Protein AF-A0A1F1ED07-F1 (afdb_monomer_lite)

Structure (mmCIF, N/CA/C/O backbone):
data_AF-A0A1F1ED07-F1
#
_entry.id   AF-A0A1F1ED07-F1
#
loop_
_atom_site.group_PDB
_atom_site.id
_atom_site.type_symbol
_atom_site.label_atom_id
_atom_site.label_alt_id
_atom_site.label_comp_id
_atom_site.label_asym_id
_atom_site.label_entity_id
_atom_site.label_seq_id
_atom_site.pdbx_PDB_ins_code
_atom_site.Cartn_x
_atom_site.Cartn_y
_atom_site.Cartn_z
_atom_site.occupancy
_atom_site.B_iso_or_equiv
_atom_site.auth_seq_id
_atom_site.auth_comp_id
_atom_site.auth_asym_id
_atom_site.auth_atom_id
_atom_site.pdbx_PDB_model_num
ATOM 1 N N . MET A 1 1 ? -35.419 11.311 30.584 1.00 83.19 1 MET A N 1
ATOM 2 C CA . MET A 1 1 ? -35.217 10.444 29.406 1.00 83.19 1 MET A CA 1
ATOM 3 C C . MET A 1 1 ? -33.750 10.515 29.001 1.00 83.19 1 MET A C 1
ATOM 5 O O . MET A 1 1 ? -33.151 11.576 29.150 1.00 83.19 1 MET A O 1
ATOM 9 N N . ARG A 1 2 ? -33.156 9.405 28.570 1.00 87.88 2 ARG A N 1
ATOM 10 C CA . ARG A 1 2 ? -31.762 9.287 28.128 1.00 87.88 2 ARG A CA 1
ATOM 11 C C . ARG A 1 2 ? -31.733 8.580 26.778 1.00 87.88 2 ARG A C 1
ATOM 13 O O . ARG A 1 2 ? -32.403 7.564 26.623 1.00 87.88 2 ARG A O 1
ATOM 20 N N . GLY A 1 3 ? -30.975 9.132 25.837 1.00 90.44 3 GLY A N 1
ATOM 21 C CA . GLY A 1 3 ? -30.715 8.497 24.551 1.00 90.44 3 GLY A CA 1
ATOM 22 C C . GLY A 1 3 ? -29.607 7.456 24.678 1.00 90.44 3 GLY A C 1
ATOM 23 O O . GLY A 1 3 ? -28.603 7.706 25.345 1.00 90.44 3 GLY A O 1
ATOM 24 N N . VAL A 1 4 ? -29.796 6.309 24.040 1.00 91.56 4 VAL A N 1
ATOM 25 C CA . VAL A 1 4 ? -28.757 5.310 23.787 1.00 91.56 4 VAL A CA 1
ATOM 26 C C . VAL A 1 4 ? -28.644 5.173 22.277 1.00 91.56 4 VAL A C 1
ATOM 28 O O . VAL A 1 4 ? -29.657 4.984 21.611 1.00 91.56 4 VAL A O 1
ATOM 31 N N . VAL A 1 5 ? -27.431 5.301 21.748 1.00 92.25 5 VAL A N 1
ATOM 32 C CA . VAL A 1 5 ? -27.147 5.128 20.321 1.00 92.25 5 VAL A CA 1
ATOM 33 C C . VAL A 1 5 ? -26.330 3.857 20.168 1.00 92.25 5 VAL A C 1
ATOM 35 O O . VAL A 1 5 ? -25.314 3.693 20.843 1.00 92.25 5 VAL A O 1
ATOM 38 N N . LEU A 1 6 ? -26.798 2.959 19.312 1.00 91.94 6 LEU A N 1
ATOM 39 C CA . LEU A 1 6 ? -26.163 1.687 19.006 1.00 91.94 6 LEU A CA 1
ATOM 40 C C . LEU A 1 6 ? -25.820 1.677 17.520 1.00 91.94 6 LEU A C 1
ATOM 42 O O . LEU A 1 6 ? -26.687 1.900 16.681 1.00 91.94 6 LEU A O 1
ATOM 46 N N . GLY A 1 7 ? -24.563 1.419 17.197 1.00 91.25 7 GLY A N 1
ATOM 47 C CA . GLY A 1 7 ? -24.087 1.321 15.824 1.00 91.25 7 GLY A CA 1
ATOM 48 C C . GLY A 1 7 ? -22.955 0.309 15.739 1.00 91.25 7 GLY A C 1
ATOM 49 O O . GLY A 1 7 ? -22.290 0.028 16.740 1.00 91.25 7 GLY A O 1
ATOM 50 N N . LEU A 1 8 ? -22.766 -0.239 14.544 1.00 88.38 8 LEU A N 1
ATOM 51 C CA . LEU A 1 8 ? -21.618 -1.079 14.208 1.00 88.38 8 LEU A CA 1
ATOM 52 C C . LEU A 1 8 ? -20.551 -0.229 13.514 1.00 88.38 8 LEU A C 1
ATOM 54 O O . LEU A 1 8 ? -20.803 0.924 13.153 1.00 88.38 8 LEU A O 1
ATOM 58 N N . SER A 1 9 ? -19.340 -0.769 13.381 1.00 84.12 9 SER A N 1
ATOM 59 C CA . SER A 1 9 ? -18.270 -0.035 12.710 1.00 84.12 9 SER A CA 1
ATOM 60 C C . SER A 1 9 ? -18.584 0.144 11.215 1.00 84.12 9 SER A C 1
ATOM 62 O O . SER A 1 9 ? -19.278 -0.701 10.636 1.00 84.12 9 SER A O 1
ATOM 64 N N . PRO A 1 10 ? -18.096 1.222 10.574 1.00 84.75 10 PRO A N 1
ATOM 65 C CA . PRO A 1 10 ? -18.278 1.429 9.138 1.00 84.75 10 PRO A CA 1
ATOM 66 C C . PRO A 1 10 ? -17.800 0.241 8.299 1.00 84.75 10 PRO A C 1
ATOM 68 O O . PRO A 1 10 ? -18.492 -0.163 7.373 1.00 84.75 10 PRO A O 1
ATOM 71 N N . GLU A 1 11 ? -16.675 -0.368 8.677 1.00 82.94 11 GLU A N 1
ATOM 72 C CA . GLU A 1 11 ? -16.077 -1.499 7.963 1.00 82.94 11 GLU A CA 1
ATOM 73 C C . GLU A 1 11 ? -17.014 -2.712 7.966 1.00 82.94 11 GLU A C 1
ATOM 75 O O . GLU A 1 11 ? -17.238 -3.333 6.928 1.00 82.94 11 GLU A O 1
ATOM 80 N N . TRP A 1 12 ? -17.637 -3.008 9.114 1.00 87.81 12 TRP A N 1
ATOM 81 C CA . TRP A 1 12 ? -18.601 -4.100 9.200 1.00 87.81 12 TRP A CA 1
ATOM 82 C C . TRP A 1 12 ? -19.818 -3.843 8.308 1.00 87.81 12 TRP A C 1
ATOM 84 O O . TRP A 1 12 ? -20.274 -4.745 7.604 1.00 87.81 12 TRP A O 1
ATOM 94 N N . VAL A 1 13 ? -20.334 -2.607 8.324 1.00 90.12 13 VAL A N 1
ATOM 95 C CA . VAL A 1 13 ? -21.500 -2.199 7.526 1.00 90.12 13 VAL A CA 1
ATOM 96 C C . VAL A 1 13 ? -21.211 -2.314 6.030 1.00 90.12 13 VAL A C 1
ATOM 98 O O . VAL A 1 13 ? -22.071 -2.800 5.293 1.00 90.12 13 VAL A O 1
ATOM 101 N N . GLU A 1 14 ? -20.024 -1.896 5.587 1.00 90.00 14 GLU A N 1
ATOM 102 C CA . GLU A 1 14 ? -19.582 -1.995 4.191 1.00 90.00 14 GLU A CA 1
ATOM 103 C C . GLU A 1 14 ? -19.434 -3.450 3.732 1.00 90.00 14 GLU A C 1
ATOM 105 O O . GLU A 1 14 ? -19.852 -3.792 2.628 1.00 90.00 14 GLU A O 1
ATOM 110 N N . GLU A 1 15 ? -18.890 -4.323 4.578 1.00 89.81 15 GLU A N 1
ATOM 111 C CA . GLU A 1 15 ? -18.686 -5.732 4.239 1.00 89.81 15 GLU A CA 1
ATOM 112 C C . GLU A 1 15 ? -19.998 -6.535 4.235 1.00 89.81 15 GLU A C 1
ATOM 114 O O . GLU A 1 15 ? -20.231 -7.366 3.354 1.00 89.81 15 GLU A O 1
ATOM 119 N N . HIS A 1 16 ? -20.873 -6.303 5.217 1.00 89.44 16 HIS A N 1
ATOM 120 C CA . HIS A 1 16 ? -22.004 -7.194 5.481 1.00 89.44 16 HIS A CA 1
ATOM 121 C C . HIS A 1 16 ? -23.338 -6.670 4.970 1.00 89.44 16 HIS A C 1
ATOM 123 O O . HIS A 1 16 ? -24.233 -7.482 4.717 1.00 89.44 16 HIS A O 1
ATOM 129 N N . THR A 1 17 ? -23.489 -5.354 4.860 1.00 92.44 17 THR A N 1
ATOM 130 C CA . THR A 1 17 ? -24.752 -4.695 4.512 1.00 92.44 17 THR A CA 1
ATOM 131 C C . THR A 1 17 ? -24.531 -3.531 3.538 1.00 92.44 17 THR A C 1
ATOM 133 O O . THR A 1 17 ? -25.056 -2.455 3.791 1.00 92.44 17 THR A O 1
ATOM 136 N N . PRO A 1 18 ? -23.748 -3.665 2.449 1.00 93.25 18 PRO A N 1
ATOM 137 C CA . PRO A 1 18 ? -23.302 -2.531 1.626 1.00 93.25 18 PRO A CA 1
ATOM 138 C C . PRO A 1 18 ? -24.440 -1.692 1.026 1.00 93.25 18 PRO A C 1
ATOM 140 O O . PRO A 1 18 ? -24.263 -0.504 0.753 1.00 93.25 18 PRO A O 1
ATOM 143 N N . ASN A 1 19 ? -25.620 -2.283 0.835 1.00 94.62 19 ASN A N 1
ATOM 144 C CA . ASN A 1 19 ? -26.769 -1.667 0.183 1.00 94.62 19 ASN A CA 1
ATOM 145 C C . ASN A 1 19 ? -27.874 -1.265 1.171 1.00 94.62 19 ASN A C 1
ATOM 147 O O . ASN A 1 19 ? -28.993 -0.977 0.743 1.00 94.62 19 ASN A O 1
ATOM 151 N N . TRP A 1 20 ? -27.580 -1.171 2.473 1.00 93.31 20 TRP A N 1
ATOM 152 C CA . TRP A 1 20 ? -28.532 -0.832 3.546 1.00 93.31 20 TRP A CA 1
ATOM 153 C C . TRP A 1 20 ? -29.416 0.401 3.277 1.00 93.31 20 TRP A C 1
ATOM 155 O O . TRP A 1 20 ? -30.546 0.494 3.767 1.00 93.31 20 TRP A O 1
ATOM 165 N N . LYS A 1 21 ? -28.948 1.365 2.473 1.00 92.25 21 LYS A N 1
ATOM 166 C CA . LYS A 1 21 ? -29.738 2.549 2.091 1.00 92.25 21 LYS A CA 1
ATOM 167 C C . LYS A 1 21 ? -30.899 2.226 1.162 1.00 92.25 21 LYS A C 1
ATOM 169 O O . LYS A 1 21 ? -31.931 2.889 1.236 1.00 92.25 21 LYS A O 1
ATOM 174 N N . THR A 1 22 ? -30.760 1.223 0.308 1.00 92.94 22 THR A N 1
ATOM 175 C CA . THR A 1 22 ? -31.717 0.911 -0.761 1.00 92.94 22 THR A CA 1
ATOM 176 C C . THR A 1 22 ? -32.373 -0.452 -0.599 1.00 92.94 22 THR A C 1
ATOM 178 O O . THR A 1 22 ? -33.501 -0.621 -1.053 1.00 92.94 22 THR A O 1
ATOM 181 N N . ASP A 1 23 ? -31.702 -1.398 0.056 1.00 94.75 23 ASP A N 1
ATOM 182 C CA . ASP A 1 23 ? -32.157 -2.774 0.218 1.00 94.75 23 ASP A CA 1
ATOM 183 C C . ASP A 1 23 ? -32.705 -3.015 1.639 1.00 94.75 23 ASP A C 1
ATOM 185 O O . ASP A 1 23 ? -31.962 -2.899 2.619 1.00 94.75 23 ASP A O 1
ATOM 189 N N . PRO A 1 24 ? -34.002 -3.346 1.790 1.00 93.94 24 PRO A N 1
ATOM 190 C CA . PRO A 1 24 ? -34.579 -3.729 3.073 1.00 93.94 24 PRO A CA 1
ATOM 191 C C . PRO A 1 24 ? -33.921 -4.952 3.725 1.00 93.94 24 PRO A C 1
ATOM 193 O O . PRO A 1 24 ? -33.869 -4.993 4.952 1.00 93.94 24 PRO A O 1
ATOM 196 N N . ALA A 1 25 ? -33.404 -5.910 2.948 1.00 95.31 25 ALA A N 1
ATOM 197 C CA . ALA A 1 25 ? -32.777 -7.116 3.495 1.00 95.31 25 ALA A CA 1
ATOM 198 C C . ALA A 1 25 ? -31.485 -6.785 4.259 1.00 95.31 25 ALA A C 1
ATOM 200 O O . ALA A 1 25 ? -31.231 -7.322 5.336 1.00 95.31 25 ALA A O 1
ATOM 201 N N . ASP A 1 26 ? -30.707 -5.826 3.755 1.00 94.94 26 ASP A N 1
ATOM 202 C CA . ASP A 1 26 ? -29.511 -5.333 4.440 1.00 94.94 26 ASP A CA 1
ATOM 203 C C . ASP A 1 26 ? -29.864 -4.590 5.736 1.00 94.94 26 ASP A C 1
ATOM 205 O O . ASP A 1 26 ? -29.148 -4.696 6.733 1.00 94.94 26 ASP A O 1
ATOM 209 N N . ARG A 1 27 ? -30.996 -3.872 5.765 1.00 94.75 27 ARG A N 1
ATOM 210 C CA . ARG A 1 27 ? -31.488 -3.233 6.998 1.00 94.75 27 ARG A CA 1
ATOM 211 C C . ARG A 1 27 ? -31.900 -4.271 8.032 1.00 94.75 27 ARG A C 1
ATOM 213 O O . ARG A 1 27 ? -31.568 -4.110 9.201 1.00 94.75 27 ARG A O 1
ATOM 220 N N . GLU A 1 28 ? -32.600 -5.321 7.613 1.00 94.31 28 GLU A N 1
ATOM 221 C CA . GLU A 1 28 ? -32.991 -6.434 8.484 1.00 94.31 28 GLU A CA 1
ATOM 222 C C . GLU A 1 28 ? -31.755 -7.125 9.064 1.00 94.31 28 GLU A C 1
ATOM 224 O O . GLU A 1 28 ? -31.624 -7.216 10.280 1.00 94.31 28 GLU A O 1
ATOM 229 N N . LYS A 1 29 ? -30.769 -7.451 8.223 1.00 93.12 29 LYS A N 1
ATOM 230 C CA . LYS A 1 29 ? -29.494 -8.036 8.657 1.00 93.12 29 LYS A CA 1
ATOM 231 C C . LYS A 1 29 ? -28.734 -7.154 9.655 1.00 93.12 29 LYS A C 1
ATOM 233 O O . LYS A 1 29 ? -28.160 -7.664 10.616 1.00 93.12 29 LYS A O 1
ATOM 238 N N . PHE A 1 30 ? -28.731 -5.833 9.457 1.00 93.44 30 PHE A N 1
ATOM 239 C CA . PHE A 1 30 ? -28.154 -4.890 10.419 1.00 93.44 30 PHE A CA 1
ATOM 240 C C . PHE A 1 30 ? -28.908 -4.899 11.760 1.00 93.44 30 PHE A C 1
ATOM 242 O O . PHE A 1 30 ? -28.288 -4.911 12.825 1.00 93.44 30 PHE A O 1
ATOM 249 N N . MET A 1 31 ? -30.244 -4.913 11.720 1.00 92.88 31 MET A N 1
ATOM 250 C CA . MET A 1 31 ? -31.073 -4.982 12.926 1.00 92.88 31 MET A CA 1
ATOM 251 C C . MET A 1 31 ? -30.874 -6.303 13.675 1.00 92.88 31 MET A C 1
ATOM 253 O O . MET A 1 31 ? -30.755 -6.275 14.899 1.00 92.88 31 MET A O 1
ATOM 257 N N . ASP A 1 32 ? -30.772 -7.425 12.962 1.00 91.88 32 ASP A N 1
ATOM 258 C CA . ASP A 1 32 ? -30.513 -8.751 13.532 1.00 91.88 32 ASP A CA 1
ATOM 259 C C . ASP A 1 32 ? -29.156 -8.802 14.239 1.00 91.88 32 ASP A C 1
ATOM 261 O O . ASP A 1 32 ? -29.056 -9.300 15.360 1.00 91.88 32 ASP A O 1
ATOM 265 N N . ALA A 1 33 ? -28.121 -8.208 13.637 1.00 90.00 33 ALA A N 1
ATOM 266 C CA . ALA A 1 33 ? -26.795 -8.125 14.245 1.00 90.00 33 ALA A CA 1
ATOM 267 C C . ALA A 1 33 ? -26.795 -7.317 15.559 1.00 90.00 33 ALA A C 1
ATOM 269 O O . ALA A 1 33 ? -26.066 -7.645 16.496 1.00 90.00 33 ALA A O 1
ATOM 270 N N . LEU A 1 34 ? -27.626 -6.272 15.660 1.00 91.12 34 LEU A N 1
ATOM 271 C CA . LEU A 1 34 ? -27.756 -5.459 16.875 1.00 91.12 34 LEU A CA 1
ATOM 272 C C . LEU A 1 34 ? -28.820 -5.960 17.857 1.00 91.12 34 LEU A C 1
ATOM 274 O O . LEU A 1 34 ? -28.861 -5.477 18.994 1.00 91.12 34 LEU A O 1
ATOM 278 N N . HIS A 1 35 ? -29.658 -6.921 17.470 1.00 91.31 35 HIS A N 1
ATOM 279 C CA . HIS A 1 35 ? -30.757 -7.412 18.296 1.00 91.31 35 HIS A CA 1
ATOM 280 C C . HIS A 1 35 ? -30.307 -7.859 19.703 1.00 91.31 35 HIS A C 1
ATOM 282 O O . HIS A 1 35 ? -30.886 -7.368 20.678 1.00 91.31 35 HIS A O 1
ATOM 288 N N . PRO A 1 36 ? -29.222 -8.649 19.871 1.00 88.25 36 PRO A N 1
ATOM 289 C CA . PRO A 1 36 ? -28.747 -9.042 21.202 1.00 88.25 36 PRO A CA 1
ATOM 290 C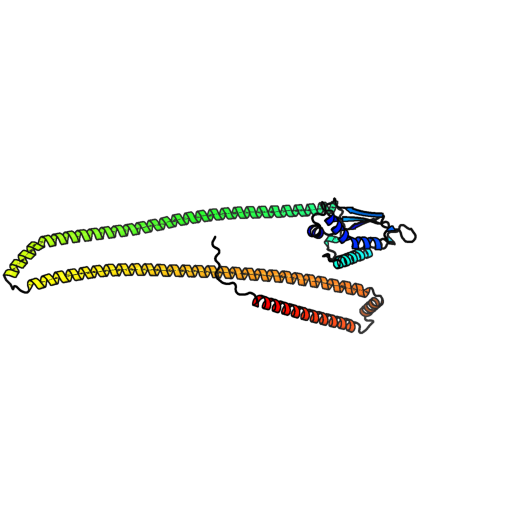 C . PRO A 1 36 ? -28.359 -7.844 22.085 1.00 88.25 36 PRO A C 1
ATOM 292 O O . PRO A 1 36 ? -28.562 -7.847 23.302 1.00 88.25 36 PRO A O 1
ATOM 295 N N . VAL A 1 37 ? -27.835 -6.777 21.473 1.00 89.94 37 VAL A N 1
ATOM 296 C CA . VAL A 1 37 ? -27.458 -5.540 22.173 1.00 89.94 37 VAL A CA 1
ATOM 297 C C . VAL A 1 37 ? -28.694 -4.791 22.644 1.00 89.94 37 VAL A C 1
ATOM 299 O O . VAL A 1 37 ? -28.739 -4.323 23.784 1.00 89.94 37 VAL A O 1
ATOM 302 N N . VAL A 1 38 ? -29.707 -4.692 21.782 1.00 92.38 38 VAL A N 1
ATOM 303 C CA . VAL A 1 38 ? -30.988 -4.056 22.106 1.00 92.38 38 VAL A CA 1
ATOM 304 C C . VAL A 1 38 ? -31.644 -4.769 23.287 1.00 92.38 38 VAL A C 1
ATOM 306 O O . VAL A 1 38 ? -32.016 -4.108 24.260 1.00 92.38 38 VAL A O 1
ATOM 309 N N . GLU A 1 39 ? -31.720 -6.102 23.262 1.00 91.88 39 GLU A N 1
ATOM 310 C CA . GLU A 1 39 ? -32.265 -6.889 24.375 1.00 91.88 39 GLU A CA 1
ATOM 311 C C . GLU A 1 39 ? -31.506 -6.636 25.682 1.00 91.88 39 GLU A C 1
ATOM 313 O O . GLU A 1 39 ? -32.114 -6.421 26.736 1.00 91.88 39 GLU A O 1
ATOM 318 N N . ARG A 1 40 ? -30.172 -6.568 25.620 1.00 89.25 40 ARG A N 1
ATOM 319 C CA . ARG A 1 40 ? -29.338 -6.285 26.793 1.00 89.25 40 ARG A CA 1
ATOM 320 C C . ARG A 1 40 ? -29.591 -4.892 27.364 1.00 89.25 40 ARG A C 1
ATOM 322 O O . ARG A 1 40 ? -29.651 -4.728 28.586 1.00 89.25 40 ARG A O 1
ATOM 329 N N . VAL A 1 41 ? -29.737 -3.884 26.505 1.00 90.56 41 VAL A N 1
ATOM 330 C CA . VAL A 1 41 ? -30.070 -2.516 26.929 1.00 90.56 41 VAL A CA 1
ATOM 331 C C . VAL A 1 41 ? -31.451 -2.486 27.583 1.00 90.56 41 VAL A C 1
ATOM 333 O O . VAL A 1 41 ? -31.598 -1.858 28.630 1.00 90.56 41 VAL A O 1
ATOM 336 N N . ILE A 1 42 ? -32.435 -3.203 27.031 1.00 92.56 42 ILE A N 1
ATOM 337 C CA . ILE A 1 42 ? -33.781 -3.327 27.612 1.00 92.56 42 ILE A CA 1
ATOM 338 C C . ILE A 1 42 ? -33.727 -3.992 28.993 1.00 92.56 42 ILE A C 1
ATOM 340 O O . ILE A 1 42 ? -34.328 -3.486 29.941 1.00 92.56 42 ILE A O 1
ATOM 344 N N . GLU A 1 43 ? -32.980 -5.087 29.142 1.00 90.81 43 GLU A N 1
ATOM 345 C CA . GLU A 1 43 ? -32.787 -5.759 30.432 1.00 90.81 43 GLU A CA 1
ATOM 346 C C . GLU A 1 43 ? -32.196 -4.789 31.467 1.00 90.81 43 GLU A C 1
ATOM 348 O O . GLU A 1 43 ? -32.742 -4.625 32.559 1.00 90.81 43 GLU A O 1
ATOM 353 N N . LYS A 1 44 ? -31.116 -4.080 31.113 1.00 89.25 44 LYS A N 1
ATOM 354 C CA . LYS A 1 44 ? -30.463 -3.108 32.008 1.00 89.25 44 LYS A CA 1
ATOM 355 C C . LYS A 1 44 ? -31.278 -1.848 32.252 1.00 89.25 44 LYS A C 1
ATOM 357 O O . LYS A 1 44 ? -31.072 -1.186 33.269 1.00 89.25 44 LYS A O 1
ATOM 362 N N . ALA A 1 45 ? -32.224 -1.542 31.373 1.00 88.38 45 ALA A N 1
ATOM 363 C CA . ALA A 1 45 ? -33.221 -0.513 31.598 1.00 88.38 45 ALA A CA 1
ATOM 364 C C . ALA A 1 45 ? -34.306 -0.938 32.611 1.00 88.38 45 ALA A C 1
ATOM 366 O O . ALA A 1 45 ? -35.224 -0.168 32.873 1.00 88.38 45 ALA A O 1
ATOM 367 N N . GLY A 1 46 ? -34.254 -2.137 33.198 1.00 88.56 46 GLY A N 1
ATOM 368 C CA . GLY A 1 46 ? -35.327 -2.632 34.068 1.00 88.56 46 GLY A CA 1
ATOM 369 C C . GLY A 1 46 ? -36.570 -3.064 33.279 1.00 88.56 46 GLY A C 1
ATOM 370 O O . GLY A 1 46 ? -37.691 -3.010 33.794 1.00 88.56 46 GLY A O 1
ATOM 371 N N . GLY A 1 47 ? -36.366 -3.472 32.023 1.00 90.38 47 GLY A N 1
ATOM 372 C CA . GLY A 1 47 ? -37.380 -4.011 31.125 1.00 90.38 47 GLY A CA 1
ATOM 373 C C . GLY A 1 47 ? -37.952 -3.003 30.126 1.00 90.38 47 GLY A C 1
ATOM 374 O O . GLY A 1 47 ? -37.747 -1.792 30.214 1.00 90.38 47 GLY A O 1
ATOM 375 N N . ALA A 1 48 ? -38.733 -3.526 29.177 1.00 93.19 48 ALA A N 1
ATOM 376 C CA . ALA A 1 48 ? -39.280 -2.765 28.049 1.00 93.19 48 ALA A CA 1
ATOM 377 C C . ALA A 1 48 ? -40.179 -1.592 28.475 1.00 93.19 48 ALA A C 1
ATOM 379 O O . ALA A 1 48 ? -40.227 -0.583 27.785 1.00 93.19 48 ALA A O 1
ATOM 380 N N . LYS A 1 49 ? -40.821 -1.671 29.650 1.00 93.31 49 LYS A N 1
ATOM 381 C CA . LYS A 1 49 ? -41.636 -0.583 30.230 1.00 93.31 49 LYS A CA 1
ATOM 382 C C . LYS A 1 49 ? -40.878 0.741 30.397 1.00 93.31 49 LYS A C 1
ATOM 384 O O . LYS A 1 49 ? -41.494 1.800 30.422 1.00 93.31 49 LYS A O 1
ATOM 389 N N . ASN A 1 50 ? -39.553 0.671 30.529 1.00 93.62 50 ASN A N 1
ATOM 390 C CA . ASN A 1 50 ? -38.681 1.828 30.698 1.00 93.62 50 ASN A CA 1
ATOM 391 C C . ASN A 1 50 ? -38.075 2.310 29.372 1.00 93.62 50 ASN A C 1
ATOM 393 O O . ASN A 1 50 ? -37.347 3.303 29.363 1.00 93.62 50 ASN A O 1
ATOM 397 N N . VAL A 1 51 ? -38.383 1.650 28.253 1.00 94.31 51 VAL A N 1
ATOM 398 C CA . VAL A 1 51 ? -37.983 2.058 26.904 1.00 94.31 51 VAL A CA 1
ATOM 399 C C . VAL A 1 51 ? -39.189 2.673 26.205 1.00 94.31 51 VAL A C 1
ATOM 401 O O . VAL A 1 51 ? -40.198 2.019 25.977 1.00 94.31 51 VAL A O 1
ATOM 404 N N . ILE A 1 52 ? -39.089 3.960 25.888 1.00 94.69 52 ILE A N 1
ATOM 405 C CA . ILE A 1 52 ? -40.174 4.738 25.277 1.00 94.69 52 ILE A CA 1
ATOM 406 C C . ILE A 1 52 ? -40.147 4.609 23.756 1.00 94.69 52 ILE A C 1
ATOM 408 O O . ILE A 1 52 ? -41.189 4.640 23.109 1.00 94.69 52 ILE A O 1
ATOM 412 N N . LEU A 1 53 ? -38.949 4.503 23.185 1.00 93.75 53 LEU A N 1
ATOM 413 C CA . LEU A 1 53 ? -38.740 4.531 21.746 1.00 93.75 53 LEU A CA 1
ATOM 414 C C . LEU A 1 53 ? -37.537 3.670 21.377 1.00 93.75 53 LEU A C 1
ATOM 416 O O . LEU A 1 53 ? -36.526 3.702 22.080 1.00 93.75 53 LEU A O 1
ATOM 420 N N . VAL A 1 54 ? -37.653 2.965 20.254 1.00 94.88 54 VAL A N 1
ATOM 421 C CA . VAL A 1 54 ? -36.550 2.336 19.525 1.00 94.88 54 VAL A CA 1
ATOM 422 C C . VAL A 1 54 ? -36.738 2.691 18.050 1.00 94.88 54 VAL A C 1
ATOM 424 O O . VAL A 1 54 ? -37.779 2.373 17.480 1.00 94.88 54 VAL A O 1
ATOM 427 N N . THR A 1 55 ? -35.773 3.379 17.444 1.00 94.81 55 THR A N 1
ATOM 428 C CA . THR A 1 55 ? -35.817 3.800 16.035 1.00 94.81 55 THR A CA 1
ATOM 429 C C . THR A 1 55 ? -34.538 3.405 15.319 1.00 94.81 55 THR A C 1
ATOM 431 O O . THR A 1 55 ? -33.442 3.672 15.803 1.00 94.81 55 THR A O 1
ATOM 434 N N . GLY A 1 56 ? -34.672 2.789 14.145 1.00 93.25 56 GLY A N 1
ATOM 435 C CA . GLY A 1 56 ? -33.558 2.582 13.222 1.00 93.25 56 GLY A CA 1
ATOM 436 C C . GLY A 1 56 ? -33.407 3.794 12.307 1.00 93.25 56 GLY A C 1
ATOM 437 O O . GLY A 1 56 ? -34.373 4.208 11.668 1.00 93.25 56 GLY A O 1
ATOM 438 N N . HIS A 1 57 ? -32.216 4.377 12.267 1.00 94.50 57 HIS A N 1
ATOM 439 C CA . HIS A 1 57 ? -31.861 5.500 11.409 1.00 94.50 57 HIS A CA 1
ATOM 440 C C . HIS A 1 57 ? -31.078 4.943 10.221 1.00 94.50 57 HIS A C 1
ATOM 442 O O . HIS A 1 57 ? -29.938 4.503 10.374 1.00 94.50 57 HIS A O 1
ATOM 448 N N . PHE A 1 58 ? -31.719 4.929 9.050 1.00 93.75 58 PHE A N 1
ATOM 449 C CA . PHE A 1 58 ? -31.173 4.385 7.798 1.00 93.75 58 PHE A CA 1
ATOM 450 C C . PHE A 1 58 ? -31.028 5.449 6.695 1.00 93.75 58 PHE A C 1
ATOM 452 O O . PHE A 1 58 ? -30.833 5.132 5.523 1.00 93.75 58 PHE A O 1
ATOM 459 N N . ASP A 1 59 ? -31.116 6.718 7.066 1.00 91.94 59 ASP A N 1
ATOM 460 C CA . ASP A 1 59 ? -30.994 7.892 6.204 1.00 91.94 59 ASP A CA 1
ATOM 461 C C . ASP A 1 59 ? -29.709 8.699 6.468 1.00 91.94 59 ASP A C 1
ATOM 463 O O . ASP A 1 59 ? -29.418 9.661 5.758 1.00 91.94 59 ASP A O 1
ATOM 467 N N . GLU A 1 60 ? -28.904 8.287 7.450 1.00 88.38 60 GLU A N 1
ATOM 468 C CA . GLU A 1 60 ? -27.670 8.969 7.851 1.00 88.38 60 GLU A CA 1
ATOM 469 C C . GLU A 1 60 ? -26.426 8.495 7.055 1.00 88.38 60 GLU A C 1
ATOM 471 O O . GLU A 1 60 ? -26.508 7.859 5.995 1.00 88.38 60 GLU A O 1
ATOM 476 N N . THR A 1 61 ? -25.228 8.861 7.521 1.00 85.38 61 THR A N 1
ATOM 477 C CA . THR A 1 61 ? -23.954 8.399 6.940 1.00 85.38 61 THR A CA 1
ATOM 478 C C . THR A 1 61 ? -23.679 6.933 7.269 1.00 85.38 61 THR A C 1
ATOM 480 O O . THR A 1 61 ? -23.148 6.222 6.424 1.00 85.38 61 THR A O 1
ATOM 483 N N . ALA A 1 62 ? -24.076 6.481 8.461 1.00 87.44 62 ALA A N 1
ATOM 484 C CA . ALA A 1 62 ? -23.975 5.098 8.913 1.00 87.44 62 ALA A CA 1
ATOM 485 C C . ALA A 1 62 ? -25.300 4.682 9.576 1.00 87.44 62 ALA A C 1
ATOM 487 O O . ALA A 1 62 ? -25.927 5.524 10.228 1.00 87.44 62 ALA A O 1
ATOM 488 N N . PRO A 1 63 ? -25.742 3.423 9.416 1.00 93.38 63 PRO A N 1
ATOM 489 C CA . PRO A 1 63 ? -26.960 2.947 10.048 1.00 93.38 63 PRO A CA 1
ATOM 490 C C . PRO A 1 63 ? -26.764 2.859 11.567 1.00 93.38 63 PRO A C 1
ATOM 492 O O . PRO A 1 63 ? -25.712 2.434 12.050 1.00 93.38 63 PRO A O 1
ATOM 495 N N . GLN A 1 64 ? -27.777 3.264 12.332 1.00 94.75 64 GLN A N 1
ATOM 496 C CA . GLN A 1 64 ? -27.742 3.222 13.797 1.00 94.75 64 GLN A CA 1
ATOM 497 C C . GLN A 1 64 ? -29.132 2.995 14.393 1.00 94.75 64 GLN A C 1
ATOM 499 O O . GLN A 1 64 ? -30.144 3.352 13.796 1.00 94.75 64 GLN A O 1
ATOM 504 N N . ILE A 1 65 ? -29.191 2.442 15.601 1.00 95.44 65 ILE A N 1
ATOM 505 C CA . ILE A 1 65 ? -30.410 2.327 16.402 1.00 95.44 65 ILE A CA 1
ATOM 506 C C . ILE A 1 65 ? -30.343 3.355 17.528 1.00 95.44 65 ILE A C 1
ATOM 508 O O . ILE A 1 65 ? -29.397 3.369 18.315 1.00 95.44 65 ILE A O 1
ATOM 512 N N . GLN A 1 66 ? -31.369 4.193 17.641 1.00 95.38 66 GLN A N 1
ATOM 513 C CA . GLN A 1 66 ? -31.545 5.100 18.767 1.00 95.38 66 GLN A CA 1
ATOM 514 C C . GLN A 1 66 ? -32.641 4.580 19.694 1.00 95.38 66 GLN A C 1
ATOM 516 O O . GLN A 1 66 ? -33.726 4.198 19.261 1.00 95.38 66 GLN A O 1
ATOM 521 N N . MET A 1 67 ? -32.361 4.573 20.994 1.00 95.94 67 MET A N 1
ATOM 522 C CA . MET A 1 67 ? -33.311 4.174 22.027 1.00 95.94 67 MET A CA 1
ATOM 523 C C . MET A 1 67 ? -33.511 5.305 23.028 1.00 95.94 67 MET A C 1
ATOM 525 O O . MET A 1 67 ? -32.546 5.911 23.495 1.00 95.94 67 MET A O 1
ATOM 529 N N . ALA A 1 68 ? -34.760 5.560 23.414 1.00 94.62 68 ALA A N 1
ATOM 530 C CA . ALA A 1 68 ? -35.095 6.512 24.466 1.00 94.62 68 ALA A CA 1
ATOM 531 C C . ALA A 1 68 ? -35.492 5.769 25.745 1.00 94.62 68 ALA A C 1
ATOM 533 O O . ALA A 1 68 ? -36.556 5.156 25.816 1.00 94.62 68 ALA A O 1
ATOM 534 N N . VAL A 1 69 ? -34.654 5.853 26.777 1.00 94.19 69 VAL A N 1
ATOM 535 C CA . VAL A 1 69 ? -34.852 5.157 28.056 1.00 94.19 69 VAL A CA 1
ATOM 536 C C . VAL A 1 69 ? -35.245 6.149 29.148 1.00 94.19 69 VAL A C 1
ATOM 538 O O . VAL A 1 69 ? -34.633 7.211 29.302 1.00 94.19 69 VAL A O 1
ATOM 541 N N . THR A 1 70 ? -36.252 5.815 29.949 1.00 93.81 70 THR A N 1
ATOM 542 C CA . THR A 1 70 ? -36.626 6.590 31.136 1.00 93.81 70 THR A CA 1
ATOM 543 C C . THR A 1 70 ? -36.300 5.802 32.396 1.00 93.81 70 THR A C 1
ATOM 545 O O . THR A 1 70 ? -36.821 4.705 32.574 1.00 93.81 70 THR A O 1
ATOM 548 N N . PRO A 1 71 ? -35.446 6.344 33.284 1.00 90.31 71 PRO A N 1
ATOM 549 C CA . PRO A 1 71 ? -34.991 5.624 34.461 1.00 90.31 71 PRO A CA 1
ATOM 550 C C . PRO A 1 71 ? -36.045 5.663 35.573 1.00 90.31 71 PRO A C 1
ATOM 552 O O . PRO A 1 71 ? -35.931 6.458 36.510 1.00 90.31 71 PRO A O 1
ATOM 555 N N . VAL A 1 72 ? -37.092 4.847 35.434 1.00 90.81 72 VAL A N 1
ATOM 556 C CA . VAL A 1 72 ? -38.116 4.649 36.466 1.00 90.81 72 VAL A CA 1
ATOM 557 C C . VAL A 1 72 ? -37.750 3.420 37.293 1.00 90.81 72 VAL A C 1
ATOM 559 O O . VAL A 1 72 ? -37.624 2.313 36.761 1.00 90.81 72 VAL A O 1
ATOM 562 N N . THR A 1 73 ? -37.546 3.623 38.591 1.00 87.50 73 THR A N 1
ATOM 563 C CA . THR A 1 73 ? -37.278 2.562 39.567 1.00 87.50 73 THR A CA 1
ATOM 564 C C . THR A 1 73 ? -38.554 1.782 39.895 1.00 87.50 73 THR A C 1
ATOM 566 O O . THR A 1 73 ? -39.662 2.199 39.558 1.00 87.50 73 THR A O 1
ATOM 569 N N . GLU A 1 74 ? -38.425 0.630 40.557 1.00 86.50 74 GLU A N 1
ATOM 570 C CA . GLU A 1 74 ? -39.576 -0.221 40.904 1.00 86.50 74 GLU A CA 1
ATOM 571 C C . GLU A 1 74 ? -40.608 0.483 41.800 1.00 86.50 74 GLU A C 1
ATOM 573 O O . GLU A 1 74 ? -41.802 0.228 41.670 1.00 86.50 74 GLU A O 1
ATOM 578 N N . ASP A 1 75 ? -40.169 1.423 42.645 1.00 89.44 75 ASP A N 1
ATOM 579 C CA . ASP A 1 75 ? -41.033 2.273 43.479 1.00 89.44 75 ASP A CA 1
ATOM 580 C C . ASP A 1 75 ? -41.681 3.443 42.705 1.00 89.44 75 ASP A C 1
ATOM 582 O O . ASP A 1 75 ? -42.305 4.318 43.306 1.00 89.44 75 ASP A O 1
ATOM 586 N N . GLY A 1 76 ? -41.536 3.481 41.375 1.00 88.81 76 GLY A N 1
ATOM 587 C CA . GLY A 1 76 ? -42.150 4.475 40.492 1.00 88.81 76 GLY A CA 1
ATOM 588 C C . GLY A 1 76 ? -41.432 5.825 40.454 1.00 88.81 76 GLY A C 1
ATOM 589 O O . GLY A 1 76 ? -41.931 6.771 39.842 1.00 88.81 76 GLY A O 1
ATOM 590 N N . ARG A 1 77 ? -40.265 5.956 41.095 1.00 89.88 77 ARG A N 1
ATOM 591 C CA . ARG A 1 77 ? -39.504 7.210 41.102 1.00 89.88 77 ARG A CA 1
ATOM 592 C C . ARG A 1 77 ? -38.631 7.344 39.860 1.00 89.88 77 ARG A C 1
ATOM 594 O O . ARG A 1 77 ? -38.065 6.382 39.356 1.00 89.88 77 ARG A O 1
ATOM 601 N N . LEU A 1 78 ? -38.457 8.578 39.393 1.00 90.38 78 LEU A N 1
ATOM 602 C CA . LEU A 1 78 ? -37.501 8.891 38.334 1.00 90.38 78 LEU A CA 1
ATOM 603 C C . LEU A 1 78 ? -36.128 9.145 38.960 1.00 90.38 78 LEU A C 1
ATOM 605 O O . LEU A 1 78 ? -35.882 10.216 39.518 1.00 90.38 78 LEU A O 1
ATOM 609 N N . ARG A 1 79 ? -35.237 8.152 38.904 1.00 85.25 79 ARG A N 1
ATOM 610 C CA . ARG A 1 79 ? -33.905 8.227 39.521 1.00 85.25 79 ARG A CA 1
ATOM 611 C C . ARG A 1 79 ? -32.854 7.562 38.655 1.00 85.25 79 ARG A C 1
ATOM 613 O O . ARG A 1 79 ? -32.786 6.348 38.563 1.00 85.25 79 ARG A O 1
ATOM 620 N N . GLN A 1 80 ? -31.976 8.371 38.071 1.00 83.06 80 GLN A N 1
ATOM 621 C CA . GLN A 1 80 ? -30.896 7.866 37.224 1.00 83.06 80 GLN A CA 1
ATOM 622 C C . GLN A 1 80 ? -29.806 7.125 38.011 1.00 83.06 80 GLN A C 1
ATOM 624 O O . GLN A 1 80 ? -29.304 6.110 37.544 1.00 83.06 80 GLN A O 1
ATOM 629 N N . ASN A 1 81 ? -29.432 7.625 39.191 1.00 80.38 81 ASN A N 1
ATOM 630 C CA . ASN A 1 81 ? -28.319 7.060 39.963 1.00 80.38 81 ASN A CA 1
ATOM 631 C C . ASN A 1 81 ? -28.644 5.675 40.539 1.00 80.38 81 ASN A C 1
ATOM 633 O O . ASN A 1 81 ? -27.736 4.888 40.779 1.00 80.38 81 ASN A O 1
ATOM 637 N N . ASP A 1 82 ? -29.930 5.374 40.712 1.00 77.81 82 ASP A N 1
ATOM 638 C CA . ASP A 1 82 ? -30.419 4.084 41.205 1.00 77.81 82 ASP A CA 1
ATOM 639 C C . ASP A 1 82 ? -30.759 3.122 40.044 1.00 77.81 82 ASP A C 1
ATOM 641 O O . ASP A 1 82 ? -31.245 2.019 40.271 1.00 77.81 82 ASP A O 1
ATOM 645 N N . PHE A 1 83 ? -30.496 3.527 38.794 1.00 80.12 83 PHE A N 1
ATOM 646 C CA . PHE A 1 83 ? -30.877 2.804 37.584 1.00 80.12 83 PHE A CA 1
ATOM 647 C C . PHE A 1 83 ? -29.687 2.066 36.973 1.00 80.12 83 PHE A C 1
ATOM 649 O O . PHE A 1 83 ? -28.718 2.698 36.552 1.00 80.12 83 PHE A O 1
ATOM 656 N N . ASP A 1 84 ? -29.758 0.739 36.884 1.00 78.31 84 ASP A N 1
ATOM 657 C CA . ASP A 1 84 ? -28.606 -0.116 36.560 1.00 78.31 84 ASP A CA 1
ATOM 658 C C . ASP A 1 84 ? -27.898 0.230 35.241 1.00 78.31 84 ASP A C 1
ATOM 660 O O . ASP A 1 84 ? -26.666 0.156 35.174 1.00 78.31 84 ASP A O 1
ATOM 664 N N . LEU A 1 85 ? -28.634 0.697 34.226 1.00 80.31 85 LEU A N 1
ATOM 665 C CA . LEU A 1 85 ? -28.052 1.160 32.962 1.00 80.31 85 LEU A CA 1
ATOM 666 C C . LEU A 1 85 ? -27.132 2.386 33.134 1.00 80.31 85 LEU A C 1
ATOM 668 O O . LEU A 1 85 ? -26.100 2.470 32.476 1.00 80.31 85 LEU A O 1
ATOM 672 N N . PHE A 1 86 ? -27.460 3.322 34.033 1.00 82.81 86 PHE A N 1
ATOM 673 C CA . PHE A 1 86 ? -26.773 4.621 34.175 1.00 82.81 86 PHE A CA 1
ATOM 674 C C . PHE A 1 86 ? -26.188 4.879 35.571 1.00 82.81 86 PHE A C 1
ATOM 676 O O . PHE A 1 86 ? -25.770 5.998 35.869 1.00 82.81 86 PHE A O 1
ATOM 683 N N . LYS A 1 87 ? -26.137 3.845 36.414 1.00 83.38 87 LYS A N 1
ATOM 684 C CA . LYS A 1 87 ? -25.749 3.905 37.828 1.00 83.38 87 LYS A CA 1
ATOM 685 C C . LYS A 1 87 ? -24.371 4.517 38.065 1.00 83.38 87 LYS A C 1
ATOM 687 O O . LYS A 1 87 ? -24.167 5.245 39.031 1.00 83.38 87 LYS A O 1
ATOM 692 N N . SER A 1 88 ? -23.397 4.193 37.215 1.00 83.31 88 SER A N 1
ATOM 693 C CA . SER A 1 88 ? -22.022 4.679 37.348 1.00 83.31 88 SER A CA 1
ATOM 694 C C . SER A 1 88 ? -21.228 4.540 36.040 1.00 83.31 88 SER A C 1
ATOM 696 O O . SER A 1 88 ? -21.554 3.700 35.200 1.00 83.31 88 SER A O 1
ATOM 698 N N . PRO A 1 89 ? -20.100 5.256 35.883 1.00 80.94 89 PRO A N 1
ATOM 699 C CA . PRO A 1 89 ? -19.167 4.989 34.785 1.00 80.94 89 PRO A CA 1
ATOM 700 C C . PRO A 1 89 ? -18.656 3.538 34.769 1.00 80.94 89 PRO A C 1
ATOM 702 O O . PRO A 1 89 ? -18.401 2.968 33.712 1.00 80.94 89 PRO A O 1
ATOM 705 N N . GLY A 1 90 ? -18.524 2.912 35.944 1.00 82.06 90 GLY A N 1
ATOM 706 C CA . GLY A 1 90 ? -18.096 1.520 36.067 1.00 82.06 90 GLY A CA 1
ATOM 707 C C . GLY A 1 90 ? -19.123 0.521 35.530 1.00 82.06 90 GLY A C 1
ATOM 708 O O . GLY A 1 90 ? -18.735 -0.458 34.896 1.00 82.06 90 GLY A O 1
ATOM 709 N N . SER A 1 91 ? -20.421 0.765 35.740 1.00 80.75 91 SER A N 1
ATOM 710 C CA . SER A 1 91 ? -21.489 -0.089 35.202 1.00 80.75 91 SER A CA 1
ATOM 711 C C . SER A 1 91 ? -21.588 0.024 33.685 1.00 80.75 91 SER A C 1
ATOM 713 O O . SER A 1 91 ? -21.723 -1.002 33.026 1.00 80.75 91 SER A O 1
ATOM 715 N N . LEU A 1 92 ? -21.409 1.224 33.126 1.00 82.00 92 LEU A N 1
ATOM 716 C CA . LEU A 1 92 ? -21.339 1.425 31.675 1.00 82.00 92 LEU A CA 1
ATOM 717 C C . LEU A 1 92 ? -20.145 0.695 31.049 1.00 82.00 92 LEU A C 1
ATOM 719 O O . LEU A 1 92 ? -20.312 -0.001 30.055 1.00 82.00 92 LEU A O 1
ATOM 723 N N . ARG A 1 93 ? -18.955 0.760 31.667 1.00 82.94 93 ARG A N 1
ATOM 724 C CA . ARG A 1 93 ? -17.788 -0.013 31.201 1.00 82.94 93 ARG A CA 1
ATOM 725 C C . ARG A 1 93 ? -18.041 -1.520 31.217 1.00 82.94 93 ARG A C 1
ATOM 727 O O . ARG A 1 93 ? -17.710 -2.201 30.252 1.00 82.94 93 ARG A O 1
ATOM 734 N N . LYS A 1 94 ? -18.654 -2.038 32.287 1.00 84.12 94 LYS A N 1
ATOM 735 C CA . LYS A 1 94 ? -19.032 -3.459 32.381 1.00 84.12 94 LYS A CA 1
ATOM 736 C C . LYS A 1 94 ? -20.055 -3.845 31.316 1.00 84.12 94 LYS A C 1
ATOM 738 O O . LYS A 1 94 ? -19.923 -4.904 30.717 1.00 84.12 94 LYS A O 1
ATOM 743 N N . LEU A 1 95 ? -21.043 -2.985 31.072 1.00 84.44 95 LEU A N 1
ATOM 744 C CA . LEU A 1 95 ? -22.038 -3.190 30.028 1.00 84.44 95 LEU A CA 1
ATOM 745 C C . LEU A 1 95 ? -21.389 -3.220 28.641 1.00 84.44 95 LEU A C 1
ATOM 747 O O . LEU A 1 95 ? -21.643 -4.150 27.889 1.00 84.44 95 LEU A O 1
ATOM 751 N N . HIS A 1 96 ? -20.506 -2.266 28.332 1.00 84.19 96 HIS A N 1
ATOM 752 C CA . HIS A 1 96 ? -19.769 -2.238 27.067 1.00 84.19 96 HIS A CA 1
ATOM 753 C C . HIS A 1 96 ? -18.931 -3.505 26.875 1.00 84.19 96 HIS A C 1
ATOM 755 O O . HIS A 1 96 ? -18.975 -4.098 25.803 1.00 84.19 96 HIS A O 1
ATOM 761 N N . LYS A 1 97 ? -18.202 -3.946 27.910 1.00 85.38 97 LYS A N 1
ATOM 762 C CA . LYS A 1 97 ? -17.416 -5.187 27.856 1.00 85.38 97 LYS A CA 1
ATOM 763 C C . LYS A 1 97 ? -18.309 -6.395 27.562 1.00 85.38 97 LYS A C 1
ATOM 765 O O . LYS A 1 97 ? -18.038 -7.121 26.615 1.00 85.38 97 LYS A O 1
ATOM 770 N N . LYS A 1 98 ? -19.407 -6.543 28.307 1.00 84.38 98 LYS A N 1
ATOM 771 C CA . LYS A 1 98 ? -20.341 -7.661 28.142 1.00 84.38 98 LYS A CA 1
ATOM 772 C C . LYS A 1 98 ? -21.008 -7.673 26.762 1.00 84.38 98 LYS A C 1
ATOM 774 O O . LYS A 1 98 ? -21.103 -8.721 26.144 1.00 84.38 98 LYS A O 1
ATOM 779 N N . ILE A 1 99 ? -21.429 -6.508 26.261 1.00 85.00 99 ILE A N 1
ATOM 780 C CA . ILE A 1 99 ? -21.994 -6.376 24.909 1.00 85.00 99 ILE A CA 1
ATOM 781 C C . ILE A 1 99 ? -20.984 -6.851 23.861 1.00 85.00 99 ILE A C 1
ATOM 783 O O . ILE A 1 99 ? -21.347 -7.593 22.958 1.00 85.00 99 ILE A O 1
ATOM 787 N N . ARG A 1 100 ? -19.711 -6.459 23.980 1.00 85.31 100 ARG A N 1
ATOM 788 C CA . ARG A 1 100 ? -18.673 -6.883 23.030 1.00 85.31 100 ARG A CA 1
ATOM 789 C C . ARG A 1 100 ? -18.378 -8.380 23.102 1.00 85.31 100 ARG A C 1
ATOM 791 O O . ARG A 1 100 ? -18.151 -8.988 22.064 1.00 85.31 100 ARG A O 1
ATOM 798 N N . GLU A 1 101 ? -18.388 -8.964 24.299 1.00 84.94 101 GLU A N 1
ATOM 799 C CA . GLU A 1 101 ? -18.250 -10.414 24.494 1.00 84.94 101 GLU A CA 1
ATOM 800 C C . GLU A 1 101 ? -19.399 -11.172 23.813 1.00 84.94 101 GLU A C 1
ATOM 802 O O . GLU A 1 101 ? -19.149 -12.089 23.039 1.00 84.94 101 GLU A O 1
ATOM 807 N N . GLU A 1 102 ? -20.641 -10.726 24.007 1.00 80.38 102 GLU A N 1
ATOM 808 C CA . GLU A 1 102 ? -21.831 -11.334 23.395 1.00 80.38 102 GLU A CA 1
ATOM 809 C C . GLU A 1 102 ? -21.843 -11.180 21.865 1.00 80.38 102 GLU A C 1
ATOM 811 O O . GLU A 1 102 ? -22.150 -12.128 21.144 1.00 80.38 102 GLU A O 1
ATOM 816 N N . LEU A 1 103 ? -21.445 -10.013 21.345 1.00 81.50 103 LEU A N 1
ATOM 817 C CA . LEU A 1 103 ? -21.305 -9.810 19.901 1.00 81.50 103 LEU A CA 1
ATOM 818 C C . LEU A 1 103 ? -20.221 -10.724 19.312 1.00 81.50 103 LEU A C 1
ATOM 820 O O . LEU A 1 103 ? -20.428 -11.326 18.258 1.00 81.50 103 LEU A O 1
ATOM 824 N N . LYS A 1 104 ? -19.104 -10.911 20.020 1.00 83.19 104 LYS A N 1
ATOM 825 C CA . LYS A 1 104 ? -18.063 -11.859 19.613 1.00 83.19 104 LYS A CA 1
ATOM 826 C C . LYS A 1 104 ? -18.569 -13.303 19.599 1.00 83.19 104 LYS A C 1
ATOM 828 O O . LYS A 1 104 ? -18.282 -14.038 18.659 1.00 83.19 104 LYS A O 1
ATOM 833 N N . GLU A 1 105 ? -19.345 -13.710 20.603 1.00 78.56 105 GLU A N 1
ATOM 834 C CA . GLU A 1 105 ? -19.986 -15.034 20.644 1.00 78.56 105 GLU A CA 1
ATOM 835 C C . GLU A 1 105 ? -20.983 -15.236 19.494 1.00 78.56 105 GLU A C 1
ATOM 837 O O . GLU A 1 105 ? -21.098 -16.344 18.973 1.00 78.56 105 GLU A O 1
ATOM 842 N N . SER A 1 106 ? -21.648 -14.166 19.046 1.00 72.00 106 SER A N 1
ATOM 843 C CA . SER A 1 106 ? -22.533 -14.191 17.872 1.00 72.00 106 SER A CA 1
ATOM 844 C C . SER A 1 106 ? -21.798 -14.261 16.523 1.00 72.00 106 SER A C 1
ATOM 846 O O . SER A 1 106 ? -22.440 -14.347 15.480 1.00 72.00 106 SER A O 1
ATOM 848 N N . GLY A 1 107 ? -20.459 -14.267 16.532 1.00 72.44 107 GLY A N 1
ATOM 849 C CA . GLY A 1 107 ? -19.622 -14.395 15.338 1.00 72.44 107 GLY A CA 1
ATOM 850 C C . GLY A 1 107 ? -19.193 -13.067 14.709 1.00 72.44 107 GLY A C 1
ATOM 851 O O . GLY A 1 107 ? -18.634 -13.081 13.615 1.00 72.44 107 GLY A O 1
ATOM 852 N N . LEU A 1 108 ? -19.427 -11.933 15.377 1.00 76.25 108 LEU A N 1
ATOM 853 C CA . LEU A 1 108 ? -18.943 -10.626 14.930 1.00 76.25 108 LEU A CA 1
ATOM 854 C C . LEU A 1 108 ? -17.483 -10.431 15.351 1.00 76.25 108 LEU A C 1
ATOM 856 O O . LEU A 1 108 ? -17.115 -10.702 16.497 1.00 76.25 108 LEU A O 1
ATOM 860 N N . ASP A 1 109 ? -16.653 -9.920 14.443 1.00 74.69 109 ASP A N 1
ATOM 861 C CA . ASP A 1 109 ? -15.275 -9.566 14.775 1.00 74.69 109 ASP A CA 1
ATOM 862 C C . ASP A 1 109 ? -15.252 -8.250 15.565 1.00 74.69 109 ASP A C 1
ATOM 864 O O . ASP A 1 109 ? -15.412 -7.157 15.020 1.00 74.69 109 ASP A O 1
ATOM 868 N N . VAL A 1 110 ? -15.148 -8.362 16.892 1.00 75.50 110 VAL A N 1
ATOM 869 C CA . VAL A 1 110 ? -15.241 -7.227 17.815 1.00 75.50 110 VAL A CA 1
ATOM 870 C C . VAL A 1 110 ? -13.935 -7.033 18.570 1.00 75.50 110 VAL A C 1
ATOM 872 O O . VAL A 1 110 ? -13.475 -7.905 19.313 1.00 75.50 110 VAL A O 1
ATOM 875 N N . ILE A 1 111 ? -13.395 -5.818 18.476 1.00 74.62 111 ILE A N 1
ATOM 876 C CA . ILE A 1 111 ? -12.262 -5.371 19.286 1.00 74.62 111 ILE A CA 1
ATOM 877 C C . ILE A 1 111 ? -12.742 -5.164 20.729 1.00 74.62 111 ILE A C 1
ATOM 879 O O . ILE A 1 111 ? -13.536 -4.268 21.025 1.00 74.62 111 ILE A O 1
ATOM 883 N N . LEU A 1 112 ? -12.268 -6.012 21.645 1.00 72.25 112 LEU A N 1
ATOM 884 C CA . LEU A 1 112 ? -12.651 -5.962 23.062 1.00 72.25 112 LEU A CA 1
ATOM 885 C C . LEU A 1 112 ? -12.007 -4.776 23.797 1.00 72.25 112 LEU A C 1
ATOM 887 O O . LEU A 1 112 ? -12.612 -4.201 24.711 1.00 72.25 112 LEU A O 1
ATOM 891 N N . GLU A 1 113 ? -10.800 -4.401 23.376 1.00 66.06 113 GLU A N 1
ATOM 892 C CA . GLU A 1 113 ? -9.996 -3.341 23.977 1.00 66.06 113 GLU A CA 1
ATOM 893 C C . GLU A 1 113 ? -10.569 -1.948 23.687 1.00 66.06 113 GLU A C 1
ATOM 895 O O . GLU A 1 113 ? -11.088 -1.654 22.610 1.00 66.06 113 GLU A O 1
ATOM 900 N N . SER A 1 114 ? -10.486 -1.051 24.670 1.00 59.00 114 SER A N 1
ATOM 901 C CA . SER A 1 114 ? -10.771 0.364 24.438 1.00 59.00 114 SER A CA 1
ATOM 902 C C . SER A 1 114 ? -9.552 1.024 23.801 1.00 59.00 114 SER A C 1
ATOM 904 O O . SER A 1 114 ? -8.512 1.113 24.452 1.00 59.00 114 SER A O 1
ATOM 906 N N . SER A 1 115 ? -9.679 1.538 22.579 1.00 56.06 115 SER A N 1
ATOM 907 C CA . SER A 1 115 ? -8.606 2.320 21.961 1.00 56.06 115 SER A CA 1
ATOM 908 C C . SER A 1 115 ? -8.349 3.617 22.740 1.00 56.06 115 SER A C 1
ATOM 910 O O . SER A 1 115 ? -9.274 4.226 23.285 1.00 56.06 115 SER A O 1
ATOM 912 N N . GLU A 1 116 ? -7.101 4.096 22.774 1.00 50.09 116 GLU A N 1
ATOM 913 C CA . GLU A 1 116 ? -6.768 5.390 23.399 1.00 50.09 116 GLU A CA 1
ATOM 914 C C . GLU A 1 116 ? -7.535 6.566 22.767 1.00 50.09 116 GLU A C 1
ATOM 916 O O . GLU A 1 116 ? -7.860 7.539 23.452 1.00 50.09 116 GLU A O 1
ATOM 921 N N . ARG A 1 117 ? -7.928 6.423 21.490 1.00 49.47 117 ARG A N 1
ATOM 922 C CA . ARG A 1 117 ? -8.796 7.344 20.730 1.00 49.47 117 ARG A CA 1
ATOM 923 C C . ARG A 1 117 ? -10.187 7.539 21.370 1.00 49.47 117 ARG A C 1
ATOM 925 O O . ARG A 1 117 ? -10.856 8.512 21.044 1.00 49.47 117 ARG A O 1
ATOM 932 N N . SER A 1 118 ? -10.611 6.651 22.279 1.00 51.47 118 SER A N 1
ATOM 933 C CA . SER A 1 118 ? -11.955 6.587 22.882 1.00 51.47 118 SER A CA 1
ATOM 934 C C . SER A 1 118 ? -12.148 7.425 24.160 1.00 51.47 118 SER A C 1
ATOM 936 O O . SER A 1 118 ? -13.229 7.370 24.753 1.00 51.47 118 SER A O 1
ATOM 938 N N . ARG A 1 119 ? -11.133 8.149 24.656 1.00 53.31 119 ARG A N 1
ATOM 939 C CA . ARG A 1 119 ? -11.234 8.821 25.972 1.00 53.31 119 ARG A CA 1
ATOM 940 C C . ARG A 1 119 ? -12.101 10.086 25.980 1.00 53.31 119 ARG A C 1
ATOM 942 O O . ARG A 1 119 ? -12.599 10.444 27.045 1.00 53.31 119 ARG A O 1
ATOM 949 N N . GLU A 1 120 ? -12.338 10.715 24.830 1.00 59.91 120 GLU A N 1
ATOM 950 C CA . GLU A 1 120 ? -13.160 11.926 24.721 1.00 59.91 120 GLU A CA 1
ATOM 951 C C . GLU A 1 120 ? -14.368 11.689 23.811 1.00 59.91 120 GLU A C 1
ATOM 953 O O . GLU A 1 120 ? -14.230 11.301 22.651 1.00 59.91 120 GLU A O 1
ATOM 958 N N . HIS A 1 121 ? -15.569 11.924 24.344 1.00 63.47 121 HIS A N 1
ATOM 959 C CA . HIS A 1 121 ? -16.779 11.958 23.534 1.00 63.47 121 HIS A CA 1
ATOM 960 C C . HIS A 1 121 ? -16.786 13.262 22.736 1.00 63.47 121 HIS A C 1
ATOM 962 O O . HIS A 1 121 ? -16.945 14.337 23.310 1.00 63.47 121 HIS A O 1
ATOM 968 N N . LEU A 1 122 ? -16.599 13.153 21.425 1.00 70.19 122 LEU A N 1
ATOM 969 C CA . LEU A 1 122 ? -16.753 14.275 20.510 1.00 70.19 122 LEU A CA 1
ATOM 970 C C . LEU A 1 122 ? -18.221 14.386 20.112 1.00 70.19 122 LEU A C 1
ATOM 972 O O . LEU A 1 122 ? -18.857 13.385 19.781 1.00 70.19 122 LEU A O 1
ATOM 976 N N . SER A 1 123 ? -18.750 15.605 20.098 1.00 73.44 123 SER A N 1
ATOM 977 C CA . SER A 1 123 ? -20.027 15.859 19.433 1.00 73.44 123 SER A CA 1
ATOM 978 C C . SER A 1 123 ? -19.916 15.569 17.930 1.00 73.44 123 SER A C 1
ATOM 980 O O . SER A 1 123 ? -18.832 15.660 17.350 1.00 73.44 123 SER A O 1
ATOM 982 N N . ASN A 1 124 ? -21.038 15.282 17.259 1.00 68.69 124 ASN A N 1
ATOM 983 C CA . ASN A 1 124 ? -21.052 15.004 15.812 1.00 68.69 124 ASN A CA 1
ATOM 984 C C . ASN A 1 124 ? -20.363 16.110 14.990 1.00 68.69 124 ASN A C 1
ATOM 986 O O . ASN A 1 124 ? -19.655 15.821 14.028 1.00 68.69 124 ASN A O 1
ATOM 990 N N . LEU A 1 125 ? -20.518 17.376 15.397 1.00 72.19 125 LEU A N 1
ATOM 991 C CA . LEU A 1 125 ? -19.879 18.519 14.739 1.00 72.19 125 LEU A CA 1
ATOM 992 C C . LEU A 1 125 ? -18.357 18.537 14.947 1.00 72.19 125 LEU A C 1
ATOM 994 O O . LEU A 1 125 ? -17.610 18.879 14.032 1.00 72.19 125 LEU A O 1
ATOM 998 N N . GLU A 1 126 ? -17.885 18.188 16.142 1.00 73.81 126 GLU A N 1
ATOM 999 C CA . GLU A 1 126 ? -16.452 18.099 16.438 1.00 73.81 126 GLU A CA 1
ATOM 1000 C C . GLU A 1 126 ? -15.805 16.913 15.729 1.00 73.81 126 GLU A C 1
ATOM 1002 O O . GLU A 1 126 ? -14.708 17.059 15.190 1.00 73.81 126 GLU A O 1
ATOM 1007 N N . TYR A 1 127 ? -16.499 15.772 15.673 1.00 74.31 127 TYR A N 1
ATOM 1008 C CA . TYR A 1 127 ? -16.059 14.612 14.907 1.00 74.31 127 TYR A CA 1
ATOM 1009 C C . TYR A 1 127 ? -15.944 14.949 13.417 1.00 74.31 127 TYR A C 1
ATOM 1011 O O . TYR A 1 127 ? -14.883 14.734 12.837 1.00 74.31 127 TYR A O 1
ATOM 1019 N N . ALA A 1 128 ? -16.972 15.572 12.825 1.00 71.19 128 ALA A N 1
ATOM 1020 C CA . ALA A 1 128 ? -16.945 16.010 11.428 1.00 71.19 128 ALA A CA 1
ATOM 1021 C C . ALA A 1 128 ? -15.771 16.964 11.152 1.00 71.19 128 ALA A C 1
ATOM 1023 O O . ALA A 1 128 ? -14.971 16.718 10.257 1.00 71.19 128 ALA A O 1
ATOM 1024 N N . ARG A 1 129 ? -15.574 17.987 11.996 1.00 75.31 129 ARG A N 1
ATOM 1025 C CA . ARG A 1 129 ? -14.442 18.925 11.865 1.00 75.31 129 ARG A CA 1
ATOM 1026 C C . ARG A 1 129 ? -13.079 18.247 11.988 1.00 75.31 129 ARG A C 1
ATOM 1028 O O . ARG A 1 129 ? -12.119 18.692 11.361 1.00 75.31 129 ARG A O 1
ATOM 1035 N N . LYS A 1 130 ? -12.955 17.228 12.841 1.00 75.00 130 LYS A N 1
ATOM 1036 C CA . LYS A 1 130 ? -11.707 16.476 13.009 1.00 75.00 130 LYS A CA 1
ATOM 1037 C C . LYS A 1 130 ? -11.443 15.580 11.800 1.00 75.00 130 LYS A C 1
ATOM 1039 O O . LYS A 1 130 ? -10.323 15.594 11.302 1.00 75.00 130 LYS A O 1
ATOM 1044 N N . ALA A 1 131 ? -12.466 14.885 11.307 1.00 74.12 131 ALA A N 1
ATOM 1045 C CA . ALA A 1 131 ? -12.390 14.081 10.093 1.00 74.12 131 ALA A CA 1
ATOM 1046 C C . ALA A 1 131 ? -12.037 14.941 8.869 1.00 74.12 131 ALA A C 1
ATOM 1048 O O . ALA A 1 131 ? -11.152 14.576 8.103 1.00 74.12 131 ALA A O 1
ATOM 1049 N N . ASP A 1 132 ? -12.643 16.123 8.729 1.00 73.81 132 ASP A N 1
ATOM 1050 C CA . ASP A 1 132 ? -12.318 17.066 7.654 1.00 73.81 132 ASP A CA 1
ATOM 1051 C C . ASP A 1 132 ? -10.863 17.541 7.744 1.00 73.81 132 ASP A C 1
ATOM 1053 O O . ASP A 1 132 ? -10.156 17.564 6.741 1.00 73.81 132 ASP A O 1
ATOM 1057 N N . LYS A 1 133 ? -10.364 17.848 8.949 1.00 77.50 133 LYS A N 1
ATOM 1058 C CA . LYS A 1 133 ? -8.947 18.198 9.151 1.00 77.50 133 LYS A CA 1
ATOM 1059 C C . LYS A 1 133 ? -7.993 17.054 8.808 1.00 77.50 133 LYS A C 1
ATOM 1061 O O . LYS A 1 133 ? -6.909 17.325 8.301 1.00 77.50 133 LYS A O 1
ATOM 1066 N N . GLU A 1 134 ? -8.340 15.809 9.133 1.00 76.62 134 GLU A N 1
ATOM 1067 C CA . GLU A 1 134 ? -7.529 14.638 8.767 1.00 76.62 134 GLU A CA 1
ATOM 1068 C C . GLU A 1 134 ? -7.523 14.446 7.240 1.00 76.62 134 GLU A C 1
ATOM 1070 O O . GLU A 1 134 ? -6.448 14.337 6.654 1.00 76.62 134 GLU A O 1
ATOM 1075 N N . ARG A 1 135 ? -8.683 14.564 6.581 1.00 75.06 135 ARG A N 1
ATOM 1076 C CA . ARG A 1 135 ? -8.800 14.500 5.113 1.00 75.06 135 ARG A CA 1
ATOM 1077 C C . ARG A 1 135 ? -8.018 15.598 4.398 1.00 75.06 135 ARG A C 1
ATOM 1079 O O . ARG A 1 135 ? -7.385 15.332 3.383 1.00 75.06 135 ARG A O 1
ATOM 1086 N N . GLU A 1 136 ? -8.052 16.831 4.898 1.00 79.31 136 GLU A N 1
ATOM 1087 C CA . GLU A 1 136 ? -7.276 17.927 4.305 1.00 79.31 136 GLU A CA 1
ATOM 1088 C C . GLU A 1 136 ? -5.767 17.697 4.460 1.00 79.31 136 GLU A C 1
ATOM 1090 O O . GLU A 1 136 ? -5.021 17.913 3.510 1.00 79.31 136 GLU A O 1
ATOM 1095 N N . LYS A 1 137 ? -5.309 17.152 5.595 1.00 82.19 137 LYS A N 1
ATOM 1096 C CA . LYS A 1 137 ? -3.900 16.757 5.762 1.00 82.19 137 LYS A CA 1
ATOM 1097 C C . LYS A 1 137 ? -3.483 15.646 4.802 1.00 82.19 137 LYS A C 1
ATOM 1099 O O . LYS A 1 137 ? -2.387 15.711 4.256 1.00 82.19 137 LYS A O 1
ATOM 1104 N N . GLU A 1 138 ? -4.331 14.641 4.595 1.00 79.75 138 GLU A N 1
ATOM 1105 C CA . GLU A 1 138 ? -4.070 13.579 3.616 1.00 79.75 138 GLU A CA 1
ATOM 1106 C C . GLU A 1 138 ? -4.000 14.135 2.193 1.00 79.75 138 GLU A C 1
ATOM 1108 O O . GLU A 1 138 ? -3.080 13.801 1.451 1.00 79.75 138 GLU A O 1
ATOM 1113 N N . LYS A 1 139 ? -4.912 15.041 1.818 1.00 78.81 139 LYS A N 1
ATOM 1114 C CA . LYS A 1 139 ? -4.855 15.724 0.518 1.00 78.81 139 LYS A CA 1
ATOM 1115 C C . LYS A 1 139 ? -3.587 16.554 0.359 1.00 78.81 139 LYS A C 1
ATOM 1117 O O . LYS A 1 139 ? -2.986 16.521 -0.709 1.00 78.81 139 LYS A O 1
ATOM 1122 N N . GLU A 1 140 ? -3.173 17.290 1.390 1.00 83.69 140 GLU A N 1
ATOM 1123 C CA . GLU A 1 140 ? -1.919 18.050 1.370 1.00 83.69 140 GLU A CA 1
ATOM 1124 C C . GLU A 1 140 ? -0.698 17.130 1.241 1.00 83.69 140 GLU A C 1
ATOM 1126 O O . GLU A 1 140 ? 0.230 17.451 0.499 1.00 83.69 140 GLU A O 1
ATOM 1131 N N . ALA A 1 141 ? -0.695 15.980 1.922 1.00 81.88 141 ALA A N 1
ATOM 1132 C CA . ALA A 1 141 ? 0.369 14.985 1.813 1.00 81.88 141 ALA A CA 1
ATOM 1133 C C . ALA A 1 141 ? 0.434 14.380 0.402 1.00 81.88 141 ALA A C 1
ATOM 1135 O O . ALA A 1 141 ? 1.496 14.400 -0.216 1.00 81.88 141 ALA A O 1
ATOM 1136 N N . LEU A 1 142 ? -0.707 13.955 -0.147 1.00 80.81 142 LEU A N 1
ATOM 1137 C CA . LEU A 1 142 ? -0.813 13.452 -1.520 1.00 80.81 142 LEU A CA 1
ATOM 1138 C C . LEU A 1 142 ? -0.422 14.515 -2.554 1.00 80.81 142 LEU A C 1
ATOM 1140 O O . LEU A 1 142 ? 0.195 14.201 -3.569 1.00 80.81 142 LEU A O 1
ATOM 1144 N N . ALA A 1 143 ? -0.762 15.784 -2.318 1.00 84.25 143 ALA A N 1
ATOM 1145 C CA . ALA A 1 143 ? -0.369 16.880 -3.197 1.00 84.25 143 ALA A CA 1
ATOM 1146 C C . ALA A 1 143 ? 1.152 17.095 -3.196 1.00 84.25 143 ALA A C 1
ATOM 1148 O O . ALA A 1 143 ? 1.722 17.323 -4.263 1.00 84.25 143 ALA A O 1
ATOM 1149 N N . LYS A 1 144 ? 1.809 16.988 -2.033 1.00 85.75 144 LYS A N 1
ATOM 1150 C CA . LYS A 1 144 ? 3.275 17.046 -1.927 1.00 85.75 144 LYS A CA 1
ATOM 1151 C C . LYS A 1 144 ? 3.941 15.863 -2.615 1.00 85.75 144 LYS A C 1
ATOM 1153 O O . LYS A 1 144 ? 4.820 16.079 -3.438 1.00 85.75 144 LYS A O 1
ATOM 1158 N N . GLU A 1 145 ? 3.472 14.646 -2.355 1.00 83.62 145 GLU A N 1
ATOM 1159 C CA . GLU A 1 145 ? 3.981 13.436 -3.011 1.00 83.62 145 GLU A CA 1
ATOM 1160 C C . GLU A 1 145 ? 3.848 13.540 -4.537 1.00 83.62 145 GLU A C 1
ATOM 1162 O O . GLU A 1 145 ? 4.776 13.240 -5.285 1.00 83.62 145 GLU A O 1
ATOM 1167 N N . ARG A 1 146 ? 2.718 14.066 -5.023 1.00 83.62 146 ARG A N 1
ATOM 1168 C CA . ARG A 1 146 ? 2.505 14.298 -6.453 1.00 83.62 146 ARG A CA 1
ATOM 1169 C C . ARG A 1 146 ? 3.473 15.332 -7.034 1.00 83.62 146 ARG A C 1
ATOM 1171 O O . ARG A 1 146 ? 3.933 15.137 -8.154 1.00 83.62 146 ARG A O 1
ATOM 1178 N N . GLN A 1 147 ? 3.784 16.401 -6.298 1.00 86.19 147 GLN A N 1
ATOM 1179 C CA . GLN A 1 147 ? 4.785 17.392 -6.711 1.00 86.19 147 GLN A CA 1
ATOM 1180 C C . GLN A 1 147 ? 6.202 16.807 -6.734 1.00 86.19 147 GLN A C 1
ATOM 1182 O O . GLN A 1 147 ? 6.956 17.087 -7.663 1.00 86.19 147 GLN A O 1
ATOM 1187 N N . GLU A 1 148 ? 6.560 15.981 -5.751 1.00 84.12 148 GLU A N 1
ATOM 1188 C CA . GLU A 1 148 ? 7.856 15.294 -5.699 1.00 84.12 148 GLU A CA 1
ATOM 1189 C C . GLU A 1 148 ? 8.018 14.321 -6.875 1.00 84.12 148 GLU A C 1
ATOM 1191 O O . GLU A 1 148 ? 9.026 14.374 -7.578 1.00 84.12 148 GLU A O 1
ATOM 1196 N N . LEU A 1 149 ? 6.988 13.519 -7.165 1.00 82.00 149 LEU A N 1
ATOM 1197 C CA . LEU A 1 149 ? 6.968 12.618 -8.321 1.00 82.00 149 LEU A CA 1
ATOM 1198 C C . LEU A 1 149 ? 7.034 13.369 -9.657 1.00 82.00 149 LEU A C 1
ATOM 1200 O O . LEU A 1 149 ? 7.660 12.900 -10.609 1.00 82.00 149 LEU A O 1
ATOM 1204 N N . GLU A 1 150 ? 6.383 14.529 -9.761 1.00 84.62 150 GLU A N 1
ATOM 1205 C CA . GLU A 1 150 ? 6.446 15.363 -10.963 1.00 84.62 150 GLU A CA 1
ATOM 1206 C C . GLU A 1 150 ? 7.853 15.944 -11.165 1.00 84.62 150 GLU A C 1
ATOM 1208 O O . GLU A 1 150 ? 8.389 15.870 -12.273 1.00 84.62 150 GLU A O 1
ATOM 1213 N N . ALA A 1 151 ? 8.499 16.411 -10.093 1.00 85.88 151 ALA A N 1
ATOM 1214 C CA . ALA A 1 151 ? 9.884 16.877 -10.129 1.00 85.88 151 ALA A CA 1
ATOM 1215 C C . ALA A 1 151 ? 10.875 15.753 -10.486 1.00 85.88 151 ALA A C 1
ATOM 1217 O O . ALA A 1 151 ? 11.779 15.959 -11.299 1.00 85.88 151 ALA A O 1
ATOM 1218 N N . GLU A 1 152 ? 10.693 14.550 -9.934 1.00 81.38 152 GLU A N 1
ATOM 1219 C CA . GLU A 1 152 ? 11.504 13.377 -10.275 1.00 81.38 152 GLU A CA 1
ATOM 1220 C C . GLU A 1 152 ? 11.331 12.990 -11.749 1.00 81.38 152 GLU A C 1
ATOM 1222 O O . GLU A 1 152 ? 12.307 12.724 -12.454 1.00 81.38 152 GLU A O 1
ATOM 1227 N N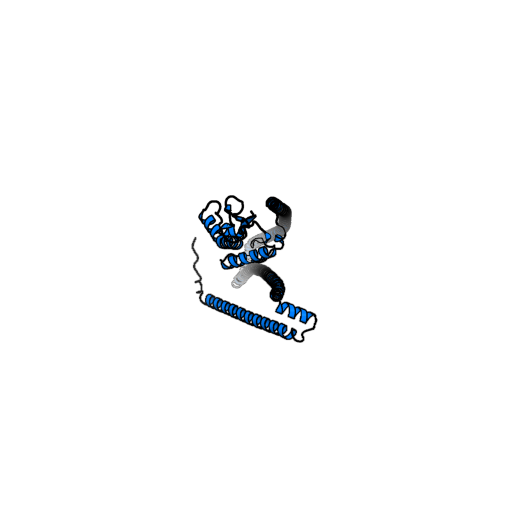 . ARG A 1 153 ? 10.095 13.033 -12.256 1.00 82.69 153 ARG A N 1
ATOM 1228 C CA . ARG A 1 153 ? 9.803 12.761 -13.665 1.00 82.69 153 ARG A CA 1
ATOM 1229 C C . ARG A 1 153 ? 10.458 13.782 -14.592 1.00 82.69 153 ARG A C 1
ATOM 1231 O O . ARG A 1 153 ? 11.011 13.388 -15.618 1.00 82.69 153 ARG A O 1
ATOM 1238 N N . GLU A 1 154 ? 10.424 15.068 -14.248 1.00 85.38 154 GLU A N 1
ATOM 1239 C CA . GLU A 1 154 ? 11.136 16.099 -15.009 1.00 85.38 154 GLU A CA 1
ATOM 1240 C C . GLU A 1 154 ? 12.648 15.856 -15.024 1.00 85.38 154 GLU A C 1
ATOM 1242 O O . GLU A 1 154 ? 13.280 15.980 -16.076 1.00 85.38 154 GLU A O 1
ATOM 1247 N N . GLN A 1 155 ? 13.231 15.486 -13.882 1.00 80.88 155 GLN A N 1
ATOM 1248 C CA . GLN A 1 155 ? 14.655 15.178 -13.792 1.00 80.88 155 GLN A CA 1
ATOM 1249 C C . GLN A 1 155 ? 15.019 13.967 -14.661 1.00 80.88 155 GLN A C 1
ATOM 1251 O O . GLN A 1 155 ? 15.976 14.029 -15.432 1.00 80.88 155 GLN A O 1
ATOM 1256 N N . LEU A 1 156 ? 14.207 12.908 -14.623 1.00 80.31 156 LEU A N 1
ATOM 1257 C CA . LEU A 1 156 ? 14.401 11.714 -15.440 1.00 80.31 156 LEU A CA 1
ATOM 1258 C C . LEU A 1 156 ? 14.349 12.030 -16.944 1.00 80.31 156 LEU A C 1
ATOM 1260 O O . LEU A 1 156 ? 15.138 11.495 -17.722 1.00 80.31 156 LEU A O 1
ATOM 1264 N N . GLU A 1 157 ? 13.431 12.897 -17.376 1.00 80.94 157 GLU A N 1
ATOM 1265 C CA . GLU A 1 157 ? 13.351 13.316 -18.780 1.00 80.94 157 GLU A CA 1
ATOM 1266 C C . GLU A 1 157 ? 14.567 14.157 -19.202 1.00 80.94 157 GLU A C 1
ATOM 1268 O O . GLU A 1 157 ? 15.092 13.959 -20.302 1.00 80.94 157 GLU A O 1
ATOM 1273 N N . ARG A 1 158 ? 15.091 15.023 -18.322 1.00 82.62 158 ARG A N 1
ATOM 1274 C CA . ARG A 1 158 ? 16.360 15.736 -18.570 1.00 82.62 158 ARG A CA 1
ATOM 1275 C C . ARG A 1 158 ? 17.533 14.767 -18.703 1.00 82.62 158 ARG A C 1
ATOM 1277 O O . ARG A 1 158 ? 18.326 14.902 -19.635 1.00 82.62 158 ARG A O 1
ATOM 1284 N N . ASP A 1 159 ? 17.614 13.768 -17.832 1.00 77.31 159 ASP A N 1
ATOM 1285 C CA . ASP A 1 159 ? 18.685 12.770 -17.857 1.00 77.31 159 ASP A CA 1
ATOM 1286 C C . ASP A 1 159 ? 18.609 11.888 -19.113 1.00 77.31 159 ASP A C 1
ATOM 1288 O O . ASP A 1 159 ? 19.632 11.616 -19.748 1.00 77.31 159 ASP A O 1
ATOM 1292 N N . LYS A 1 160 ? 17.400 11.500 -19.543 1.00 78.44 160 LYS A N 1
ATOM 1293 C CA . LYS A 1 160 ? 17.187 10.797 -20.819 1.00 78.44 160 LYS A CA 1
ATOM 1294 C C . LYS A 1 160 ? 17.627 11.635 -22.011 1.00 78.44 160 LYS A C 1
ATOM 1296 O O . LYS A 1 160 ? 18.294 11.105 -22.899 1.00 78.44 160 LYS A O 1
ATOM 1301 N N . ALA A 1 161 ? 17.272 12.919 -22.040 1.00 79.12 161 ALA A N 1
ATOM 1302 C CA . ALA A 1 161 ? 17.681 13.824 -23.109 1.00 79.12 161 ALA A CA 1
ATOM 1303 C C . ALA A 1 161 ? 19.211 13.976 -23.151 1.00 79.12 161 ALA A C 1
ATOM 1305 O O . ALA A 1 161 ? 19.814 13.855 -24.217 1.00 79.12 161 ALA A O 1
ATOM 1306 N N . ALA A 1 162 ? 19.854 14.140 -21.992 1.00 76.88 162 ALA A N 1
ATOM 1307 C CA . ALA A 1 162 ? 21.310 14.203 -21.886 1.00 76.88 162 ALA A CA 1
ATOM 1308 C C . ALA A 1 162 ? 21.986 12.896 -22.336 1.00 76.88 162 ALA A C 1
ATOM 1310 O O . ALA A 1 162 ? 23.006 12.927 -23.026 1.00 76.88 162 ALA A O 1
ATOM 1311 N N . LEU A 1 163 ? 21.416 11.739 -21.989 1.00 69.75 163 LEU A N 1
ATOM 1312 C CA . LEU A 1 163 ? 21.916 10.437 -22.429 1.00 69.75 163 LEU A CA 1
ATOM 1313 C C . LEU A 1 163 ? 21.749 10.243 -23.941 1.00 69.75 163 LEU A C 1
ATOM 1315 O O . LEU A 1 163 ? 22.645 9.704 -24.588 1.00 69.75 163 LEU A O 1
ATOM 1319 N N . ALA A 1 164 ? 20.622 10.674 -24.510 1.00 70.56 164 ALA A N 1
ATOM 1320 C CA . ALA A 1 164 ? 20.384 10.633 -25.948 1.00 70.56 164 ALA A CA 1
ATOM 1321 C C . ALA A 1 164 ? 21.396 11.502 -26.707 1.00 70.56 164 ALA A C 1
ATOM 1323 O O . ALA A 1 164 ? 21.964 11.041 -27.695 1.00 70.56 164 ALA A O 1
ATOM 1324 N N . GLU A 1 165 ? 21.687 12.703 -26.204 1.00 75.06 165 GLU A N 1
ATOM 1325 C CA . GLU A 1 165 ? 22.694 13.587 -26.795 1.00 75.06 165 GLU A CA 1
ATOM 1326 C C . GLU A 1 165 ? 24.100 12.985 -26.693 1.00 75.06 165 GLU A C 1
ATOM 1328 O O . GLU A 1 165 ? 24.814 12.922 -27.690 1.00 75.06 165 GLU A O 1
ATOM 1333 N N . ARG A 1 166 ? 24.476 12.428 -25.532 1.00 69.44 166 ARG A N 1
ATOM 1334 C CA . ARG A 1 166 ? 25.751 11.703 -25.373 1.00 69.44 166 ARG A CA 1
ATOM 1335 C C . ARG A 1 166 ? 25.870 10.519 -26.330 1.00 69.44 166 ARG A C 1
ATOM 1337 O O . ARG A 1 166 ? 26.937 10.293 -26.886 1.00 69.44 166 ARG A O 1
ATOM 1344 N N . ARG A 1 167 ? 24.782 9.772 -26.547 1.00 68.00 167 ARG A N 1
ATOM 1345 C CA . ARG A 1 167 ? 24.740 8.673 -27.525 1.00 68.00 167 ARG A CA 1
ATOM 1346 C C . ARG A 1 167 ? 24.873 9.173 -28.959 1.00 68.00 167 ARG A C 1
ATOM 1348 O O . ARG A 1 167 ? 25.475 8.473 -29.765 1.00 68.00 167 ARG A O 1
ATOM 1355 N N . ARG A 1 168 ? 24.311 10.343 -29.280 1.00 74.25 168 ARG A N 1
ATOM 1356 C CA . ARG A 1 168 ? 24.466 10.967 -30.599 1.00 74.25 168 ARG A CA 1
ATOM 1357 C C . ARG A 1 168 ? 25.918 11.374 -30.827 1.00 74.25 168 ARG A C 1
ATOM 1359 O O . ARG A 1 168 ? 26.492 10.938 -31.809 1.00 74.25 168 ARG A O 1
ATOM 1366 N N . ILE A 1 169 ? 26.518 12.089 -29.874 1.00 73.44 169 ILE A N 1
ATOM 1367 C CA . ILE A 1 169 ? 27.930 12.499 -29.925 1.00 73.44 169 ILE A CA 1
ATOM 1368 C C . ILE A 1 169 ? 28.841 11.276 -30.081 1.00 73.44 169 ILE A C 1
ATOM 1370 O O . ILE A 1 169 ? 29.607 11.218 -31.030 1.00 73.44 169 ILE A O 1
ATOM 1374 N N . ALA A 1 170 ? 28.686 10.250 -29.238 1.00 65.00 170 ALA A N 1
ATOM 1375 C CA . ALA A 1 170 ? 29.499 9.035 -29.327 1.00 65.00 170 ALA A CA 1
ATOM 1376 C C . ALA A 1 170 ? 29.296 8.263 -30.645 1.00 65.00 170 ALA A C 1
ATOM 1378 O O . ALA A 1 170 ? 30.224 7.628 -31.142 1.00 65.00 170 ALA A O 1
ATOM 1379 N N . ARG A 1 171 ? 28.085 8.297 -31.221 1.00 68.12 171 ARG A N 1
ATOM 1380 C CA . ARG A 1 171 ? 27.818 7.722 -32.546 1.00 68.12 171 ARG A CA 1
ATOM 1381 C C . ARG A 1 171 ? 28.522 8.523 -33.636 1.00 68.12 171 ARG A C 1
ATOM 1383 O O . ARG A 1 171 ? 29.099 7.902 -34.516 1.00 68.12 171 ARG A O 1
ATOM 1390 N N . ASP A 1 172 ? 28.438 9.847 -33.598 1.00 71.88 172 ASP A N 1
ATOM 1391 C CA . ASP A 1 172 ? 29.007 10.720 -34.624 1.00 71.88 172 ASP A CA 1
ATOM 1392 C C . ASP A 1 172 ? 30.546 10.684 -34.570 1.00 71.88 172 ASP A C 1
ATOM 1394 O O . ASP A 1 172 ? 31.184 10.497 -35.602 1.00 71.88 172 ASP A O 1
ATOM 1398 N N . GLU A 1 173 ? 31.137 10.738 -33.371 1.00 69.62 173 GLU A N 1
ATOM 1399 C CA . GLU A 1 173 ? 32.585 10.603 -33.148 1.00 69.62 173 GLU A CA 1
ATOM 1400 C C . GLU A 1 173 ? 33.091 9.208 -33.540 1.00 69.62 173 GLU A C 1
ATOM 1402 O O . GLU A 1 173 ? 34.036 9.093 -34.316 1.00 69.62 173 GLU A O 1
ATOM 1407 N N . GLY A 1 174 ? 32.422 8.137 -33.096 1.00 64.25 174 GLY A N 1
ATOM 1408 C CA . GLY A 1 174 ? 32.803 6.769 -33.464 1.00 64.25 174 GLY A CA 1
ATOM 1409 C C . GLY A 1 174 ? 32.590 6.451 -34.950 1.00 64.25 174 GLY A C 1
ATOM 1410 O O . GLY A 1 174 ? 33.326 5.650 -35.526 1.00 64.25 174 GLY A O 1
ATOM 1411 N N . PHE A 1 175 ? 31.606 7.082 -35.599 1.00 54.00 175 PHE A N 1
ATOM 1412 C CA . PHE A 1 175 ? 31.406 6.985 -37.046 1.00 54.00 175 PHE A CA 1
ATOM 1413 C C . PHE A 1 175 ? 32.501 7.731 -37.806 1.00 54.00 175 PHE A C 1
ATOM 1415 O O . PHE A 1 175 ? 32.971 7.225 -38.819 1.00 54.00 175 PHE A O 1
ATOM 1422 N N . GLN A 1 176 ? 32.934 8.893 -37.316 1.00 56.22 176 GLN A N 1
ATOM 1423 C CA . GLN A 1 176 ? 33.996 9.672 -37.939 1.00 56.22 176 GLN A CA 1
ATOM 1424 C C . GLN A 1 176 ? 35.368 9.000 -37.786 1.00 56.22 176 GLN A C 1
ATOM 1426 O O . GLN A 1 176 ? 36.064 8.841 -38.785 1.00 56.22 176 GLN A O 1
ATOM 1431 N N . GLU A 1 177 ? 35.714 8.496 -36.597 1.00 54.75 177 GLU A N 1
ATOM 1432 C CA . GLU A 1 177 ? 36.939 7.705 -36.394 1.00 54.75 177 GLU A CA 1
ATOM 1433 C C . GLU A 1 177 ? 36.944 6.429 -37.252 1.00 54.75 177 GLU A C 1
ATOM 1435 O O . GLU A 1 177 ? 37.948 6.099 -37.885 1.00 54.75 177 GLU A O 1
ATOM 1440 N N . GLY A 1 178 ? 35.808 5.725 -37.328 1.00 53.34 178 GLY A N 1
ATOM 1441 C CA . GLY A 1 178 ? 35.665 4.541 -38.178 1.00 53.34 178 GLY A CA 1
ATOM 1442 C C . GLY A 1 178 ? 35.725 4.853 -39.678 1.00 53.34 178 GLY A C 1
ATOM 1443 O O . GLY A 1 178 ? 36.271 4.062 -40.447 1.00 53.34 178 GLY A O 1
ATOM 1444 N N . TYR A 1 179 ? 35.191 6.001 -40.102 1.00 50.88 179 TYR A N 1
ATOM 1445 C CA . TYR A 1 179 ? 35.230 6.457 -41.490 1.00 50.88 179 TYR A CA 1
ATOM 1446 C C . TYR A 1 179 ? 36.650 6.846 -41.910 1.00 50.88 179 TYR A C 1
ATOM 1448 O O . TYR A 1 179 ? 37.111 6.390 -42.951 1.00 50.88 179 TYR A O 1
ATOM 1456 N N . GLU A 1 180 ? 37.370 7.614 -41.089 1.00 56.44 180 GLU A N 1
ATOM 1457 C CA . GLU A 1 180 ? 38.755 8.016 -41.362 1.00 56.44 180 GLU A CA 1
ATOM 1458 C C . GLU A 1 180 ? 39.699 6.802 -41.394 1.00 56.44 180 GLU A C 1
ATOM 1460 O O . GLU A 1 180 ? 40.504 6.667 -42.317 1.00 56.44 180 GLU A O 1
ATOM 1465 N N . ALA A 1 181 ? 39.558 5.863 -40.451 1.00 54.31 181 ALA A N 1
ATOM 1466 C CA . ALA A 1 181 ? 40.323 4.615 -40.464 1.00 54.31 181 ALA A CA 1
ATOM 1467 C C . ALA A 1 181 ? 40.014 3.764 -41.709 1.00 54.31 181 ALA A C 1
ATOM 1469 O O . ALA A 1 181 ? 40.929 3.257 -42.361 1.00 54.31 181 ALA A O 1
ATOM 1470 N N . GLY A 1 182 ? 38.733 3.663 -42.078 1.00 44.69 182 GLY A N 1
ATOM 1471 C CA . GLY A 1 182 ? 38.291 2.950 -43.274 1.00 44.69 182 GLY A CA 1
ATOM 1472 C C . GLY A 1 182 ? 38.750 3.604 -44.579 1.00 44.69 182 GLY A C 1
ATOM 1473 O O . GLY A 1 182 ? 39.059 2.896 -45.532 1.00 44.69 182 GLY A O 1
ATOM 1474 N N . GLU A 1 183 ? 38.844 4.933 -44.637 1.00 54.00 183 GLU A N 1
ATOM 1475 C CA . GLU A 1 183 ? 39.321 5.665 -45.815 1.00 54.00 183 GLU A CA 1
ATOM 1476 C C . GLU A 1 183 ? 40.840 5.514 -45.994 1.00 54.00 183 GLU A C 1
ATOM 1478 O O . GLU A 1 183 ? 41.315 5.326 -47.116 1.00 54.00 183 GLU A O 1
ATOM 1483 N N . VAL A 1 184 ? 41.603 5.492 -44.894 1.00 62.41 184 VAL A N 1
ATOM 1484 C CA . VAL A 1 184 ? 43.044 5.186 -44.912 1.00 62.41 184 VAL A CA 1
ATOM 1485 C C . VAL A 1 184 ? 43.293 3.743 -45.356 1.00 62.41 184 VAL A C 1
ATOM 1487 O O . VAL A 1 184 ? 44.146 3.503 -46.213 1.00 62.41 184 VAL A O 1
ATOM 1490 N N . GLU A 1 185 ? 42.536 2.782 -44.826 1.00 60.22 185 GLU A N 1
ATOM 1491 C CA . GLU A 1 185 ? 42.671 1.366 -45.181 1.00 60.22 185 GLU A CA 1
ATOM 1492 C C . GLU A 1 185 ? 42.227 1.094 -46.628 1.00 60.22 185 GLU A C 1
ATOM 1494 O O . GLU A 1 185 ? 42.935 0.426 -47.384 1.00 60.22 185 GLU A O 1
ATOM 1499 N N . ALA A 1 186 ? 41.112 1.685 -47.068 1.00 52.91 186 ALA A N 1
ATOM 1500 C CA . ALA A 1 186 ? 40.652 1.610 -48.452 1.00 52.91 186 ALA A CA 1
ATOM 1501 C C . ALA A 1 186 ? 41.620 2.302 -49.423 1.00 52.91 186 ALA A C 1
ATOM 1503 O O . ALA A 1 186 ? 41.852 1.792 -50.519 1.00 52.91 186 ALA A O 1
ATOM 1504 N N . GLY A 1 187 ? 42.219 3.430 -49.030 1.00 63.62 187 GLY A N 1
ATOM 1505 C CA . GLY A 1 187 ? 43.257 4.110 -49.803 1.00 63.62 187 GLY A CA 1
ATOM 1506 C C . GLY A 1 187 ? 44.527 3.269 -49.946 1.00 63.62 187 GLY A C 1
ATOM 1507 O O . GLY A 1 187 ? 45.068 3.163 -51.048 1.00 63.62 187 GLY A O 1
ATOM 1508 N N . ALA A 1 188 ? 44.965 2.611 -48.868 1.00 67.44 188 ALA A N 1
ATOM 1509 C CA . ALA A 1 188 ? 46.103 1.693 -48.888 1.00 67.44 188 ALA A CA 1
ATOM 1510 C C . ALA A 1 188 ? 45.833 0.462 -49.770 1.00 67.44 188 ALA A C 1
ATOM 1512 O O . ALA A 1 188 ? 46.665 0.110 -50.605 1.00 67.44 188 ALA A O 1
ATOM 1513 N N . LEU A 1 189 ? 44.643 -0.137 -49.659 1.00 60.50 189 LEU A N 1
ATOM 1514 C CA . LEU A 1 189 ? 44.209 -1.243 -50.518 1.00 60.50 189 LEU A CA 1
ATOM 1515 C C . LEU A 1 189 ? 44.112 -0.824 -51.988 1.00 60.50 189 LEU A C 1
ATOM 1517 O O . LEU A 1 189 ? 44.520 -1.569 -52.875 1.00 60.50 189 LEU A O 1
ATOM 1521 N N . TYR A 1 190 ? 43.599 0.375 -52.271 1.00 62.25 190 TYR A N 1
ATOM 1522 C CA . TYR A 1 190 ? 43.521 0.885 -53.637 1.00 62.25 190 TYR A CA 1
ATOM 1523 C C . TYR A 1 190 ? 44.915 1.114 -54.235 1.00 62.25 190 TYR A C 1
ATOM 1525 O O . TYR A 1 190 ? 45.136 0.786 -55.401 1.00 62.25 190 TYR A O 1
ATOM 1533 N N . ALA A 1 191 ? 45.864 1.627 -53.447 1.00 71.00 191 ALA A N 1
ATOM 1534 C CA . ALA A 1 191 ? 47.253 1.789 -53.868 1.00 71.00 191 ALA A CA 1
ATOM 1535 C C . ALA A 1 191 ? 47.932 0.438 -54.154 1.00 71.00 191 ALA A C 1
ATOM 1537 O O . ALA A 1 191 ? 48.559 0.292 -55.203 1.00 71.00 191 ALA A O 1
ATOM 1538 N N . ASP A 1 192 ? 47.735 -0.560 -53.288 1.00 70.69 192 ASP A N 1
ATOM 1539 C CA . ASP A 1 192 ? 48.276 -1.913 -53.472 1.00 70.69 192 ASP A CA 1
ATOM 1540 C C . ASP A 1 192 ? 47.706 -2.584 -54.736 1.00 70.69 192 ASP A C 1
ATOM 1542 O O . ASP A 1 192 ? 48.441 -3.116 -55.565 1.00 70.69 192 ASP A O 1
ATOM 1546 N N . VAL A 1 193 ? 46.397 -2.447 -54.981 1.00 64.75 193 VAL A N 1
ATOM 1547 C CA . VAL A 1 193 ? 45.753 -2.954 -56.206 1.00 64.75 193 VAL A CA 1
ATOM 1548 C C . VAL A 1 193 ? 46.267 -2.244 -57.465 1.00 64.75 193 VAL A C 1
ATOM 1550 O O . VAL A 1 193 ? 46.396 -2.877 -58.515 1.00 64.75 193 VAL A O 1
ATOM 1553 N N . GLN A 1 194 ? 46.553 -0.941 -57.405 1.00 68.25 194 GLN A N 1
ATOM 1554 C CA . GLN A 1 194 ? 47.143 -0.214 -58.537 1.00 68.25 194 GLN A CA 1
ATOM 1555 C C . GLN A 1 194 ? 48.579 -0.665 -58.808 1.00 68.25 194 GLN A C 1
ATOM 1557 O O . GLN A 1 194 ? 48.940 -0.858 -59.970 1.00 68.25 194 GLN A O 1
ATOM 1562 N N . GLN A 1 195 ? 49.366 -0.895 -57.758 1.00 72.44 195 GLN A N 1
ATOM 1563 C CA . GLN A 1 195 ? 50.724 -1.408 -57.883 1.00 72.44 195 GLN A CA 1
ATOM 1564 C C . GLN A 1 195 ? 50.726 -2.824 -58.474 1.00 72.44 195 GLN A C 1
ATOM 1566 O O . GLN A 1 195 ? 51.403 -3.064 -59.468 1.00 72.44 195 GLN A O 1
ATOM 1571 N N . GLN A 1 196 ? 49.876 -3.723 -57.972 1.00 69.06 196 GLN A N 1
ATOM 1572 C CA . GLN A 1 196 ? 49.716 -5.069 -58.532 1.00 69.06 196 GLN A CA 1
ATOM 1573 C C . GLN A 1 196 ? 49.255 -5.037 -59.996 1.00 69.06 196 GLN A C 1
ATOM 1575 O O . GLN A 1 196 ? 49.693 -5.847 -60.808 1.00 69.06 196 GLN A O 1
ATOM 1580 N N . ARG A 1 197 ? 48.383 -4.093 -60.378 1.00 63.38 197 ARG A N 1
ATOM 1581 C CA . ARG A 1 197 ? 47.987 -3.913 -61.785 1.00 63.38 197 ARG A CA 1
ATOM 1582 C C . ARG A 1 197 ? 49.147 -3.460 -62.661 1.00 63.38 197 ARG A C 1
ATOM 1584 O O . ARG A 1 197 ? 49.252 -3.959 -63.777 1.00 63.38 197 ARG A O 1
ATOM 1591 N N . GLN A 1 198 ? 49.982 -2.542 -62.177 1.00 72.44 198 GLN A N 1
ATOM 1592 C CA . GLN A 1 198 ? 51.183 -2.110 -62.891 1.00 72.44 198 GLN A CA 1
ATOM 1593 C C . GLN A 1 198 ? 52.179 -3.258 -63.035 1.00 72.44 198 GLN A C 1
ATOM 1595 O O . GLN A 1 198 ? 52.625 -3.516 -64.146 1.00 72.44 198 GLN A O 1
ATOM 1600 N N . GLU A 1 199 ? 52.433 -4.014 -61.966 1.00 74.50 199 GLU A N 1
ATOM 1601 C CA . GLU A 1 199 ? 53.299 -5.197 -62.000 1.00 74.50 199 GLU A CA 1
ATOM 1602 C C . GLU A 1 199 ? 52.783 -6.237 -63.004 1.00 74.50 199 GLU A C 1
ATOM 1604 O O . GLU A 1 199 ? 53.541 -6.707 -63.846 1.00 74.50 199 GLU A O 1
ATOM 1609 N N . VAL A 1 200 ? 51.477 -6.527 -63.012 1.00 68.06 200 VAL A N 1
ATOM 1610 C CA . VAL A 1 200 ? 50.860 -7.426 -64.004 1.00 68.06 200 VAL A CA 1
ATOM 1611 C C . VAL A 1 200 ? 50.956 -6.863 -65.427 1.00 68.06 200 VAL A C 1
ATOM 1613 O O . VAL A 1 200 ? 51.111 -7.622 -66.384 1.00 68.06 200 VAL A O 1
ATOM 1616 N N . GLU A 1 201 ? 50.835 -5.550 -65.616 1.00 69.44 201 GLU A N 1
ATOM 1617 C CA . GLU A 1 201 ? 50.963 -4.925 -66.935 1.00 69.44 201 GLU A CA 1
ATOM 1618 C C . GLU A 1 201 ? 52.407 -4.972 -67.450 1.00 69.44 201 GLU A C 1
ATOM 1620 O O . GLU A 1 201 ? 52.628 -5.270 -68.626 1.00 69.44 201 GLU A O 1
ATOM 1625 N N . ASP A 1 202 ? 53.380 -4.743 -66.573 1.00 75.88 202 ASP A N 1
ATOM 1626 C CA . ASP A 1 202 ? 54.805 -4.835 -66.874 1.00 75.88 202 ASP A CA 1
ATOM 1627 C C . ASP A 1 202 ? 55.216 -6.287 -67.142 1.00 75.88 202 ASP A C 1
ATOM 1629 O O . ASP A 1 202 ? 55.876 -6.561 -68.146 1.00 75.88 202 ASP A O 1
ATOM 1633 N N . GLU A 1 203 ? 54.716 -7.242 -66.351 1.00 72.88 203 GLU A N 1
ATOM 1634 C CA . GLU A 1 203 ? 54.860 -8.671 -66.629 1.00 72.88 203 GLU A CA 1
ATOM 1635 C C . GLU A 1 203 ? 54.255 -9.034 -67.988 1.00 72.88 203 GLU A C 1
ATOM 1637 O O . GLU A 1 203 ? 54.884 -9.755 -68.759 1.00 72.88 203 GLU A O 1
ATOM 1642 N N . ARG A 1 204 ? 53.069 -8.513 -68.343 1.00 68.81 204 ARG A N 1
ATOM 1643 C CA . ARG A 1 204 ? 52.461 -8.749 -69.667 1.00 68.81 204 ARG A CA 1
ATOM 1644 C C . ARG A 1 204 ? 53.302 -8.170 -70.798 1.00 68.81 204 ARG A C 1
ATOM 1646 O O . ARG A 1 204 ? 53.486 -8.864 -71.796 1.00 68.81 204 ARG A O 1
ATOM 1653 N N . LYS A 1 205 ? 53.826 -6.950 -70.651 1.00 76.81 205 LYS A N 1
ATOM 1654 C CA . LYS A 1 205 ? 54.732 -6.338 -71.639 1.00 76.81 205 LYS A CA 1
ATOM 1655 C C . LYS A 1 205 ? 55.981 -7.188 -71.821 1.00 76.81 205 LYS A C 1
ATOM 1657 O O . LYS A 1 205 ? 56.346 -7.492 -72.953 1.00 76.81 205 LYS A O 1
ATOM 1662 N N . GLN A 1 206 ? 56.576 -7.644 -70.725 1.00 72.25 206 GLN A N 1
ATOM 1663 C CA . GLN A 1 206 ? 57.757 -8.495 -70.763 1.00 72.25 206 GLN A CA 1
ATOM 1664 C C . GLN A 1 206 ? 57.463 -9.854 -71.414 1.00 72.25 206 GLN A C 1
ATOM 1666 O O . GLN A 1 206 ? 58.229 -10.323 -72.252 1.00 72.25 206 GLN A O 1
ATOM 1671 N N . LEU A 1 207 ? 56.302 -10.445 -71.127 1.00 69.25 207 LEU A N 1
ATOM 1672 C CA . LEU A 1 207 ? 55.848 -11.697 -71.734 1.00 69.25 207 LEU A CA 1
ATOM 1673 C C . LEU A 1 207 ? 55.576 -11.536 -73.239 1.00 69.25 207 LEU A C 1
ATOM 1675 O O . LEU A 1 207 ? 55.848 -12.451 -74.018 1.00 69.25 207 LEU A O 1
ATOM 1679 N N . ASP A 1 208 ? 55.064 -10.383 -73.668 1.00 72.06 208 ASP A N 1
ATOM 1680 C CA . ASP A 1 208 ? 54.856 -10.063 -75.081 1.00 72.06 208 ASP A CA 1
ATOM 1681 C C . ASP A 1 208 ? 56.182 -9.780 -75.811 1.00 72.06 208 ASP A C 1
ATOM 1683 O O . ASP A 1 208 ? 56.365 -10.248 -76.939 1.00 72.06 208 ASP A O 1
ATOM 1687 N N . GLU A 1 209 ? 57.154 -9.128 -75.164 1.00 75.75 209 GLU A N 1
ATOM 1688 C CA . GLU A 1 209 ? 58.525 -9.001 -75.675 1.00 75.75 209 GLU A CA 1
ATOM 1689 C C . GLU A 1 209 ? 59.223 -10.360 -75.806 1.00 75.75 209 GLU A C 1
ATOM 1691 O O . GLU A 1 209 ? 59.864 -10.648 -76.821 1.00 75.75 209 GLU A O 1
ATOM 1696 N N . ASP A 1 210 ? 59.081 -11.227 -74.807 1.00 70.81 210 ASP A N 1
ATOM 1697 C CA . ASP A 1 210 ? 59.661 -12.568 -74.815 1.00 70.81 210 ASP A CA 1
ATOM 1698 C C . ASP A 1 210 ? 58.987 -13.457 -75.869 1.00 70.81 210 ASP A C 1
ATOM 1700 O O . ASP A 1 210 ? 59.664 -14.186 -76.604 1.00 70.81 210 ASP A O 1
ATOM 1704 N N . LYS A 1 211 ? 57.664 -13.333 -76.049 1.00 70.25 211 LYS A N 1
ATOM 1705 C CA . LYS A 1 211 ? 56.941 -13.939 -77.180 1.00 70.25 211 LYS A CA 1
ATOM 1706 C C . LYS A 1 211 ? 57.423 -13.406 -78.523 1.00 70.25 211 LYS A C 1
ATOM 1708 O O . LYS A 1 211 ? 57.500 -14.192 -79.465 1.00 70.25 211 LYS A O 1
ATOM 1713 N N . ALA A 1 212 ? 57.751 -12.119 -78.633 1.00 73.12 212 ALA A N 1
ATOM 1714 C CA . ALA A 1 212 ? 58.278 -11.526 -79.861 1.00 73.12 212 ALA A CA 1
ATOM 1715 C C . ALA A 1 212 ? 59.706 -12.008 -80.179 1.00 73.12 212 ALA A C 1
ATOM 1717 O O . ALA A 1 212 ? 60.048 -12.159 -81.351 1.00 73.12 212 ALA A O 1
ATOM 1718 N N . LYS A 1 213 ? 60.512 -12.327 -79.156 1.00 74.25 213 LYS A N 1
ATOM 1719 C CA . LYS A 1 213 ? 61.851 -12.942 -79.284 1.00 74.25 213 LYS A CA 1
ATOM 1720 C C . LYS A 1 213 ? 61.790 -14.456 -79.533 1.00 74.25 213 LYS A C 1
ATOM 1722 O O . LYS A 1 213 ? 62.735 -15.044 -80.064 1.00 74.25 213 LYS A O 1
ATOM 1727 N N . LEU A 1 214 ? 60.670 -15.108 -79.212 1.00 67.19 214 LEU A N 1
ATOM 1728 C CA . LEU A 1 214 ? 60.465 -16.552 -79.370 1.00 67.19 214 LEU A CA 1
ATOM 1729 C C . LEU A 1 214 ? 60.716 -17.085 -80.800 1.00 67.19 214 LEU A C 1
ATOM 1731 O O . LEU A 1 214 ? 61.311 -18.156 -80.921 1.00 67.19 214 LEU A O 1
ATOM 1735 N N . PRO A 1 215 ? 60.320 -16.414 -81.902 1.00 70.44 215 PRO A N 1
ATOM 1736 C CA . PRO A 1 215 ? 60.627 -16.853 -83.262 1.00 70.44 215 PRO A CA 1
ATOM 1737 C C . PRO A 1 215 ? 62.123 -16.783 -83.580 1.00 70.44 215 PRO A C 1
ATOM 1739 O O . PRO A 1 215 ? 62.630 -17.658 -84.282 1.00 70.44 215 PRO A O 1
ATOM 1742 N N . GLU A 1 216 ? 62.844 -15.784 -83.061 1.00 68.88 216 GLU A N 1
ATOM 1743 C CA . GLU A 1 216 ? 64.299 -15.680 -83.220 1.00 68.88 216 GLU A CA 1
ATOM 1744 C C . GLU A 1 216 ? 65.027 -16.745 -82.409 1.00 68.88 216 GLU A C 1
ATOM 1746 O O . GLU A 1 216 ? 65.896 -17.424 -82.951 1.00 68.88 216 GLU A O 1
ATOM 1751 N N . LEU A 1 217 ? 64.613 -16.976 -81.160 1.00 64.62 217 LEU A N 1
ATOM 1752 C CA . LEU A 1 217 ? 65.125 -18.067 -80.331 1.00 64.62 217 LEU A CA 1
ATOM 1753 C C . LEU A 1 217 ? 64.834 -19.433 -80.961 1.00 64.62 217 LEU A C 1
ATOM 1755 O O . LEU A 1 217 ? 65.732 -20.268 -81.030 1.00 64.62 217 LEU A O 1
ATOM 1759 N N . LYS A 1 218 ? 63.632 -19.653 -81.512 1.00 64.25 218 LYS A N 1
ATOM 1760 C CA . LYS A 1 218 ? 63.285 -20.875 -82.261 1.00 64.25 218 LYS A CA 1
ATOM 1761 C C . LYS A 1 218 ? 64.135 -21.033 -83.519 1.00 64.25 218 LYS A C 1
ATOM 1763 O O . LYS A 1 218 ? 64.577 -22.141 -83.804 1.00 64.25 218 LYS A O 1
ATOM 1768 N N . ARG A 1 219 ? 64.411 -19.952 -84.258 1.00 64.56 219 ARG A N 1
ATOM 1769 C CA . ARG A 1 219 ? 65.306 -19.979 -85.430 1.00 64.56 219 ARG A CA 1
ATOM 1770 C C . ARG A 1 219 ? 66.757 -20.237 -85.027 1.00 64.56 219 ARG A C 1
ATOM 1772 O O . ARG A 1 219 ? 67.413 -21.041 -85.677 1.00 64.56 219 ARG A O 1
ATOM 1779 N N . ALA A 1 220 ? 67.253 -19.622 -83.955 1.00 60.75 220 ALA A N 1
ATOM 1780 C CA . ALA A 1 220 ? 68.604 -19.825 -83.433 1.00 60.75 220 ALA A CA 1
ATOM 1781 C C . ALA A 1 220 ? 68.795 -21.239 -82.856 1.00 60.75 220 ALA A C 1
ATOM 1783 O O . ALA A 1 220 ? 69.815 -21.877 -83.120 1.00 60.75 220 ALA A O 1
ATOM 1784 N N . ALA A 1 221 ? 67.796 -21.762 -82.142 1.00 55.78 221 ALA A N 1
ATOM 1785 C CA . ALA A 1 221 ? 67.758 -23.132 -81.638 1.00 55.78 221 ALA A CA 1
ATOM 1786 C C . ALA A 1 221 ? 67.618 -24.154 -82.773 1.00 55.78 221 ALA A C 1
ATOM 1788 O O . ALA A 1 221 ? 68.312 -25.163 -82.752 1.00 55.78 221 ALA A O 1
ATOM 1789 N N . ALA A 1 222 ? 66.820 -23.877 -83.812 1.00 54.78 222 ALA A N 1
ATOM 1790 C CA . ALA A 1 222 ? 66.766 -24.707 -85.018 1.00 54.78 222 ALA A CA 1
ATOM 1791 C C . ALA A 1 222 ? 68.108 -24.702 -85.769 1.00 54.78 222 ALA A C 1
ATOM 1793 O O . ALA A 1 222 ? 68.553 -25.746 -86.234 1.00 54.78 222 ALA A O 1
ATOM 1794 N N . LYS A 1 223 ? 68.803 -23.556 -85.823 1.00 55.28 223 LYS A N 1
ATOM 1795 C CA . LYS A 1 223 ? 70.123 -23.415 -86.462 1.00 55.28 223 LYS A CA 1
ATOM 1796 C C . LYS A 1 223 ? 71.246 -24.092 -85.661 1.00 55.28 223 LYS A C 1
ATOM 1798 O O . LYS A 1 223 ? 72.155 -24.648 -86.267 1.00 55.28 223 LYS A O 1
ATOM 1803 N N . LYS A 1 224 ? 71.170 -24.111 -84.321 1.00 52.31 224 LYS A N 1
ATOM 1804 C CA . LYS A 1 224 ? 72.068 -24.898 -83.447 1.00 52.31 224 LYS A CA 1
ATOM 1805 C C . LYS A 1 224 ? 71.716 -26.395 -83.428 1.00 52.31 224 LYS A C 1
ATOM 1807 O O . LYS A 1 224 ? 72.619 -27.224 -83.428 1.00 52.31 224 LYS A O 1
ATOM 1812 N N . GLY A 1 225 ? 70.433 -26.750 -83.482 1.00 46.66 225 GLY A N 1
ATOM 1813 C CA . GLY A 1 225 ? 69.939 -28.132 -83.510 1.00 46.66 225 GLY A CA 1
ATOM 1814 C C . GLY A 1 225 ? 70.173 -28.852 -84.841 1.00 46.66 225 GLY A C 1
ATOM 1815 O O . GLY A 1 225 ? 70.329 -30.069 -84.848 1.00 46.66 225 GLY A O 1
ATOM 1816 N N . TYR A 1 226 ? 70.297 -28.119 -85.956 1.00 43.53 226 TYR A N 1
ATOM 1817 C CA . TYR A 1 226 ? 70.713 -28.693 -87.245 1.00 43.53 226 TYR A CA 1
ATOM 1818 C C . TYR A 1 226 ? 72.210 -29.058 -87.299 1.00 43.53 226 TYR A C 1
ATOM 1820 O O . TYR A 1 226 ? 72.617 -29.806 -88.183 1.00 43.53 226 TYR A O 1
ATOM 1828 N N . ALA A 1 227 ? 73.027 -28.568 -86.356 1.00 48.94 227 ALA A N 1
ATOM 1829 C CA . ALA A 1 227 ? 74.460 -28.870 -86.266 1.00 48.94 227 ALA A CA 1
ATOM 1830 C C . ALA A 1 227 ? 74.828 -29.801 -85.091 1.00 48.94 227 ALA A C 1
ATOM 1832 O O . ALA A 1 227 ? 75.946 -30.308 -85.046 1.00 48.94 227 ALA A O 1
ATOM 1833 N N . ALA A 1 228 ? 73.909 -30.075 -84.159 1.00 44.97 228 ALA A N 1
ATOM 1834 C CA . ALA A 1 228 ? 74.148 -30.990 -83.048 1.00 44.97 228 ALA A CA 1
ATOM 1835 C C . ALA A 1 228 ? 72.876 -31.758 -82.657 1.00 44.97 228 ALA A C 1
ATOM 1837 O O . ALA A 1 228 ? 72.018 -31.259 -81.936 1.00 44.97 228 ALA A O 1
ATOM 1838 N N . GLY A 1 229 ? 72.814 -33.019 -83.088 1.00 40.12 229 GLY A N 1
ATOM 1839 C CA . GLY A 1 229 ? 72.222 -34.095 -82.293 1.00 40.12 229 GLY A CA 1
ATOM 1840 C C . GLY A 1 229 ? 70.709 -34.047 -82.092 1.00 40.12 229 GLY A C 1
ATOM 1841 O O . GLY A 1 229 ? 70.204 -33.712 -81.020 1.00 40.12 229 GLY A O 1
ATOM 1842 N N . HIS A 1 230 ? 69.999 -34.544 -83.099 1.00 45.12 230 HIS A N 1
ATOM 1843 C CA . HIS A 1 230 ? 68.612 -34.991 -83.046 1.00 45.12 230 HIS A CA 1
ATOM 1844 C C . HIS A 1 230 ? 68.415 -36.101 -81.984 1.00 45.12 230 HIS A C 1
ATOM 1846 O O . HIS A 1 230 ? 68.424 -37.283 -82.314 1.00 45.12 230 HIS A O 1
ATOM 1852 N N . LYS A 1 231 ? 68.287 -35.726 -80.699 1.00 48.94 231 LYS A N 1
ATOM 1853 C CA . LYS A 1 231 ? 67.625 -36.499 -79.616 1.00 48.94 231 LYS A CA 1
ATOM 1854 C C . LYS A 1 231 ? 67.582 -35.806 -78.240 1.00 48.94 231 LYS A C 1
ATOM 1856 O O . LYS A 1 231 ? 66.866 -36.307 -77.383 1.00 48.94 231 LYS A O 1
ATOM 1861 N N . LYS A 1 232 ? 68.299 -34.692 -78.003 1.00 49.94 232 LYS A N 1
ATOM 1862 C CA . LYS A 1 232 ? 68.389 -34.068 -76.657 1.00 49.94 232 LYS A CA 1
ATOM 1863 C C . LYS A 1 232 ? 67.600 -32.756 -76.483 1.00 49.94 232 LYS A C 1
ATOM 1865 O O . LYS A 1 232 ? 66.961 -32.567 -75.461 1.00 49.94 232 LYS A O 1
ATOM 1870 N N . GLY A 1 233 ? 67.530 -31.904 -77.511 1.00 48.25 233 GLY A N 1
ATOM 1871 C CA . GLY A 1 233 ? 66.942 -30.555 -77.392 1.00 48.25 233 GLY A CA 1
ATOM 1872 C C . GLY A 1 233 ? 65.411 -30.467 -77.275 1.00 48.25 233 GLY A C 1
ATOM 1873 O O . GLY A 1 233 ? 64.895 -29.409 -76.934 1.00 48.25 233 GLY A O 1
ATOM 1874 N N . TYR A 1 234 ? 64.673 -31.551 -77.543 1.00 47.78 234 TYR A N 1
ATOM 1875 C CA . TYR A 1 234 ? 63.224 -31.602 -77.280 1.00 47.78 234 TYR A CA 1
ATOM 1876 C C . TYR A 1 234 ? 62.914 -31.906 -75.803 1.00 47.78 234 TYR A C 1
ATOM 1878 O O . TYR A 1 234 ? 61.854 -31.519 -75.322 1.00 47.78 234 TYR A O 1
ATOM 1886 N N . GLY A 1 235 ? 63.843 -32.558 -75.089 1.00 52.34 235 GLY A N 1
ATOM 1887 C CA . GLY A 1 235 ? 63.725 -32.830 -73.655 1.00 52.34 235 GLY A CA 1
ATOM 1888 C C . GLY A 1 235 ? 63.903 -31.558 -72.833 1.00 52.34 235 GLY A C 1
ATOM 1889 O O . GLY A 1 235 ? 63.009 -31.199 -72.077 1.00 52.34 235 GLY A O 1
ATOM 1890 N N . ASP A 1 236 ? 64.982 -30.815 -73.085 1.00 52.38 236 ASP A N 1
ATOM 1891 C CA . ASP A 1 236 ? 65.330 -29.618 -72.305 1.00 52.38 236 ASP A CA 1
ATOM 1892 C C . ASP A 1 236 ? 64.241 -28.522 -72.382 1.00 52.38 236 ASP A C 1
ATOM 1894 O O . ASP A 1 236 ? 63.960 -27.831 -71.405 1.00 52.38 236 ASP A O 1
ATOM 1898 N N . GLY A 1 237 ? 63.568 -28.387 -73.533 1.00 53.44 237 GLY A N 1
ATOM 1899 C CA . GLY A 1 237 ? 62.452 -27.448 -73.701 1.00 53.44 237 GLY A CA 1
ATOM 1900 C C . GLY A 1 237 ? 61.151 -27.896 -73.020 1.00 53.44 237 GLY A C 1
ATOM 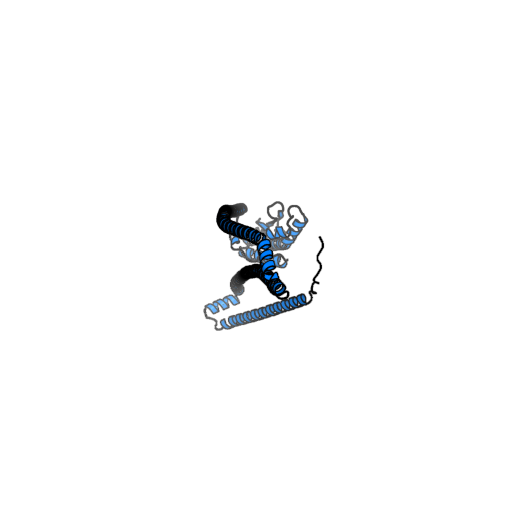1901 O O . GLY A 1 237 ? 60.411 -27.060 -72.506 1.00 53.44 237 GLY A O 1
ATOM 1902 N N . GLN A 1 238 ? 60.865 -29.204 -72.983 1.00 56.69 238 GLN A N 1
ATOM 1903 C CA . GLN A 1 238 ? 59.735 -29.737 -72.211 1.00 56.69 238 GLN A CA 1
ATOM 1904 C C . GLN A 1 238 ? 59.994 -29.655 -70.706 1.00 56.69 238 GLN A C 1
ATOM 1906 O O . GLN A 1 238 ? 59.062 -29.401 -69.948 1.00 56.69 238 GLN A O 1
ATOM 1911 N N . GLU A 1 239 ? 61.247 -29.809 -70.286 1.00 58.44 239 GLU A N 1
ATOM 1912 C CA . GLU A 1 239 ? 61.661 -29.675 -68.893 1.00 58.44 239 GLU A CA 1
ATOM 1913 C C . GLU A 1 239 ? 61.496 -28.230 -68.403 1.00 58.44 239 GLU A C 1
ATOM 1915 O O . GLU A 1 239 ? 60.871 -28.016 -67.370 1.00 58.44 239 GLU A O 1
ATOM 1920 N N . GLN A 1 240 ? 61.911 -27.230 -69.192 1.00 61.72 240 GLN A N 1
ATOM 1921 C CA . GLN A 1 240 ? 61.724 -25.807 -68.859 1.00 61.72 240 GLN A CA 1
ATOM 1922 C C . GLN A 1 240 ? 60.253 -25.364 -68.824 1.00 61.72 240 GLN A C 1
ATOM 1924 O O . GLN A 1 240 ? 59.854 -24.559 -67.984 1.00 61.72 240 GLN A O 1
ATOM 1929 N N . VAL A 1 241 ? 59.416 -25.877 -69.729 1.00 62.03 241 VAL A N 1
ATOM 1930 C CA . VAL A 1 241 ? 57.968 -25.609 -69.678 1.00 62.03 241 VAL A CA 1
ATOM 1931 C C . VAL A 1 241 ? 57.326 -26.339 -68.495 1.00 62.03 241 VAL A C 1
ATOM 1933 O O . VAL A 1 241 ? 56.420 -25.803 -67.857 1.00 62.03 241 VAL A O 1
ATOM 1936 N N . GLY A 1 242 ? 57.814 -27.539 -68.171 1.00 68.00 242 GLY A N 1
ATOM 1937 C CA . GLY A 1 242 ? 57.397 -28.312 -67.007 1.00 68.00 242 GLY A CA 1
ATOM 1938 C C . GLY A 1 242 ? 57.704 -27.606 -65.687 1.00 68.00 242 GLY A C 1
ATOM 1939 O O . GLY A 1 242 ? 56.827 -27.551 -64.827 1.00 68.00 242 GLY A O 1
ATOM 1940 N N . THR A 1 243 ? 58.894 -27.014 -65.543 1.00 70.75 243 THR A N 1
ATOM 1941 C CA . THR A 1 243 ? 59.272 -26.253 -64.342 1.00 70.75 243 THR A CA 1
ATOM 1942 C C . THR A 1 243 ? 58.457 -24.972 -64.199 1.00 70.75 243 THR A C 1
ATOM 1944 O O . THR A 1 243 ? 57.914 -24.731 -63.129 1.00 70.75 243 THR A O 1
ATOM 1947 N N . LEU A 1 244 ? 58.248 -24.206 -65.276 1.00 66.00 244 LEU A N 1
ATOM 1948 C CA . LEU A 1 244 ? 57.404 -23.003 -65.226 1.00 66.00 244 LEU A CA 1
ATOM 1949 C C . LEU A 1 244 ? 55.944 -23.316 -64.861 1.00 66.00 244 LEU A C 1
ATOM 1951 O O . LEU A 1 244 ? 55.318 -22.579 -64.101 1.00 66.00 244 LEU A O 1
ATOM 1955 N N . LEU A 1 245 ? 55.390 -24.421 -65.374 1.00 65.31 245 LEU A N 1
ATOM 1956 C CA . LEU A 1 245 ? 54.051 -24.885 -64.995 1.00 65.31 245 LEU A CA 1
ATOM 1957 C C . LEU A 1 245 ? 53.992 -25.380 -63.546 1.00 65.31 245 LEU A C 1
ATOM 1959 O O . LEU A 1 245 ? 52.963 -25.201 -62.892 1.00 65.31 245 LEU A O 1
ATOM 1963 N N . ALA A 1 246 ? 55.060 -26.006 -63.048 1.00 71.81 246 ALA A N 1
ATOM 1964 C CA . ALA A 1 246 ? 55.162 -26.425 -61.655 1.00 71.81 246 ALA A CA 1
ATOM 1965 C C . ALA A 1 246 ? 55.216 -25.211 -60.715 1.00 71.81 246 ALA A C 1
ATOM 1967 O O . ALA A 1 246 ? 54.420 -25.151 -59.780 1.00 71.81 246 ALA A O 1
ATOM 1968 N N . ASP A 1 247 ? 56.040 -24.209 -61.026 1.00 72.62 247 ASP A N 1
ATOM 1969 C CA . ASP A 1 247 ? 56.156 -22.969 -60.250 1.00 72.62 247 ASP A CA 1
ATOM 1970 C C . ASP A 1 247 ? 54.844 -22.174 -60.250 1.00 72.62 247 ASP A C 1
ATOM 1972 O O . ASP A 1 247 ? 54.396 -21.702 -59.206 1.00 72.62 247 ASP A O 1
ATOM 1976 N N . ALA A 1 248 ? 54.172 -22.067 -61.403 1.00 62.91 248 ALA A N 1
ATOM 1977 C CA . ALA A 1 248 ? 52.875 -21.397 -61.496 1.00 62.91 248 ALA A CA 1
ATOM 1978 C C . ALA A 1 248 ? 51.792 -22.118 -60.674 1.00 62.91 248 ALA A C 1
ATOM 1980 O O . ALA A 1 248 ? 50.983 -21.471 -60.006 1.00 62.91 248 ALA A O 1
ATOM 1981 N N . ARG A 1 249 ? 51.784 -23.459 -60.683 1.00 75.75 249 ARG A N 1
ATOM 1982 C CA . ARG A 1 249 ? 50.880 -24.257 -59.838 1.00 75.75 249 ARG A CA 1
ATOM 1983 C C . ARG A 1 249 ? 51.204 -24.102 -58.360 1.00 75.75 249 ARG A C 1
ATOM 1985 O O . ARG A 1 249 ? 50.280 -24.019 -57.559 1.00 75.75 249 ARG A O 1
ATOM 1992 N N . GLN A 1 250 ? 52.483 -24.052 -58.004 1.00 81.69 250 GLN A N 1
ATOM 1993 C CA . GLN A 1 250 ? 52.907 -23.854 -56.626 1.00 81.69 250 GLN A CA 1
ATOM 1994 C C . GLN A 1 250 ? 52.464 -22.482 -56.110 1.00 81.69 250 GLN A C 1
ATOM 1996 O O . GLN A 1 250 ? 51.772 -22.429 -55.101 1.00 81.69 250 GLN A O 1
ATOM 2001 N N . LYS A 1 251 ? 52.707 -21.403 -56.864 1.00 74.81 251 LYS A N 1
ATOM 2002 C CA . LYS A 1 251 ? 52.211 -20.060 -56.518 1.00 74.81 251 LYS A CA 1
ATOM 2003 C C . LYS A 1 251 ? 50.687 -20.017 -56.378 1.00 74.81 251 LYS A C 1
ATOM 2005 O O . LYS A 1 251 ? 50.178 -19.425 -55.434 1.00 74.81 251 LYS A O 1
ATOM 2010 N N . ALA A 1 252 ? 49.949 -20.662 -57.284 1.00 65.00 252 ALA A N 1
ATOM 2011 C CA . ALA A 1 252 ? 48.490 -20.733 -57.181 1.00 65.00 252 ALA A CA 1
ATOM 2012 C C . ALA A 1 252 ? 48.037 -21.466 -55.904 1.00 65.00 252 ALA A C 1
ATOM 2014 O O . ALA A 1 252 ? 47.113 -21.013 -55.230 1.00 65.00 252 ALA A O 1
ATOM 2015 N N . ASN A 1 253 ? 48.707 -22.564 -55.544 1.00 78.69 253 ASN A N 1
ATOM 2016 C CA . ASN A 1 253 ? 48.431 -23.291 -54.307 1.00 78.69 253 ASN A CA 1
ATOM 2017 C C . ASN A 1 253 ? 48.778 -22.460 -53.064 1.00 78.69 253 ASN A C 1
ATOM 2019 O O . ASN A 1 253 ? 48.018 -22.491 -52.101 1.00 78.69 253 ASN A O 1
ATOM 2023 N N . ASP A 1 254 ? 49.866 -21.689 -53.097 1.00 79.44 254 ASP A N 1
ATOM 2024 C CA . ASP A 1 254 ? 50.278 -20.822 -51.990 1.00 79.44 254 ASP A CA 1
ATOM 2025 C C . ASP A 1 254 ? 49.260 -19.696 -51.750 1.00 79.44 254 ASP A C 1
ATOM 2027 O O . ASP A 1 254 ? 48.888 -19.439 -50.605 1.00 79.44 254 ASP A O 1
ATOM 2031 N N . ILE A 1 255 ? 48.729 -19.083 -52.816 1.00 69.06 255 ILE A N 1
ATOM 2032 C CA . ILE A 1 255 ? 47.664 -18.067 -52.721 1.00 69.06 255 ILE A CA 1
ATOM 2033 C C . ILE A 1 255 ? 46.394 -18.671 -52.112 1.00 69.06 255 ILE A C 1
ATOM 2035 O O . ILE A 1 255 ? 45.790 -18.088 -51.212 1.00 69.06 255 ILE A O 1
ATOM 2039 N N . VAL A 1 256 ? 45.993 -19.861 -52.570 1.00 73.75 256 VAL A N 1
ATOM 2040 C CA . VAL A 1 256 ? 44.822 -20.566 -52.026 1.00 73.75 256 VAL A CA 1
ATOM 2041 C C . VAL A 1 256 ? 45.043 -20.934 -50.554 1.00 73.75 256 VAL A C 1
ATOM 2043 O O . VAL A 1 256 ? 44.137 -20.765 -49.738 1.00 73.75 256 VAL A O 1
ATOM 2046 N N . ALA A 1 257 ? 46.247 -21.374 -50.183 1.00 77.94 257 ALA A N 1
ATOM 2047 C CA . ALA A 1 257 ? 46.598 -21.684 -48.800 1.00 77.94 257 ALA A CA 1
ATOM 2048 C C . ALA A 1 257 ? 46.569 -20.438 -47.897 1.00 77.94 257 ALA A C 1
ATOM 2050 O O . ALA A 1 257 ? 46.032 -20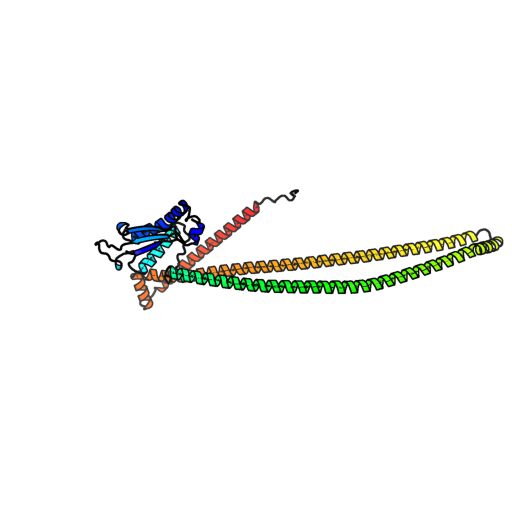.499 -46.790 1.00 77.94 257 ALA A O 1
ATOM 2051 N N . GLN A 1 258 ? 47.079 -19.298 -48.372 1.00 77.25 258 GLN A N 1
ATOM 2052 C CA . GLN A 1 258 ? 47.013 -18.022 -47.651 1.00 77.25 258 GLN A CA 1
ATOM 2053 C C . GLN A 1 258 ? 45.569 -17.547 -47.459 1.00 77.25 258 GLN A C 1
ATOM 2055 O O . GLN A 1 258 ? 45.199 -17.152 -46.352 1.00 77.25 258 GLN A O 1
ATOM 2060 N N . ALA A 1 259 ? 44.732 -17.650 -48.496 1.00 66.50 259 ALA A N 1
ATOM 2061 C CA . ALA A 1 259 ? 43.315 -17.306 -48.405 1.00 66.50 259 ALA A CA 1
ATOM 2062 C C . ALA A 1 259 ? 42.577 -18.190 -47.384 1.00 66.50 259 ALA A C 1
ATOM 2064 O O . ALA A 1 259 ? 41.806 -17.685 -46.567 1.00 66.50 259 ALA A O 1
ATOM 2065 N N . HIS A 1 260 ? 42.851 -19.500 -47.367 1.00 74.81 260 HIS A N 1
ATOM 2066 C CA . HIS A 1 260 ? 42.294 -20.399 -46.354 1.00 74.81 260 HIS A CA 1
ATOM 2067 C C . HIS A 1 260 ? 42.745 -20.033 -44.934 1.00 74.81 260 HIS A C 1
ATOM 2069 O O . HIS A 1 260 ? 41.905 -19.955 -44.038 1.00 74.81 260 HIS A O 1
ATOM 2075 N N . ALA A 1 261 ? 44.028 -19.720 -44.734 1.00 80.88 261 ALA A N 1
ATOM 2076 C CA . ALA A 1 261 ? 44.545 -19.312 -43.429 1.00 80.88 261 ALA A CA 1
ATOM 2077 C C . ALA A 1 261 ? 43.883 -18.023 -42.903 1.00 80.88 261 ALA A C 1
ATOM 2079 O O . ALA A 1 261 ? 43.586 -17.921 -41.711 1.00 80.88 261 ALA A O 1
ATOM 2080 N N . GLN A 1 262 ? 43.606 -17.052 -43.779 1.00 74.38 262 GLN A N 1
ATOM 2081 C CA . GLN A 1 262 ? 42.892 -15.824 -43.411 1.00 74.38 262 GLN A CA 1
ATOM 2082 C C . GLN A 1 262 ? 41.434 -16.096 -43.016 1.00 74.38 262 GLN A C 1
ATOM 2084 O O . GLN A 1 262 ? 40.959 -15.568 -42.009 1.00 74.38 262 GLN A O 1
ATOM 2089 N N . VAL A 1 263 ? 40.729 -16.955 -43.761 1.00 75.69 263 VAL A N 1
ATOM 2090 C CA . VAL A 1 263 ? 39.350 -17.353 -43.427 1.00 75.69 263 VAL A CA 1
ATOM 2091 C C . VAL A 1 263 ? 39.293 -18.067 -42.075 1.00 75.69 263 VAL A C 1
ATOM 2093 O O . VAL A 1 263 ? 38.411 -17.772 -41.265 1.00 75.69 263 VAL A O 1
ATOM 2096 N N . ASP A 1 264 ? 40.246 -18.956 -41.793 1.00 83.31 264 ASP A N 1
ATOM 2097 C CA . ASP A 1 264 ? 40.321 -19.656 -40.508 1.00 83.31 264 ASP A CA 1
ATOM 2098 C C . ASP A 1 264 ? 40.619 -18.697 -39.343 1.00 83.31 264 ASP A C 1
ATOM 2100 O O . ASP A 1 264 ? 40.031 -18.830 -38.266 1.00 83.31 264 ASP A O 1
ATOM 2104 N N . ALA A 1 265 ? 41.462 -17.681 -39.558 1.00 82.06 265 ALA A N 1
ATOM 2105 C CA . ALA A 1 265 ? 41.729 -16.643 -38.561 1.00 82.06 265 ALA A CA 1
ATOM 2106 C C . ALA A 1 265 ? 40.468 -15.824 -38.224 1.00 82.06 265 ALA A C 1
ATOM 2108 O O . ALA A 1 265 ? 40.161 -15.630 -37.045 1.00 82.06 265 ALA A O 1
ATOM 2109 N N . ILE A 1 266 ? 39.698 -15.413 -39.238 1.00 75.38 266 ILE A N 1
ATOM 2110 C CA . ILE A 1 266 ? 38.426 -14.692 -39.055 1.00 75.38 266 ILE A CA 1
ATOM 2111 C C . ILE A 1 266 ? 37.408 -15.571 -38.320 1.00 75.38 266 ILE A C 1
ATOM 2113 O O . ILE A 1 266 ? 36.712 -15.109 -37.412 1.00 75.38 266 ILE A O 1
ATOM 2117 N N . ARG A 1 267 ? 37.327 -16.860 -38.674 1.00 81.12 267 ARG A N 1
ATOM 2118 C CA . ARG A 1 267 ? 36.429 -17.811 -38.007 1.00 81.12 267 ARG A CA 1
ATOM 2119 C C . ARG A 1 267 ? 36.758 -17.940 -36.522 1.00 81.12 267 ARG A C 1
ATOM 2121 O O . ARG A 1 267 ? 35.852 -17.869 -35.697 1.00 81.12 267 ARG A O 1
ATOM 2128 N N . LYS A 1 268 ? 38.046 -18.050 -36.188 1.00 87.62 268 LYS A N 1
ATOM 2129 C CA . LYS A 1 268 ? 38.520 -18.115 -34.803 1.00 87.62 268 LYS A CA 1
ATOM 2130 C C . LYS A 1 268 ? 38.188 -16.841 -34.020 1.00 87.62 268 LYS A C 1
ATOM 2132 O O . LYS A 1 268 ? 37.675 -16.935 -32.911 1.00 87.62 268 LYS A O 1
ATOM 2137 N N . GLN A 1 269 ? 38.408 -15.663 -34.607 1.00 81.38 269 GLN A N 1
ATOM 2138 C CA . GLN A 1 269 ? 38.030 -14.391 -33.976 1.00 81.38 269 GLN A CA 1
ATOM 2139 C C . GLN A 1 269 ? 36.529 -14.323 -33.673 1.00 81.38 269 GLN A C 1
ATOM 2141 O O . GLN A 1 269 ? 36.134 -13.892 -32.591 1.00 81.38 269 GLN A O 1
ATOM 2146 N N . ARG A 1 270 ? 35.681 -14.795 -34.595 1.00 79.25 270 ARG A N 1
ATOM 2147 C CA . ARG A 1 270 ? 34.232 -14.851 -34.376 1.00 79.25 270 ARG A CA 1
ATOM 2148 C C . ARG A 1 270 ? 33.848 -15.801 -33.238 1.00 79.25 270 ARG A C 1
ATOM 2150 O O . ARG A 1 270 ? 33.001 -15.446 -32.425 1.00 79.25 270 ARG A O 1
ATOM 2157 N N . GLU A 1 271 ? 34.456 -16.984 -33.174 1.00 86.44 271 GLU A N 1
ATOM 2158 C CA . GLU A 1 271 ? 34.214 -17.943 -32.087 1.00 86.44 271 GLU A CA 1
ATOM 2159 C C . GLU A 1 271 ? 34.619 -17.382 -30.718 1.00 86.44 271 GLU A C 1
ATOM 2161 O O . GLU A 1 271 ? 33.933 -17.621 -29.724 1.00 86.44 271 GLU A O 1
ATOM 2166 N N . ASP A 1 272 ? 35.714 -16.625 -30.647 1.00 86.75 272 ASP A N 1
ATOM 2167 C CA . ASP A 1 272 ? 36.164 -16.013 -29.397 1.00 86.75 272 ASP A CA 1
ATOM 2168 C C . ASP A 1 272 ? 35.233 -14.868 -28.951 1.00 86.75 272 ASP A C 1
ATOM 2170 O O . ASP A 1 272 ? 34.891 -14.796 -27.769 1.00 86.75 272 ASP A O 1
ATOM 2174 N N . LEU A 1 273 ? 34.712 -14.064 -29.887 1.00 79.31 273 LEU A N 1
ATOM 2175 C CA . LEU A 1 273 ? 33.685 -13.049 -29.604 1.00 79.31 273 LEU A CA 1
ATOM 2176 C C . LEU A 1 273 ? 32.354 -13.660 -29.135 1.00 79.31 273 LEU A C 1
ATOM 2178 O O . LEU A 1 273 ? 31.712 -13.131 -28.226 1.00 79.31 273 LEU A O 1
ATOM 2182 N N . GLU A 1 274 ? 31.924 -14.781 -29.723 1.00 83.62 274 GLU A N 1
ATOM 2183 C CA . GLU A 1 274 ? 30.717 -15.488 -29.271 1.00 83.62 274 GLU A CA 1
ATOM 2184 C C . GLU A 1 274 ? 30.887 -16.013 -27.832 1.00 83.62 274 GLU A C 1
ATOM 2186 O O . GLU A 1 274 ? 29.987 -15.838 -27.008 1.00 83.62 274 GLU A O 1
ATOM 2191 N N . LYS A 1 275 ? 32.071 -16.536 -27.476 1.00 88.44 275 LYS A N 1
ATOM 2192 C CA . LYS A 1 275 ? 32.381 -16.942 -26.091 1.00 88.44 275 LYS A CA 1
ATOM 2193 C C . LYS A 1 275 ? 32.381 -15.769 -25.111 1.00 88.44 275 LYS A C 1
ATOM 2195 O O . LYS A 1 275 ? 31.963 -15.946 -23.968 1.00 88.44 275 LYS A O 1
ATOM 2200 N N . GLU A 1 276 ? 32.876 -14.593 -25.501 1.00 85.56 276 GLU A N 1
ATOM 2201 C CA . GLU A 1 276 ? 32.821 -13.400 -24.642 1.00 85.56 276 GLU A CA 1
ATOM 2202 C C . GLU A 1 276 ? 31.384 -12.949 -24.389 1.00 85.56 276 GLU A C 1
ATOM 2204 O O . GLU A 1 276 ? 31.017 -12.691 -23.243 1.00 85.56 276 GLU A O 1
ATOM 2209 N N . LYS A 1 277 ? 30.543 -12.959 -25.426 1.00 83.81 277 LYS A N 1
ATOM 2210 C CA . LYS A 1 277 ? 29.118 -12.641 -25.301 1.00 83.81 277 LYS A CA 1
ATOM 2211 C C . LYS A 1 277 ? 28.384 -13.614 -24.375 1.00 83.81 277 LYS A C 1
ATOM 2213 O O . LYS A 1 277 ? 27.543 -13.197 -23.577 1.00 83.81 277 LYS A O 1
ATOM 2218 N N . ASP A 1 278 ? 28.711 -14.902 -24.447 1.00 85.56 278 ASP A N 1
ATOM 2219 C CA . ASP A 1 278 ? 28.144 -15.909 -23.547 1.00 85.56 278 ASP A CA 1
ATOM 2220 C C . ASP A 1 278 ? 28.602 -15.707 -22.093 1.00 85.56 278 ASP A C 1
ATOM 2222 O O . ASP A 1 278 ? 27.792 -15.846 -21.172 1.00 85.56 278 ASP A O 1
ATOM 2226 N N . LYS A 1 279 ? 29.864 -15.308 -21.866 1.00 86.88 279 LYS A N 1
ATOM 2227 C CA . LYS A 1 279 ? 30.362 -14.934 -20.529 1.00 86.88 279 LYS A CA 1
ATOM 2228 C C . LYS A 1 279 ? 29.649 -13.703 -19.974 1.00 86.88 279 LYS A C 1
ATOM 2230 O O . LYS A 1 279 ? 29.252 -13.713 -18.812 1.00 86.88 279 LYS A O 1
ATOM 2235 N N . GLU A 1 280 ? 29.460 -12.664 -20.784 1.00 83.62 280 GLU A N 1
ATOM 2236 C CA . GLU A 1 280 ? 28.737 -11.451 -20.381 1.00 83.62 280 GLU A CA 1
ATOM 2237 C C . GLU A 1 280 ? 27.283 -11.773 -20.009 1.00 83.62 280 GLU A C 1
ATOM 2239 O O . GLU A 1 280 ? 26.783 -11.342 -18.969 1.00 83.62 280 GLU A O 1
ATOM 2244 N N . LYS A 1 281 ? 26.619 -12.618 -20.805 1.00 84.75 281 LYS A N 1
ATOM 2245 C CA . LYS A 1 281 ? 25.263 -13.090 -20.508 1.00 84.75 281 LYS A CA 1
ATOM 2246 C C . LYS A 1 281 ? 25.199 -13.897 -19.206 1.00 84.75 281 LYS A C 1
ATOM 2248 O O . LYS A 1 281 ? 24.239 -13.742 -18.454 1.00 84.75 281 LYS A O 1
ATOM 2253 N N . ALA A 1 282 ? 26.202 -14.730 -18.927 1.00 86.44 282 ALA A N 1
ATOM 2254 C CA . ALA A 1 282 ? 26.292 -15.472 -17.670 1.00 86.44 282 ALA A CA 1
ATOM 2255 C C . ALA A 1 282 ? 26.470 -14.537 -16.461 1.00 86.44 282 ALA A C 1
ATOM 2257 O O . ALA A 1 282 ? 25.768 -14.699 -15.467 1.00 86.44 282 ALA A O 1
ATOM 2258 N N . LEU A 1 283 ? 27.328 -13.516 -16.574 1.00 84.75 283 LEU A N 1
ATOM 2259 C CA . LEU A 1 283 ? 27.526 -12.486 -15.544 1.00 84.75 283 LEU A CA 1
ATOM 2260 C C . LEU A 1 283 ? 26.243 -11.693 -15.258 1.00 84.75 283 LEU A C 1
ATOM 2262 O O . LEU A 1 283 ? 25.919 -11.447 -14.095 1.00 84.75 283 LEU A O 1
ATOM 2266 N N . LEU A 1 284 ? 25.493 -11.319 -16.301 1.00 80.00 284 LEU A N 1
ATOM 2267 C CA . LEU A 1 284 ? 24.199 -10.640 -16.161 1.00 80.00 284 LEU A CA 1
ATOM 2268 C C . LEU A 1 284 ? 23.152 -11.525 -15.473 1.00 80.00 284 LEU A C 1
ATOM 2270 O O . LEU A 1 284 ? 22.379 -11.041 -14.646 1.00 80.00 284 LEU A O 1
ATOM 2274 N N . GLN A 1 285 ? 23.136 -12.824 -15.784 1.00 85.12 285 GLN A N 1
ATOM 2275 C CA . GLN A 1 285 ? 22.249 -13.769 -15.111 1.00 85.12 285 GLN A CA 1
ATOM 2276 C C . GLN A 1 285 ? 22.625 -13.925 -13.631 1.00 85.12 285 GLN A C 1
ATOM 2278 O O . GLN A 1 285 ? 21.751 -13.841 -12.776 1.00 85.12 285 GLN A O 1
ATOM 2283 N N . GLU A 1 286 ? 23.915 -14.066 -13.318 1.00 87.75 286 GLU A N 1
ATOM 2284 C CA . GLU A 1 286 ? 24.405 -14.176 -11.940 1.00 87.75 286 GLU A CA 1
ATOM 2285 C C . GLU A 1 286 ? 24.063 -12.929 -11.109 1.00 87.75 286 GLU A C 1
ATOM 2287 O O . GLU A 1 286 ? 23.588 -13.040 -9.978 1.00 87.75 286 GLU A O 1
ATOM 2292 N N . THR A 1 287 ? 24.225 -11.731 -11.681 1.00 83.19 287 THR A N 1
ATOM 2293 C CA . THR A 1 287 ? 23.824 -10.485 -11.006 1.00 83.19 287 THR A CA 1
ATOM 2294 C C . THR A 1 287 ? 22.312 -10.393 -10.815 1.00 83.19 287 THR A C 1
ATOM 2296 O O . THR A 1 287 ? 21.865 -9.995 -9.739 1.00 83.19 287 THR A O 1
ATOM 2299 N N . SER A 1 288 ? 21.513 -10.799 -11.806 1.00 84.38 288 SER A N 1
ATOM 2300 C CA . SER A 1 288 ? 20.051 -10.872 -11.678 1.00 84.38 288 SER A CA 1
ATOM 2301 C C . SER A 1 288 ? 19.617 -11.830 -10.560 1.00 84.38 288 SER A C 1
ATOM 2303 O O . SER A 1 288 ? 18.747 -11.497 -9.746 1.00 84.38 288 SER A O 1
ATOM 2305 N N . ASP A 1 289 ? 20.241 -13.004 -10.480 1.00 86.44 289 ASP A N 1
ATOM 2306 C CA . ASP A 1 289 ? 19.947 -14.010 -9.459 1.00 86.44 289 ASP A CA 1
ATOM 2307 C C . ASP A 1 289 ? 20.357 -13.510 -8.062 1.00 86.44 289 ASP A C 1
ATOM 2309 O O . ASP A 1 289 ? 19.594 -13.652 -7.103 1.00 86.44 289 ASP A O 1
ATOM 2313 N N . ALA A 1 290 ? 21.506 -12.832 -7.944 1.00 84.94 290 ALA A N 1
ATOM 2314 C CA . ALA A 1 290 ? 21.966 -12.221 -6.696 1.00 84.94 290 ALA A CA 1
ATOM 2315 C C . ALA A 1 290 ? 21.028 -11.105 -6.199 1.00 84.94 290 ALA A C 1
ATOM 2317 O O . ALA A 1 290 ? 20.708 -11.046 -5.008 1.00 84.94 290 ALA A O 1
ATOM 2318 N N . VAL A 1 291 ? 20.538 -10.245 -7.100 1.00 85.19 291 VAL A N 1
ATOM 2319 C CA . VAL A 1 291 ? 19.541 -9.210 -6.770 1.00 85.19 291 VAL A CA 1
ATOM 2320 C C . VAL A 1 291 ? 18.236 -9.851 -6.297 1.00 85.19 291 VAL A C 1
ATOM 2322 O O . VAL A 1 291 ? 17.669 -9.429 -5.288 1.00 85.19 291 VAL A O 1
ATOM 2325 N N . THR A 1 292 ? 17.789 -10.911 -6.972 1.00 84.62 292 THR A N 1
ATOM 2326 C CA . THR A 1 292 ? 16.574 -11.650 -6.599 1.00 84.62 292 THR A CA 1
ATOM 2327 C C . THR A 1 292 ? 16.713 -12.305 -5.220 1.00 84.62 292 THR A C 1
ATOM 2329 O O . THR A 1 292 ? 15.795 -12.233 -4.403 1.00 84.62 292 THR A O 1
ATOM 2332 N N . ALA A 1 293 ? 17.875 -12.889 -4.913 1.00 86.56 293 ALA A N 1
ATOM 2333 C CA . ALA A 1 293 ? 18.160 -13.452 -3.594 1.00 86.56 293 ALA A CA 1
ATOM 2334 C C . ALA A 1 293 ? 18.101 -12.383 -2.490 1.00 86.56 293 ALA A C 1
ATOM 2336 O O . ALA A 1 293 ? 17.442 -12.591 -1.471 1.00 86.56 293 ALA A O 1
ATOM 2337 N N . LYS A 1 294 ? 18.705 -11.207 -2.718 1.00 87.38 294 LYS A N 1
ATOM 2338 C CA . LYS A 1 294 ? 18.662 -10.084 -1.766 1.00 87.38 294 LYS A CA 1
ATOM 2339 C C . LYS A 1 294 ? 17.260 -9.528 -1.551 1.00 87.38 294 LYS A C 1
ATOM 2341 O O . LYS A 1 294 ? 16.906 -9.188 -0.424 1.00 87.38 294 LYS A O 1
ATOM 2346 N N . TYR A 1 295 ? 16.447 -9.472 -2.601 1.00 85.31 295 TYR A N 1
ATOM 2347 C CA . TYR A 1 295 ? 15.043 -9.097 -2.475 1.00 85.31 295 TYR A CA 1
ATOM 2348 C C . TYR A 1 295 ? 14.269 -10.077 -1.580 1.00 85.31 295 TYR A C 1
ATOM 2350 O O . TYR A 1 295 ? 13.524 -9.650 -0.701 1.00 85.31 295 TYR A O 1
ATOM 2358 N N . ASN A 1 296 ? 14.490 -11.384 -1.742 1.00 83.50 296 ASN A N 1
ATOM 2359 C CA . ASN A 1 296 ? 13.843 -12.401 -0.911 1.00 83.50 296 ASN A CA 1
ATOM 2360 C C . ASN A 1 296 ? 14.303 -12.344 0.557 1.00 83.50 296 ASN A C 1
ATOM 2362 O O . ASN A 1 296 ? 13.465 -12.468 1.448 1.00 83.50 296 ASN A O 1
ATOM 2366 N N . GLU A 1 297 ? 15.595 -12.105 0.818 1.00 83.81 297 GLU A N 1
ATOM 2367 C CA . GLU A 1 297 ? 16.111 -11.856 2.179 1.00 83.81 297 GLU A CA 1
ATOM 2368 C C . GLU A 1 297 ? 15.405 -10.657 2.833 1.00 83.81 297 GLU A C 1
ATOM 2370 O O . GLU A 1 297 ? 14.989 -10.733 3.988 1.00 83.81 297 GLU A O 1
ATOM 2375 N N . LEU A 1 298 ? 15.204 -9.561 2.091 1.00 83.88 298 LEU A N 1
ATOM 2376 C CA . LEU A 1 298 ? 14.481 -8.386 2.589 1.00 83.88 298 LEU A CA 1
ATOM 2377 C C . LEU A 1 298 ? 13.011 -8.687 2.909 1.00 83.88 298 LEU A C 1
ATOM 2379 O O . LEU A 1 298 ? 12.499 -8.195 3.913 1.00 83.88 298 LEU A O 1
ATOM 2383 N N . GLN A 1 299 ? 12.334 -9.500 2.093 1.00 83.62 299 GLN A N 1
ATOM 2384 C CA . GLN A 1 299 ? 10.957 -9.920 2.380 1.00 83.62 299 GLN A CA 1
ATOM 2385 C C . GLN A 1 299 ? 10.876 -10.790 3.641 1.00 83.62 299 GLN A C 1
ATOM 2387 O O . GLN A 1 299 ? 9.958 -10.616 4.439 1.00 83.62 299 GLN A O 1
ATOM 2392 N N . GLN A 1 300 ? 11.848 -11.681 3.859 1.00 83.94 300 GLN A N 1
ATOM 2393 C CA . GLN A 1 300 ? 11.926 -12.477 5.088 1.00 83.94 300 GLN A CA 1
ATOM 2394 C C . GLN A 1 300 ? 12.151 -11.597 6.319 1.00 83.94 300 GLN A C 1
ATOM 2396 O O . GLN A 1 300 ? 11.407 -11.717 7.287 1.00 83.94 300 GLN A O 1
ATOM 2401 N N . LEU A 1 301 ? 13.101 -10.659 6.259 1.00 83.31 301 LEU A N 1
ATOM 2402 C CA . LEU A 1 301 ? 13.349 -9.715 7.353 1.00 83.31 301 LEU A CA 1
ATOM 2403 C C . LEU A 1 301 ? 12.116 -8.870 7.675 1.00 83.31 301 LEU A C 1
ATOM 2405 O O . LEU A 1 301 ? 11.821 -8.621 8.840 1.00 83.31 301 LEU A O 1
ATOM 2409 N N . ARG A 1 302 ? 11.371 -8.442 6.651 1.00 81.44 302 ARG A N 1
ATOM 2410 C CA . ARG A 1 302 ? 10.118 -7.713 6.851 1.00 81.44 302 ARG A CA 1
ATOM 2411 C C . ARG A 1 302 ? 9.092 -8.558 7.609 1.00 81.44 302 ARG A C 1
ATOM 2413 O O . ARG A 1 302 ? 8.496 -8.056 8.556 1.00 81.44 302 ARG A O 1
ATOM 2420 N N . GLN A 1 303 ? 8.934 -9.827 7.233 1.00 84.75 303 GLN A N 1
ATOM 2421 C CA . GLN A 1 303 ? 8.039 -10.749 7.933 1.00 84.75 303 GLN A CA 1
ATOM 2422 C C . GLN A 1 303 ? 8.477 -10.976 9.387 1.00 84.75 303 GLN A C 1
ATOM 2424 O O . GLN A 1 303 ? 7.645 -10.953 10.285 1.00 84.75 303 GLN A O 1
ATOM 2429 N N . GLU A 1 304 ? 9.778 -11.143 9.641 1.00 84.69 304 GLU A N 1
ATOM 2430 C CA . GLU A 1 304 ? 10.306 -11.309 11.002 1.00 84.69 304 GLU A CA 1
ATOM 2431 C C . GLU A 1 304 ? 10.045 -10.081 11.884 1.00 84.69 304 GLU A C 1
ATOM 2433 O O . GLU A 1 304 ? 9.750 -10.224 13.071 1.00 84.69 304 GLU A O 1
ATOM 2438 N N . VAL A 1 305 ? 10.129 -8.872 11.318 1.00 83.44 305 VAL A N 1
ATOM 2439 C CA . VAL A 1 305 ? 9.783 -7.632 12.027 1.00 83.44 305 VAL A CA 1
ATOM 2440 C C . VAL A 1 305 ? 8.292 -7.593 12.356 1.00 83.44 305 VAL A C 1
ATOM 2442 O O . VAL A 1 305 ? 7.943 -7.303 13.499 1.00 83.44 305 VAL A O 1
ATOM 2445 N N . GLU A 1 306 ? 7.423 -7.933 11.403 1.00 81.69 306 GLU A N 1
ATOM 2446 C CA . GLU A 1 306 ? 5.972 -8.009 11.631 1.00 81.69 306 GLU A CA 1
ATOM 2447 C C . GLU A 1 306 ? 5.625 -9.045 12.718 1.00 81.69 306 GLU A C 1
ATOM 2449 O O . GLU A 1 306 ? 4.851 -8.759 13.636 1.00 81.69 306 GLU A O 1
ATOM 2454 N N . ASP A 1 307 ? 6.265 -10.217 12.694 1.00 80.31 307 ASP A N 1
ATOM 2455 C CA . ASP A 1 307 ? 6.089 -11.257 13.711 1.00 80.31 307 ASP A CA 1
ATOM 2456 C C . ASP A 1 307 ? 6.603 -10.794 15.089 1.00 80.31 307 ASP A C 1
ATOM 2458 O O . ASP A 1 307 ? 5.964 -11.033 16.120 1.00 80.31 307 ASP A O 1
ATOM 2462 N N . ALA A 1 308 ? 7.737 -10.088 15.140 1.00 75.50 308 ALA A N 1
ATOM 2463 C CA . ALA A 1 308 ? 8.282 -9.531 16.376 1.00 75.50 308 ALA A CA 1
ATOM 2464 C C . ALA A 1 308 ? 7.374 -8.443 16.970 1.00 75.50 308 ALA A C 1
ATOM 2466 O O . ALA A 1 308 ? 7.185 -8.393 18.192 1.00 75.50 308 ALA A O 1
ATOM 2467 N N . GLU A 1 309 ? 6.777 -7.597 16.129 1.00 80.44 309 GLU A N 1
ATOM 2468 C CA . GLU A 1 309 ? 5.763 -6.628 16.545 1.00 80.44 309 GLU A CA 1
ATOM 2469 C C . GLU A 1 309 ? 4.511 -7.330 17.080 1.00 80.44 309 GLU A C 1
ATOM 2471 O O . GLU A 1 309 ? 4.017 -6.964 18.149 1.00 80.44 309 GLU A O 1
ATOM 2476 N N . ALA A 1 310 ? 4.054 -8.403 16.429 1.00 75.88 310 ALA A N 1
ATOM 2477 C CA . ALA A 1 310 ? 2.934 -9.208 16.911 1.00 75.88 310 ALA A CA 1
ATOM 2478 C C . ALA A 1 310 ? 3.219 -9.847 18.285 1.00 75.88 310 ALA A C 1
ATOM 2480 O O . ALA A 1 310 ? 2.360 -9.835 19.176 1.00 75.88 310 ALA A O 1
ATOM 2481 N N . VAL A 1 311 ? 4.436 -10.357 18.505 1.00 74.94 311 VAL A N 1
ATOM 2482 C CA . VAL A 1 311 ? 4.870 -10.894 19.807 1.00 74.94 311 VAL A CA 1
ATOM 2483 C C . VAL A 1 311 ? 4.959 -9.790 20.859 1.00 74.94 311 VAL A C 1
ATOM 2485 O O . VAL A 1 311 ? 4.527 -9.994 21.997 1.00 74.94 311 VAL A O 1
ATOM 2488 N N . LYS A 1 312 ? 5.488 -8.613 20.508 1.00 76.94 312 LYS A N 1
ATOM 2489 C CA . LYS A 1 312 ? 5.546 -7.459 21.414 1.00 76.94 312 LYS A CA 1
ATOM 2490 C C . LYS A 1 312 ? 4.143 -7.040 21.849 1.00 76.94 312 LYS A C 1
ATOM 2492 O O . LYS A 1 312 ? 3.909 -6.931 23.052 1.00 76.94 312 LYS A O 1
ATOM 2497 N N . ASN A 1 313 ? 3.219 -6.903 20.902 1.00 73.94 313 ASN A N 1
ATOM 2498 C CA . ASN A 1 313 ? 1.820 -6.575 21.171 1.00 73.94 313 ASN A CA 1
ATOM 2499 C C . ASN A 1 313 ? 1.172 -7.648 22.060 1.00 73.94 313 ASN A C 1
ATOM 2501 O O . ASN A 1 313 ? 0.558 -7.332 23.074 1.00 73.94 313 ASN A O 1
ATOM 2505 N N . SER A 1 314 ? 1.414 -8.932 21.777 1.00 66.75 314 SER A N 1
ATOM 2506 C CA . SER A 1 314 ? 0.932 -10.039 22.617 1.00 66.75 314 SER A CA 1
ATOM 2507 C C . SER A 1 314 ? 1.485 -9.982 24.049 1.00 66.75 314 SER A C 1
ATOM 2509 O O . SER A 1 314 ? 0.770 -10.262 25.012 1.00 66.75 314 SER A O 1
ATOM 2511 N N . ARG A 1 315 ? 2.758 -9.603 24.222 1.00 65.31 315 ARG A N 1
ATOM 2512 C CA . ARG A 1 315 ? 3.397 -9.462 25.539 1.00 65.31 315 ARG A CA 1
ATOM 2513 C C . ARG A 1 315 ? 2.864 -8.260 26.314 1.00 65.31 315 ARG A C 1
ATOM 2515 O O . ARG A 1 315 ? 2.722 -8.351 27.532 1.00 65.31 315 ARG A O 1
ATOM 2522 N N . GLU A 1 316 ? 2.602 -7.146 25.640 1.00 68.06 316 GLU A N 1
ATOM 2523 C CA . GLU A 1 316 ? 1.949 -5.984 26.250 1.00 68.06 316 GLU A CA 1
ATOM 2524 C C . GLU A 1 316 ? 0.529 -6.346 26.704 1.00 68.06 316 GLU A C 1
ATOM 2526 O O . GLU A 1 316 ? 0.201 -6.122 27.871 1.00 68.06 316 GLU A O 1
ATOM 2531 N N . ASN A 1 317 ? -0.224 -7.070 25.873 1.00 65.81 317 ASN A N 1
ATOM 2532 C CA . ASN A 1 317 ? -1.558 -7.566 26.214 1.00 65.81 317 ASN A CA 1
ATOM 2533 C C . ASN A 1 317 ? -1.538 -8.545 27.403 1.00 65.81 317 ASN A C 1
ATOM 2535 O O . ASN A 1 317 ? -2.397 -8.464 28.282 1.00 65.81 317 ASN A O 1
ATOM 2539 N N . MET A 1 318 ? -0.537 -9.432 27.500 1.00 56.94 318 MET A N 1
ATOM 2540 C CA . MET A 1 318 ? -0.386 -10.325 28.661 1.00 56.94 318 MET A CA 1
ATOM 2541 C C . MET A 1 318 ? -0.063 -9.577 29.959 1.00 56.94 318 MET A C 1
ATOM 2543 O O . MET A 1 318 ? -0.639 -9.892 30.995 1.00 56.94 318 MET A O 1
ATOM 2547 N N . LYS A 1 319 ? 0.802 -8.553 29.925 1.00 63.91 319 LYS A N 1
ATOM 2548 C CA . LYS A 1 319 ? 1.060 -7.716 31.115 1.00 63.91 319 LYS A CA 1
ATOM 2549 C C . LYS A 1 319 ? -0.210 -7.020 31.602 1.00 63.91 319 LYS A C 1
ATOM 2551 O O . LYS A 1 319 ? -0.390 -6.826 32.803 1.00 63.91 319 LYS A O 1
ATOM 2556 N N . GLN A 1 320 ? -1.072 -6.635 30.667 1.00 61.22 320 GLN A N 1
ATOM 2557 C CA . GLN A 1 320 ? -2.354 -6.014 30.965 1.00 61.22 320 GLN A CA 1
ATOM 2558 C C . GLN A 1 320 ? -3.337 -7.019 31.577 1.00 61.22 320 GLN A C 1
ATOM 2560 O O . GLN A 1 320 ? -3.965 -6.713 32.587 1.00 61.22 320 GLN A O 1
ATOM 2565 N N . LEU A 1 321 ? -3.387 -8.246 31.048 1.00 55.84 321 LEU A N 1
ATOM 2566 C CA . LEU A 1 321 ? -4.162 -9.354 31.615 1.00 55.84 321 LEU A CA 1
ATOM 2567 C C . LEU A 1 321 ? -3.715 -9.730 33.035 1.00 55.84 321 LEU A C 1
ATOM 2569 O O . LEU A 1 321 ? -4.575 -9.921 33.891 1.00 55.84 321 LEU A O 1
ATOM 2573 N N . ASP A 1 322 ? -2.410 -9.783 33.316 1.00 56.84 322 ASP A N 1
ATOM 2574 C CA . ASP A 1 322 ? -1.893 -10.064 34.665 1.00 56.84 322 ASP A CA 1
ATOM 2575 C C . ASP A 1 322 ? -2.265 -8.962 35.668 1.00 56.84 322 ASP A C 1
ATOM 2577 O O . ASP A 1 322 ? -2.634 -9.249 36.810 1.00 56.84 322 ASP A O 1
ATOM 2581 N N . SER A 1 323 ? -2.215 -7.697 35.238 1.00 56.62 323 SER A N 1
ATOM 2582 C CA . SER A 1 323 ? -2.668 -6.553 36.039 1.00 56.62 323 SER A CA 1
ATOM 2583 C C . SER A 1 323 ? -4.163 -6.647 36.349 1.00 56.62 323 SER A C 1
ATOM 2585 O O . SER A 1 323 ? -4.568 -6.538 37.506 1.00 56.62 323 SER A O 1
ATOM 2587 N N . ASP A 1 324 ? -4.981 -6.894 35.328 1.00 57.94 324 ASP A N 1
ATOM 2588 C CA . ASP A 1 324 ? -6.434 -6.974 35.466 1.00 57.94 324 ASP A CA 1
ATOM 2589 C C . ASP A 1 324 ? -6.865 -8.194 36.294 1.00 57.94 324 ASP A C 1
ATOM 2591 O O . ASP A 1 324 ? -7.807 -8.109 37.084 1.00 57.94 324 ASP A O 1
ATOM 2595 N N . PHE A 1 325 ? -6.163 -9.321 36.159 1.00 64.56 325 PHE A N 1
ATOM 2596 C CA . PHE A 1 325 ? -6.400 -10.532 36.940 1.00 64.56 325 PHE A CA 1
ATOM 2597 C C . PHE A 1 325 ? -6.048 -10.341 38.417 1.00 64.56 325 PHE A C 1
ATOM 2599 O O . PHE A 1 325 ? -6.832 -10.729 39.289 1.00 64.56 325 PHE A O 1
ATOM 2606 N N . LEU A 1 326 ? -4.911 -9.700 38.716 1.00 55.03 326 LEU A N 1
ATOM 2607 C CA . LEU A 1 326 ? -4.552 -9.330 40.086 1.00 55.03 326 LEU A CA 1
ATOM 2608 C C . LEU A 1 326 ? -5.604 -8.401 40.696 1.00 55.03 326 LEU A C 1
ATOM 2610 O O . LEU A 1 326 ? -6.051 -8.642 41.819 1.00 55.03 326 LEU A O 1
ATOM 2614 N N . ASP A 1 327 ? -6.063 -7.402 39.948 1.00 64.94 327 ASP A N 1
ATOM 2615 C CA . ASP A 1 327 ? -7.109 -6.489 40.404 1.00 64.94 327 ASP A CA 1
ATOM 2616 C C . ASP A 1 327 ? -8.460 -7.191 40.618 1.00 64.94 327 ASP A C 1
ATOM 2618 O O . ASP A 1 327 ? -9.209 -6.826 41.527 1.00 64.94 327 ASP A O 1
ATOM 2622 N N . ASP A 1 328 ? -8.793 -8.214 39.826 1.00 64.12 328 ASP A N 1
ATOM 2623 C CA . ASP A 1 328 ? -10.045 -8.965 39.967 1.00 64.12 328 ASP A CA 1
ATOM 2624 C C . ASP A 1 328 ? -10.002 -9.962 41.135 1.00 64.12 328 ASP A C 1
ATOM 2626 O O . ASP A 1 328 ? -10.945 -10.040 41.926 1.00 64.12 328 ASP A O 1
ATOM 2630 N N . ILE A 1 329 ? -8.875 -10.651 41.334 1.00 59.09 329 ILE A N 1
ATOM 2631 C CA . ILE A 1 329 ? -8.662 -11.530 42.490 1.00 59.09 329 ILE A CA 1
ATOM 2632 C C . ILE A 1 329 ? -8.651 -10.734 43.800 1.00 59.09 329 ILE A C 1
ATOM 2634 O O . ILE A 1 329 ? -9.205 -11.183 44.811 1.00 59.09 329 ILE A O 1
ATOM 2638 N N . LEU A 1 330 ? -8.086 -9.526 43.792 1.00 57.03 330 LEU A N 1
ATOM 2639 C CA . LEU A 1 330 ? -8.059 -8.640 44.955 1.00 57.03 330 LEU A CA 1
ATOM 2640 C C . LEU A 1 330 ? -9.425 -8.022 45.295 1.00 57.03 330 LEU A C 1
ATOM 2642 O O . LEU A 1 330 ? -9.547 -7.414 46.357 1.00 57.03 330 LEU A O 1
ATOM 2646 N N . LYS A 1 331 ? -10.475 -8.214 44.482 1.00 74.38 331 LYS A N 1
ATOM 2647 C CA . LYS A 1 331 ? -11.855 -7.847 44.866 1.00 74.38 331 LYS A CA 1
ATOM 2648 C C . LYS A 1 331 ? -12.461 -8.809 45.879 1.00 74.38 331 LYS A C 1
ATOM 2650 O O . LYS A 1 331 ? -13.405 -8.434 46.574 1.00 74.38 331 LYS A O 1
ATOM 2655 N N . TYR A 1 332 ? -11.940 -10.031 45.998 1.00 69.88 332 TYR A N 1
ATOM 2656 C CA . TYR A 1 332 ? -12.417 -10.979 46.999 1.00 69.88 332 TYR A CA 1
ATOM 2657 C C . TYR A 1 332 ? -11.852 -10.609 48.378 1.00 69.88 332 TYR A C 1
ATOM 2659 O O . TYR A 1 332 ? -10.638 -10.711 48.582 1.00 69.88 332 TYR A O 1
ATOM 2667 N N . PRO A 1 333 ? -12.694 -10.247 49.369 1.00 74.00 333 PRO A N 1
ATOM 2668 C CA . PRO A 1 333 ? -12.229 -9.661 50.631 1.00 74.00 333 PRO A CA 1
ATOM 2669 C C . PRO A 1 333 ? -11.218 -10.536 51.382 1.00 74.00 333 PRO A C 1
ATOM 2671 O O . PRO A 1 333 ? -10.253 -10.035 51.950 1.00 74.00 333 PRO A O 1
ATOM 2674 N N . LYS A 1 334 ? -11.396 -11.864 51.328 1.00 71.75 334 LYS A N 1
ATOM 2675 C CA . LYS A 1 334 ? -10.488 -12.836 51.958 1.00 71.75 334 LYS A CA 1
ATOM 2676 C C . LYS A 1 334 ? -9.107 -12.887 51.298 1.00 71.75 334 LYS A C 1
ATOM 2678 O O . LYS A 1 334 ? -8.122 -13.145 51.985 1.00 71.75 334 LYS A O 1
ATOM 2683 N N . ILE A 1 335 ? -9.031 -12.669 49.986 1.00 67.69 335 ILE A N 1
ATOM 2684 C CA . ILE A 1 335 ? -7.767 -12.671 49.243 1.00 67.69 335 ILE A CA 1
ATOM 2685 C C . ILE A 1 335 ? -7.075 -11.317 49.396 1.00 67.69 335 ILE A C 1
ATOM 2687 O O . ILE A 1 335 ? -5.883 -11.282 49.685 1.00 67.69 335 ILE A O 1
ATOM 2691 N N . HIS A 1 336 ? -7.835 -10.220 49.334 1.00 72.88 336 HIS A N 1
ATOM 2692 C CA . HIS A 1 336 ? -7.339 -8.872 49.610 1.00 72.88 336 HIS A CA 1
ATOM 2693 C C . HIS A 1 336 ? -6.703 -8.763 50.999 1.00 72.88 336 HIS A C 1
ATOM 2695 O O . HIS A 1 336 ? -5.587 -8.274 51.149 1.00 72.88 336 HIS A O 1
ATOM 2701 N N . GLN A 1 337 ? -7.385 -9.291 52.018 1.00 76.00 337 GLN A N 1
ATOM 2702 C CA . GLN A 1 337 ? -6.886 -9.284 53.388 1.00 76.00 337 GLN A CA 1
ATOM 2703 C C . GLN A 1 337 ? -5.599 -10.110 53.529 1.00 76.00 337 GLN A C 1
ATOM 2705 O O . GLN A 1 337 ? -4.637 -9.638 54.126 1.00 76.00 337 GLN A O 1
ATOM 2710 N N . ARG A 1 338 ? -5.524 -11.290 52.895 1.00 69.06 338 ARG A N 1
ATOM 2711 C CA . ARG A 1 338 ? -4.293 -12.101 52.858 1.00 69.06 338 ARG A CA 1
ATOM 2712 C C . ARG A 1 338 ? -3.141 -11.416 52.120 1.00 69.06 338 ARG A C 1
ATOM 2714 O O . ARG A 1 338 ? -2.002 -11.525 52.564 1.00 69.06 338 ARG A O 1
ATOM 2721 N N . TYR A 1 339 ? -3.425 -10.713 51.028 1.00 70.81 339 TYR A N 1
ATOM 2722 C CA . TYR A 1 339 ? -2.440 -9.933 50.280 1.00 70.81 339 TYR A CA 1
ATOM 2723 C C . TYR A 1 339 ? -1.895 -8.760 51.111 1.00 70.81 339 TYR A C 1
ATOM 2725 O O . TYR A 1 339 ? -0.682 -8.570 51.199 1.00 70.81 339 TYR A O 1
ATOM 2733 N N . GLU A 1 340 ? -2.768 -8.020 51.796 1.00 76.00 340 GLU A N 1
ATOM 2734 C CA . GLU A 1 340 ? -2.387 -6.947 52.722 1.00 76.00 340 GLU A CA 1
ATOM 2735 C C . GLU A 1 340 ? -1.585 -7.466 53.925 1.00 76.00 340 GLU A C 1
ATOM 2737 O O . GLU A 1 340 ? -0.588 -6.858 54.330 1.00 76.00 340 GLU A O 1
ATOM 2742 N N . ASP A 1 341 ? -1.971 -8.618 54.475 1.00 75.75 341 ASP A N 1
ATOM 2743 C CA . ASP A 1 341 ? -1.241 -9.274 55.559 1.00 75.75 341 ASP A CA 1
ATOM 2744 C C . ASP A 1 341 ? 0.135 -9.788 55.090 1.00 75.75 341 ASP A C 1
ATOM 2746 O O . ASP A 1 341 ? 1.114 -9.701 55.837 1.00 75.75 341 ASP A O 1
ATOM 2750 N N . PHE A 1 342 ? 0.257 -10.249 53.839 1.00 72.62 342 PHE A N 1
ATOM 2751 C CA . PHE A 1 342 ? 1.538 -10.595 53.215 1.00 72.62 342 PHE A CA 1
ATOM 2752 C C . PHE A 1 342 ? 2.436 -9.366 53.013 1.00 72.62 342 PHE A C 1
ATOM 2754 O O . PHE A 1 342 ? 3.598 -9.390 53.425 1.00 72.62 342 PHE A O 1
ATOM 2761 N N . LYS A 1 343 ? 1.900 -8.259 52.477 1.00 74.81 343 LYS A N 1
ATOM 2762 C CA . LYS A 1 343 ? 2.621 -6.977 52.320 1.00 74.81 343 LYS A CA 1
ATOM 2763 C C . LYS A 1 343 ? 3.176 -6.464 53.652 1.00 74.81 343 LYS A C 1
ATOM 2765 O O . LYS A 1 343 ? 4.283 -5.934 53.711 1.00 74.81 343 LYS A O 1
ATOM 2770 N N . LYS A 1 344 ? 2.435 -6.686 54.743 1.00 82.81 344 LYS A N 1
ATOM 2771 C CA . LYS A 1 344 ? 2.826 -6.340 56.122 1.00 82.81 344 LYS A CA 1
ATOM 2772 C C . LYS A 1 344 ? 3.728 -7.390 56.789 1.00 82.81 344 LYS A C 1
ATOM 2774 O O . LYS A 1 344 ? 4.014 -7.265 57.978 1.00 82.81 344 LYS A O 1
ATOM 2779 N N . LYS A 1 345 ? 4.179 -8.418 56.051 1.00 78.75 345 LYS A N 1
ATOM 2780 C CA . LYS A 1 345 ? 4.988 -9.561 56.524 1.00 78.75 345 LYS A CA 1
ATOM 2781 C C . LYS A 1 345 ? 4.354 -10.340 57.689 1.00 78.75 345 LYS A C 1
ATOM 2783 O O . LYS A 1 345 ? 5.058 -11.005 58.447 1.00 78.75 345 LYS A O 1
ATOM 2788 N N . ARG A 1 346 ? 3.028 -10.266 57.845 1.00 66.81 346 ARG A N 1
ATOM 2789 C CA . ARG A 1 346 ? 2.275 -10.908 58.937 1.00 66.81 346 ARG A CA 1
ATOM 2790 C C . ARG A 1 346 ? 1.959 -12.378 58.675 1.00 66.81 346 ARG A C 1
ATOM 2792 O O . ARG A 1 346 ? 1.651 -13.098 59.618 1.00 66.81 346 ARG A O 1
ATOM 2799 N N . VAL A 1 347 ? 2.091 -12.840 57.432 1.00 52.62 347 VAL A N 1
ATOM 2800 C CA . VAL A 1 347 ? 1.946 -14.254 57.055 1.00 52.62 347 VAL A CA 1
ATOM 2801 C C . VAL A 1 347 ? 3.261 -14.744 56.451 1.00 52.62 347 VAL A C 1
ATOM 2803 O O . VAL A 1 347 ? 3.716 -14.215 55.437 1.00 52.62 347 VAL A O 1
ATOM 2806 N N . LYS A 1 348 ? 3.884 -15.761 57.058 1.00 54.78 348 LYS A N 1
ATOM 2807 C CA . LYS A 1 348 ? 5.011 -16.491 56.455 1.00 54.78 348 LYS A CA 1
ATOM 2808 C C . LYS A 1 348 ? 4.451 -17.621 55.587 1.00 54.78 348 LYS A C 1
ATOM 2810 O O . LYS A 1 348 ? 3.676 -18.429 56.084 1.00 54.78 348 LYS A O 1
ATOM 2815 N N . GLY A 1 349 ? 4.842 -17.667 54.310 1.00 53.91 349 GLY A N 1
ATOM 2816 C CA . GLY A 1 349 ? 4.535 -18.784 53.401 1.00 53.91 349 GLY A CA 1
ATOM 2817 C C . GLY A 1 349 ? 3.639 -18.473 52.196 1.00 53.91 349 GLY A C 1
ATOM 2818 O O . GLY A 1 349 ? 3.436 -19.358 51.378 1.00 53.91 349 GLY A O 1
ATOM 2819 N N . PHE A 1 350 ? 3.138 -17.242 52.025 1.00 50.06 350 PHE A N 1
ATOM 2820 C CA . PHE A 1 350 ? 2.313 -16.898 50.848 1.00 50.06 350 PHE A CA 1
ATOM 2821 C C . PHE A 1 350 ? 3.099 -16.975 49.524 1.00 50.06 350 PHE A C 1
ATOM 2823 O O . PHE A 1 350 ? 2.523 -17.304 48.494 1.00 50.06 350 PHE A O 1
ATOM 2830 N N . ALA A 1 351 ? 4.422 -16.767 49.566 1.00 53.59 351 ALA A N 1
ATOM 2831 C CA . ALA A 1 351 ? 5.302 -16.931 48.407 1.00 53.59 351 ALA A CA 1
ATOM 2832 C C . ALA A 1 351 ? 5.236 -18.350 47.803 1.00 53.59 351 ALA A C 1
ATOM 2834 O O . ALA A 1 351 ? 5.210 -18.479 46.590 1.00 53.59 351 ALA A O 1
ATOM 2835 N N . ALA A 1 352 ? 5.063 -19.399 48.619 1.00 49.44 352 ALA A N 1
ATOM 2836 C CA . ALA A 1 352 ? 4.992 -20.781 48.129 1.00 49.44 352 ALA A CA 1
ATOM 2837 C C . ALA A 1 352 ? 3.701 -21.099 47.346 1.00 49.44 352 ALA A C 1
ATOM 2839 O O . ALA A 1 352 ? 3.671 -22.034 46.553 1.00 49.44 352 ALA A O 1
ATOM 2840 N N . VAL A 1 353 ? 2.624 -20.333 47.560 1.00 52.19 353 VAL A N 1
ATOM 2841 C CA . VAL A 1 353 ? 1.368 -20.479 46.799 1.00 52.19 353 VAL A CA 1
ATOM 2842 C C . VAL A 1 353 ? 1.454 -19.736 45.466 1.00 52.19 353 VAL A C 1
ATOM 2844 O O . VAL A 1 353 ? 0.895 -20.202 44.479 1.00 52.19 353 VAL A O 1
ATOM 2847 N N . VAL A 1 354 ? 2.181 -18.615 45.433 1.00 52.59 354 VAL A N 1
ATOM 2848 C CA . VAL A 1 354 ? 2.422 -17.839 44.209 1.00 52.59 354 VAL A CA 1
ATOM 2849 C C . VAL A 1 354 ? 3.426 -18.558 43.294 1.00 52.59 354 VAL A C 1
ATOM 2851 O O . VAL A 1 354 ? 3.179 -18.650 42.093 1.00 52.59 354 VAL A O 1
ATOM 2854 N N . ASP A 1 355 ? 4.470 -19.177 43.857 1.00 49.09 355 ASP A N 1
ATOM 2855 C CA . ASP A 1 355 ? 5.404 -20.031 43.103 1.00 49.09 355 ASP A CA 1
ATOM 2856 C C . ASP A 1 355 ? 4.691 -21.251 42.491 1.00 49.09 355 ASP A C 1
ATOM 2858 O O . ASP A 1 355 ? 4.909 -21.577 41.329 1.00 49.09 355 ASP A O 1
ATOM 2862 N N . GLY A 1 356 ? 3.751 -21.878 43.214 1.00 47.69 356 GLY A N 1
ATOM 2863 C CA . GLY A 1 356 ? 2.959 -22.996 42.681 1.00 47.69 356 GLY A CA 1
ATOM 2864 C C . GLY A 1 356 ? 2.030 -22.613 41.519 1.00 47.69 356 GLY A C 1
ATOM 2865 O O . GLY A 1 356 ? 1.758 -23.437 40.646 1.00 47.69 356 GLY A O 1
ATOM 2866 N N . THR A 1 357 ? 1.550 -21.364 41.473 1.00 52.44 357 THR A N 1
ATOM 2867 C CA . THR A 1 357 ? 0.799 -20.847 40.315 1.00 52.44 357 THR A CA 1
ATOM 2868 C C . THR A 1 357 ? 1.701 -20.515 39.132 1.00 52.44 357 THR A C 1
ATOM 2870 O O . THR A 1 357 ? 1.281 -20.722 37.996 1.00 52.44 357 THR A O 1
ATOM 2873 N N . GLN A 1 358 ? 2.934 -20.066 39.375 1.00 45.81 358 GLN A N 1
ATOM 2874 C CA . GLN A 1 358 ? 3.908 -19.846 38.310 1.00 45.81 358 GLN A CA 1
ATOM 2875 C C . GLN A 1 358 ? 4.324 -21.180 37.663 1.00 45.81 358 GLN A C 1
ATOM 2877 O O . GLN A 1 358 ? 4.267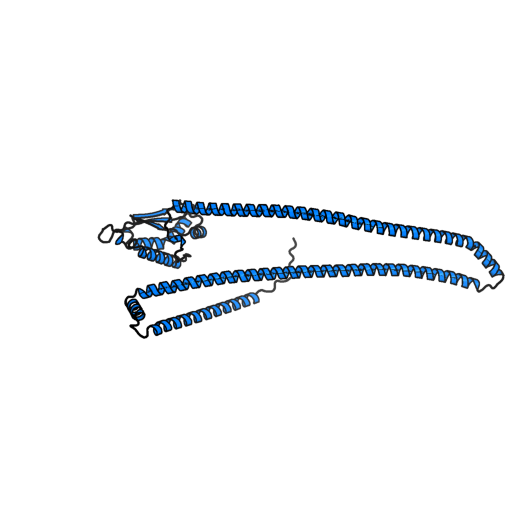 -21.298 36.442 1.00 45.81 358 GLN A O 1
ATOM 2882 N N . ASP A 1 359 ? 4.573 -22.219 38.467 1.00 48.44 359 ASP A N 1
ATOM 2883 C CA . ASP A 1 359 ? 4.840 -23.590 37.997 1.00 48.44 359 ASP A CA 1
ATOM 2884 C C . ASP A 1 359 ? 3.677 -24.164 37.160 1.00 48.44 359 ASP A C 1
ATOM 2886 O O . ASP A 1 359 ? 3.883 -24.843 36.153 1.00 48.44 359 ASP A O 1
ATOM 2890 N N . TYR A 1 360 ? 2.426 -23.882 37.543 1.00 55.78 360 TYR A N 1
ATOM 2891 C CA . TYR A 1 360 ? 1.242 -24.307 36.785 1.00 55.78 360 TYR A CA 1
ATOM 2892 C C . TYR A 1 360 ? 1.134 -23.607 35.419 1.00 55.78 360 TYR A C 1
ATOM 2894 O O . TYR A 1 360 ? 0.794 -24.246 34.417 1.00 55.78 360 TYR A O 1
ATOM 2902 N N . TYR A 1 361 ? 1.442 -22.309 35.361 1.00 53.78 361 TYR A N 1
ATOM 2903 C CA . TYR A 1 361 ? 1.453 -21.541 34.114 1.00 53.78 361 TYR A CA 1
ATOM 2904 C C . TYR A 1 361 ? 2.601 -21.955 33.193 1.00 53.78 361 TYR A C 1
ATOM 2906 O O . TYR A 1 361 ? 2.377 -22.186 32.008 1.00 53.78 361 TYR A O 1
ATOM 2914 N N . GLU A 1 362 ? 3.812 -22.136 33.717 1.00 57.12 362 GLU A N 1
ATOM 2915 C CA . GLU A 1 362 ? 4.958 -22.587 32.918 1.00 57.12 362 GLU A CA 1
ATOM 2916 C C . GLU A 1 362 ? 4.720 -23.994 32.337 1.00 57.12 362 GLU A C 1
ATOM 2918 O O . GLU A 1 362 ? 5.028 -24.250 31.169 1.00 57.12 362 GLU A O 1
ATOM 2923 N N . ARG A 1 363 ? 4.052 -24.880 33.090 1.00 60.62 363 ARG A N 1
ATOM 2924 C CA . ARG A 1 363 ? 3.670 -26.219 32.616 1.00 60.62 363 ARG A CA 1
ATOM 2925 C C . ARG A 1 363 ? 2.608 -26.184 31.513 1.00 60.62 363 ARG A C 1
ATOM 2927 O O . ARG A 1 363 ? 2.756 -26.870 30.505 1.00 60.62 363 ARG A O 1
ATOM 2934 N N . THR A 1 364 ? 1.567 -25.365 31.666 1.00 61.47 364 THR A N 1
ATOM 2935 C CA . THR A 1 364 ? 0.482 -25.245 30.670 1.00 61.47 364 THR A CA 1
ATOM 2936 C C . THR A 1 364 ? 0.907 -24.488 29.409 1.00 61.47 364 THR A C 1
ATOM 2938 O O . THR A 1 364 ? 0.428 -24.794 28.313 1.00 61.47 364 THR A O 1
ATOM 2941 N N . VAL A 1 365 ? 1.845 -23.544 29.518 1.00 60.09 365 VAL A N 1
ATOM 2942 C CA . VAL A 1 365 ? 2.470 -22.889 28.358 1.00 60.09 365 VAL A CA 1
ATOM 2943 C C . VAL A 1 365 ? 3.333 -23.888 27.581 1.00 60.09 365 VAL A C 1
ATOM 2945 O O . VAL A 1 365 ? 3.198 -23.970 26.359 1.00 60.09 365 VAL A O 1
ATOM 2948 N N . GLY A 1 366 ? 4.135 -24.709 28.270 1.00 68.62 366 GLY A N 1
ATOM 2949 C CA . GLY A 1 366 ? 4.929 -25.770 27.639 1.00 68.62 366 GLY A CA 1
ATOM 2950 C C . GLY A 1 366 ? 4.076 -26.827 26.922 1.00 68.62 366 GLY A C 1
ATOM 2951 O O . GLY A 1 366 ? 4.383 -27.213 25.793 1.00 68.62 366 GLY A O 1
ATOM 2952 N N . GLU A 1 367 ? 2.960 -27.249 27.525 1.00 66.75 367 GLU A N 1
ATOM 2953 C CA . GLU A 1 367 ? 2.012 -28.193 26.909 1.00 66.75 367 GLU A CA 1
ATOM 2954 C C . GLU A 1 367 ? 1.334 -27.609 25.656 1.00 66.75 367 GLU A C 1
ATOM 2956 O O . GLU A 1 367 ? 1.184 -28.304 24.647 1.00 66.75 367 GLU A O 1
ATOM 2961 N N . ASN A 1 368 ? 0.989 -26.316 25.664 1.00 63.66 368 ASN A N 1
ATOM 2962 C CA . ASN A 1 368 ? 0.434 -25.638 24.489 1.00 63.66 368 ASN A CA 1
ATOM 2963 C C . ASN A 1 368 ? 1.456 -25.486 23.353 1.00 63.66 368 ASN A C 1
ATOM 2965 O O . ASN A 1 368 ? 1.091 -25.637 22.184 1.00 63.66 368 ASN A O 1
ATOM 2969 N N . GLN A 1 369 ? 2.727 -25.236 23.676 1.00 67.44 369 GLN A N 1
ATOM 2970 C CA . GLN A 1 369 ? 3.807 -25.159 22.689 1.00 67.44 369 GLN A CA 1
ATOM 2971 C C . GLN A 1 369 ? 4.016 -26.507 21.984 1.00 67.44 369 GLN A C 1
ATOM 2973 O O . GLN A 1 369 ? 4.021 -26.564 20.753 1.00 67.44 369 GLN A O 1
ATOM 2978 N N . GLN A 1 370 ? 4.054 -27.609 22.740 1.00 74.12 370 GLN A N 1
ATOM 2979 C CA . GLN A 1 370 ? 4.132 -28.957 22.166 1.00 74.12 370 GLN A CA 1
ATOM 2980 C C . GLN A 1 370 ? 2.932 -29.277 21.263 1.00 74.12 370 GLN A C 1
ATOM 2982 O O . GLN A 1 370 ? 3.087 -29.894 20.206 1.00 74.12 370 GLN A O 1
ATOM 2987 N N . LEU A 1 371 ? 1.728 -28.830 21.636 1.00 72.81 371 LEU A N 1
ATOM 2988 C CA . LEU A 1 371 ? 0.529 -29.031 20.822 1.00 72.81 371 LEU A CA 1
ATOM 2989 C C . LEU A 1 371 ? 0.590 -28.256 19.495 1.00 72.81 371 LEU A C 1
ATOM 2991 O O . LEU A 1 371 ? 0.130 -28.750 18.460 1.00 72.81 371 LEU A O 1
ATOM 2995 N N . GLN A 1 372 ? 1.158 -27.047 19.505 1.00 71.19 372 GLN A N 1
ATOM 2996 C CA . GLN A 1 372 ? 1.368 -26.256 18.292 1.00 71.19 372 GLN A CA 1
ATOM 2997 C C . GLN A 1 372 ? 2.410 -26.894 17.369 1.00 71.19 372 GLN A C 1
ATOM 2999 O O . GLN A 1 372 ? 2.159 -27.010 16.166 1.00 71.19 372 GLN A O 1
ATOM 3004 N N . GLU A 1 373 ? 3.521 -27.390 17.913 1.00 80.75 373 GLU A N 1
ATOM 3005 C CA . GLU A 1 373 ? 4.541 -28.106 17.139 1.00 80.75 373 GLU A CA 1
ATOM 3006 C C . GLU A 1 373 ? 3.979 -29.381 16.495 1.00 80.75 373 GLU A C 1
ATOM 3008 O O . GLU A 1 373 ? 4.194 -29.626 15.304 1.00 80.75 373 GLU A O 1
ATOM 3013 N N . GLN A 1 374 ? 3.168 -30.156 17.224 1.00 83.50 374 GLN A N 1
ATOM 3014 C CA . GLN A 1 374 ? 2.483 -31.329 16.667 1.00 83.50 374 GLN A CA 1
ATOM 3015 C C . GLN A 1 374 ? 1.531 -30.957 15.520 1.00 83.50 374 GLN A C 1
ATOM 3017 O O . GLN A 1 374 ? 1.480 -31.648 14.494 1.00 83.50 374 GLN A O 1
ATOM 3022 N N . ARG A 1 375 ? 0.796 -29.843 15.641 1.00 80.94 375 ARG A N 1
ATOM 3023 C CA . ARG A 1 375 ? -0.077 -29.336 14.567 1.00 80.94 375 ARG A CA 1
ATOM 3024 C C . ARG A 1 375 ? 0.727 -28.877 13.349 1.00 80.94 375 ARG A C 1
ATOM 3026 O O . ARG A 1 375 ? 0.330 -29.179 12.222 1.00 80.94 375 ARG A O 1
ATOM 3033 N N . ALA A 1 376 ? 1.860 -28.207 13.552 1.00 79.62 376 ALA A N 1
ATOM 3034 C CA . ALA A 1 376 ? 2.750 -27.776 12.475 1.00 79.62 376 ALA A CA 1
ATOM 3035 C C . ALA A 1 376 ? 3.355 -28.972 11.718 1.00 79.62 376 ALA A C 1
ATOM 3037 O O . ALA A 1 376 ? 3.294 -29.020 10.487 1.00 79.62 376 ALA A O 1
ATOM 3038 N N . GLN A 1 377 ? 3.837 -29.991 12.439 1.00 86.31 377 GLN A N 1
ATOM 3039 C CA . GLN A 1 377 ? 4.336 -31.234 11.838 1.00 86.31 377 GLN A CA 1
ATOM 3040 C C . GLN A 1 377 ? 3.239 -31.978 11.061 1.00 86.31 377 GLN A C 1
ATOM 3042 O O . GLN A 1 377 ? 3.483 -32.502 9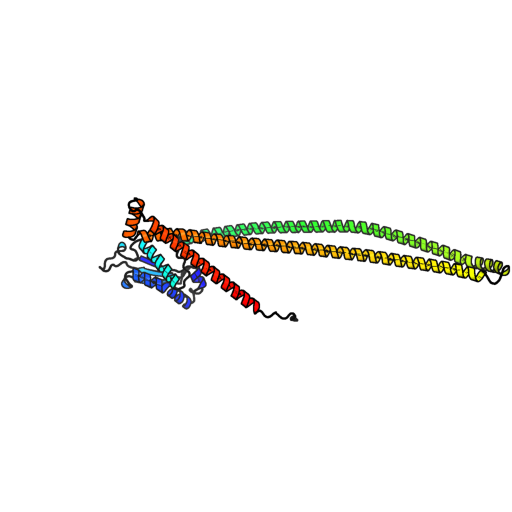.972 1.00 86.31 377 GLN A O 1
ATOM 3047 N N . THR A 1 378 ? 2.007 -31.984 11.579 1.00 86.88 378 THR A N 1
ATOM 3048 C CA . THR A 1 378 ? 0.858 -32.600 10.896 1.00 86.88 378 THR A CA 1
ATOM 3049 C C . THR A 1 378 ? 0.538 -31.885 9.580 1.00 86.88 378 THR A C 1
ATOM 3051 O O . THR A 1 378 ? 0.352 -32.545 8.556 1.00 86.88 378 THR A O 1
ATOM 3054 N N . ARG A 1 379 ? 0.555 -30.543 9.565 1.00 82.12 379 ARG A N 1
ATOM 3055 C CA . ARG A 1 379 ? 0.369 -29.742 8.341 1.00 82.12 379 ARG A CA 1
ATOM 3056 C C . ARG A 1 379 ? 1.477 -29.984 7.315 1.00 82.12 379 ARG A C 1
ATOM 3058 O O . ARG A 1 379 ? 1.184 -30.146 6.133 1.00 82.12 379 ARG A O 1
ATOM 3065 N N . GLN A 1 380 ? 2.737 -30.073 7.748 1.00 83.19 380 GLN A N 1
ATOM 3066 C CA . GLN A 1 380 ? 3.845 -30.399 6.844 1.00 83.19 380 GLN A CA 1
ATOM 3067 C C . GLN A 1 380 ? 3.671 -31.776 6.188 1.00 83.19 380 GLN A C 1
ATOM 3069 O O . GLN A 1 380 ? 3.865 -31.899 4.978 1.00 83.19 380 GLN A O 1
ATOM 3074 N N . ARG A 1 381 ? 3.243 -32.798 6.945 1.00 82.69 381 ARG A N 1
ATOM 3075 C CA . ARG A 1 381 ? 2.969 -34.137 6.393 1.00 82.69 381 ARG A CA 1
ATOM 3076 C C . ARG A 1 381 ? 1.831 -34.124 5.372 1.00 82.69 381 ARG A C 1
ATOM 3078 O O . ARG A 1 381 ? 1.961 -34.749 4.321 1.00 82.69 381 ARG A O 1
ATOM 3085 N N . GLN A 1 382 ? 0.753 -33.386 5.639 1.00 80.50 382 GLN A N 1
ATOM 3086 C CA . GLN A 1 382 ? -0.361 -33.238 4.693 1.00 80.50 382 GLN A CA 1
ATOM 3087 C C . GLN A 1 382 ? 0.079 -32.543 3.396 1.00 80.50 382 GLN A C 1
ATOM 3089 O O . GLN A 1 382 ? -0.235 -33.021 2.306 1.00 80.50 382 GLN A O 1
ATOM 3094 N N . ASN A 1 383 ? 0.886 -31.484 3.493 1.00 74.69 383 ASN A N 1
ATOM 3095 C CA . ASN A 1 383 ? 1.417 -30.788 2.318 1.00 74.69 383 ASN A CA 1
ATOM 3096 C C . ASN A 1 383 ? 2.367 -31.668 1.487 1.00 74.69 383 ASN A C 1
ATOM 3098 O O . ASN A 1 383 ? 2.338 -31.613 0.257 1.00 74.69 383 ASN A O 1
ATOM 3102 N N . GLN A 1 384 ? 3.188 -32.509 2.125 1.00 79.00 384 GLN A N 1
ATOM 3103 C CA . GLN A 1 384 ? 4.042 -33.465 1.410 1.00 79.00 384 GLN A CA 1
ATOM 3104 C C . GLN A 1 384 ? 3.223 -34.550 0.694 1.00 79.00 384 GLN A C 1
ATOM 3106 O O . GLN A 1 384 ? 3.531 -34.886 -0.449 1.00 79.00 384 GLN A O 1
ATOM 3111 N N . GLN A 1 385 ? 2.145 -35.049 1.310 1.00 77.56 385 GLN A N 1
ATOM 3112 C CA . GLN A 1 385 ? 1.241 -36.010 0.667 1.00 77.56 385 GLN A CA 1
ATOM 3113 C C . GLN A 1 385 ? 0.530 -35.412 -0.554 1.00 77.56 385 GLN A C 1
ATOM 3115 O O . GLN A 1 385 ? 0.462 -36.062 -1.595 1.00 77.56 385 GLN A O 1
ATOM 3120 N N . GLN A 1 386 ? 0.075 -34.158 -0.473 1.00 73.50 386 GLN A N 1
ATOM 3121 C CA . GLN A 1 386 ? -0.567 -33.477 -1.604 1.00 73.50 386 GLN A CA 1
ATOM 3122 C C . GLN A 1 386 ? 0.398 -33.232 -2.774 1.00 73.50 386 GLN A C 1
ATOM 3124 O O . GLN A 1 386 ? 0.010 -33.372 -3.938 1.00 73.50 386 GLN A O 1
ATOM 3129 N N . ARG A 1 387 ? 1.676 -32.941 -2.489 1.00 69.06 387 ARG A N 1
ATOM 3130 C CA . ARG A 1 387 ? 2.718 -32.811 -3.523 1.00 69.06 387 ARG A CA 1
ATOM 3131 C C . ARG A 1 387 ? 3.052 -34.140 -4.206 1.00 69.06 387 ARG A C 1
ATOM 3133 O O . ARG A 1 387 ? 3.347 -34.138 -5.394 1.00 69.06 387 ARG A O 1
ATOM 3140 N N . GLY A 1 388 ? 2.939 -35.270 -3.504 1.00 66.88 388 GLY A N 1
ATOM 3141 C CA . GLY A 1 388 ? 3.137 -36.605 -4.086 1.00 66.88 388 GLY A CA 1
ATOM 3142 C C . GLY A 1 388 ? 2.031 -37.056 -5.052 1.00 66.88 388 GLY A C 1
ATOM 3143 O O . GLY A 1 388 ? 2.249 -37.965 -5.847 1.00 66.88 388 GLY A O 1
ATOM 3144 N N . THR A 1 389 ? 0.852 -36.424 -5.012 1.00 59.62 389 THR A N 1
ATOM 3145 C CA . THR A 1 389 ? -0.300 -36.781 -5.864 1.00 59.62 389 THR A CA 1
ATOM 3146 C C . THR A 1 389 ? -0.455 -35.937 -7.129 1.00 59.62 389 THR A C 1
ATOM 3148 O O . THR A 1 389 ? -1.319 -36.239 -7.957 1.00 59.62 389 THR A O 1
ATOM 3151 N N . GLN A 1 390 ? 0.372 -34.906 -7.330 1.00 54.19 390 GLN A N 1
ATOM 3152 C CA . GLN A 1 390 ? 0.384 -34.181 -8.600 1.00 54.19 390 GLN A CA 1
ATOM 3153 C C . GLN A 1 390 ? 1.033 -35.063 -9.671 1.00 54.19 390 GLN A C 1
ATOM 3155 O O . GLN A 1 390 ? 2.252 -35.208 -9.737 1.00 54.19 390 GLN A O 1
ATOM 3160 N N . LYS A 1 391 ? 0.189 -35.695 -10.497 1.00 59.59 391 LYS A N 1
ATOM 3161 C CA . LYS A 1 391 ? 0.632 -36.416 -11.694 1.00 59.59 391 LYS A CA 1
ATOM 3162 C C . LYS A 1 391 ? 1.516 -35.482 -12.533 1.00 59.59 391 LYS A C 1
ATOM 3164 O O . LYS A 1 391 ? 1.110 -34.338 -12.743 1.00 59.59 391 LYS A O 1
ATOM 3169 N N . PRO A 1 392 ? 2.672 -35.951 -13.034 1.00 54.59 392 PRO A N 1
ATOM 3170 C CA . PRO A 1 392 ? 3.516 -35.149 -13.905 1.00 54.59 392 PRO A CA 1
ATOM 3171 C C . PRO A 1 392 ? 2.689 -34.685 -15.103 1.00 54.59 392 PRO A C 1
ATOM 3173 O O . PRO A 1 392 ? 2.095 -35.494 -15.822 1.00 54.59 392 PRO A O 1
ATOM 3176 N N . THR A 1 393 ? 2.605 -33.369 -15.274 1.00 55.84 393 THR A N 1
ATOM 3177 C CA . THR A 1 393 ? 2.016 -32.743 -16.451 1.00 55.84 393 THR A CA 1
ATOM 3178 C C . THR A 1 393 ? 2.772 -33.243 -17.675 1.00 55.84 393 THR A C 1
ATOM 3180 O O . THR A 1 393 ? 3.997 -33.149 -17.748 1.00 55.84 393 THR A O 1
ATOM 3183 N N . GLN A 1 394 ? 2.044 -33.849 -18.618 1.00 54.44 394 GLN A N 1
ATOM 3184 C CA . GLN A 1 394 ? 2.645 -34.342 -19.851 1.00 54.44 394 GLN A CA 1
ATOM 3185 C C . GLN A 1 394 ? 3.321 -33.179 -20.595 1.00 54.44 394 GLN A C 1
ATOM 3187 O O . GLN A 1 394 ? 2.668 -32.163 -20.853 1.00 54.44 394 GLN A O 1
ATOM 3192 N N . PRO A 1 395 ? 4.605 -33.305 -20.962 1.00 49.78 395 PRO A N 1
ATOM 3193 C CA . PRO A 1 395 ? 5.262 -32.313 -21.791 1.00 49.78 395 PRO A CA 1
ATOM 3194 C C . PRO A 1 395 ? 4.746 -32.462 -23.227 1.00 49.78 395 PRO A C 1
ATOM 3196 O O . PRO A 1 395 ? 4.934 -33.513 -23.835 1.00 49.78 395 PRO A O 1
ATOM 3199 N N . GLY A 1 396 ? 4.117 -31.421 -23.787 1.00 53.41 396 GLY A N 1
ATOM 3200 C CA . GLY A 1 396 ? 4.011 -31.322 -25.249 1.00 53.41 396 GLY A CA 1
ATOM 3201 C C . GLY A 1 396 ? 2.741 -30.769 -25.895 1.00 53.41 396 GLY A C 1
ATOM 3202 O O . GLY A 1 396 ? 2.622 -30.927 -27.105 1.00 53.41 396 GLY A O 1
ATOM 3203 N N . TYR A 1 397 ? 1.817 -30.102 -25.196 1.00 52.44 397 TYR A N 1
ATOM 3204 C CA . TYR A 1 397 ? 0.706 -29.434 -25.895 1.00 52.44 397 TYR A CA 1
ATOM 3205 C C . TYR A 1 397 ? 1.046 -27.971 -26.213 1.00 52.44 397 TYR A C 1
ATOM 3207 O O . TYR A 1 397 ? 0.959 -27.099 -25.353 1.00 52.44 397 TYR A O 1
ATOM 3215 N N . LYS A 1 398 ? 1.449 -27.704 -27.463 1.00 57.47 398 LYS A N 1
ATOM 3216 C CA . LYS A 1 398 ? 1.453 -26.351 -28.037 1.00 57.47 398 LYS A CA 1
ATOM 3217 C C . LYS A 1 398 ? 0.053 -26.062 -28.591 1.00 57.47 398 LYS A C 1
ATOM 3219 O O . LYS A 1 398 ? -0.341 -26.736 -29.543 1.00 57.47 398 LYS A O 1
ATOM 3224 N N . PRO A 1 399 ? -0.703 -25.096 -28.045 1.00 53.44 399 PRO A N 1
ATOM 3225 C CA . PRO A 1 399 ? -1.913 -24.630 -28.704 1.00 53.44 399 PRO A CA 1
ATOM 3226 C C . PRO A 1 399 ? -1.513 -23.874 -29.976 1.00 53.44 399 PRO A C 1
ATOM 3228 O O . PRO A 1 399 ? -0.728 -22.929 -29.918 1.00 53.44 399 PRO A O 1
ATOM 3231 N N . MET A 1 400 ? -2.012 -24.328 -31.126 1.00 49.41 400 MET A N 1
ATOM 3232 C CA . MET A 1 400 ? -1.969 -23.538 -32.353 1.00 49.41 400 MET A CA 1
ATOM 3233 C C . MET A 1 400 ? -3.020 -22.433 -32.237 1.00 49.41 400 MET A C 1
ATOM 3235 O O . MET A 1 400 ? -4.213 -22.730 -32.170 1.00 49.41 400 MET A O 1
ATOM 3239 N N . PHE A 1 401 ? -2.542 -21.193 -32.184 1.00 50.72 401 PHE A N 1
ATOM 3240 C CA . PHE A 1 401 ? -3.288 -19.993 -32.542 1.00 50.72 401 PHE A CA 1
ATOM 3241 C C . PHE A 1 401 ? -2.725 -19.455 -33.850 1.00 50.72 401 PHE A C 1
ATOM 3243 O O . PHE A 1 401 ? -1.479 -19.507 -34.000 1.00 50.72 401 PHE A O 1
#

Secondary structure (DSSP, 8-state):
-EEEEEE--HHHHHHH-TTTTT-HHHHHHHHHHHHHHHHHHHHHTTSGGGEEEEEEE-SSSS-EEEEEE--B-TTS-B-STT-TTTS-HHHHHHHHHHHHHHHHHTT-----SPPGGGSS---HHHHHHHHHHHHHHHHHHHHHHHHHHHHHHHHHHHHHHHHHHHHHHHHHHHHHHHHHHHHHHHHHHHHHHHHHHHHHHHHHHHHHHHHHHHHHHHHHHHHHHTTS-TTTHHHHHHHHHHHHHHHHHHHHHHHHHHHHHHHHHHHHHHHHHHHHHHHHHHHHHHHHHHHHHHHHHHHHHHHHHHHHHHHHHHHHHHHHHHHHHHHHHTTSHHHHHHHHHHHTT-SS-HHHHHHHHHHHHHHHHHHHHHHHHHHHHHHHHHHHHHHHT-PPPPS------

Sequence (401 aa):
MRGVVLGLSPEWVEEHTPNWKTDPADREKFMDALHPVVERVIEKAGGAKNVILVTGHFDETAPQIQMAVTPVTEDGRLRQNDFDLFKSPGSLRKLHKKIREELKESGLDVILESSERSREHLSNLEYARKADKEREKEKEALAKERQELEAEREQLERDKAALAERRRIARDEGFQEGYEAGEVEAGALYADVQQQRQEVEDERKQLDEDKAKLPELKRAAAKKGYAAGHKKGYGDGQEQVGTLLADARQKANDIVAQAHAQVDAIRKQREDLEKEKDKEKALLQETSDAVTAKYNELQQLRQEVEDAEAVKNSRENMKQLDSDFLDDILKYPKIHQRYEDFKKKRVKGFAAVVDGTQDYYERTVGENQQLQEQRAQTRQRQNQQQRGTQKPTQPGYKPMF

Foldseek 3Di:
DDKDKFFDDPVCCCVQQVPLLPDVVSVVVRCVLCVVVVVLLQVLLVHPVQWPDWDWDSPDPGIMIMIDGFNQDPVRDRDQCVRQCRVDPVSVLVSLLVSQVVSVVVVDPGDNDDDPVNPDDDDPVRVVVVVVVVVVVVVVVVVVVVVVVVVVVVVVVVVVVVVVVVVVVCCVVVVVVVVVVVVVVVVVVVVVVVVVVVVVVVVVVVVVVVVVCVVVVVVVVVVVVVVDDDPPVVVVVVVVVVVVVVVVVVVVVVVVVVVVVVVVVVVVVVVVVVVVVVVVVVVVVVVVVVVVVVVVVVVVVVVVVVVVVVVVVVVVVVVVVVVVVVVVQCVPVVSVVVVVCVVVVVDPDPVVVVVVVVVVVVVVVVVVVVVVVVVVVVVVVVVVVVVVPPDPDDPDDDDDD

Radius of gyration: 51.49 Å; chains: 1; bounding box: 117×56×146 Å

pLDDT: mean 74.77, std 13.46, range [40.12, 95.94]